Protein AF-A0A485L589-F1 (afdb_monomer_lite)

Organism: NCBI:txid120398

Structure (mmCIF, N/CA/C/O backbone):
data_AF-A0A485L589-F1
#
_entry.id   AF-A0A485L589-F1
#
loop_
_atom_site.group_PDB
_atom_site.id
_atom_site.type_symbol
_atom_site.label_atom_id
_atom_site.label_alt_id
_atom_site.label_comp_id
_atom_site.label_asym_id
_atom_site.label_entity_id
_atom_site.label_seq_id
_atom_site.pdbx_PDB_ins_code
_atom_site.Cartn_x
_atom_site.Cartn_y
_atom_site.Cartn_z
_atom_site.occupancy
_atom_site.B_iso_or_equiv
_atom_site.auth_seq_id
_atom_site.auth_comp_id
_atom_site.auth_asym_id
_atom_site.auth_atom_id
_atom_site.pdbx_PDB_model_num
ATOM 1 N N . MET A 1 1 ? -20.131 -9.977 9.032 1.00 67.94 1 MET A N 1
ATOM 2 C CA . MET A 1 1 ? -19.452 -8.888 8.297 1.00 67.94 1 MET A CA 1
ATOM 3 C C . MET A 1 1 ? -19.279 -9.358 6.870 1.00 67.94 1 MET A C 1
ATOM 5 O O . MET A 1 1 ? -18.922 -10.514 6.692 1.00 67.94 1 MET A O 1
ATOM 9 N N . ALA A 1 2 ? -19.604 -8.526 5.885 1.00 71.38 2 ALA A N 1
ATOM 10 C CA . ALA A 1 2 ? -19.391 -8.869 4.482 1.00 71.38 2 ALA A CA 1
ATOM 11 C C . ALA A 1 2 ? -18.083 -8.229 4.009 1.00 71.38 2 ALA A C 1
ATOM 13 O O . ALA A 1 2 ? -17.845 -7.054 4.302 1.00 71.38 2 ALA A O 1
ATOM 14 N N . LEU A 1 3 ? -17.253 -9.000 3.306 1.00 81.88 3 LEU A N 1
ATOM 15 C CA . LEU A 1 3 ? -16.064 -8.489 2.635 1.00 81.88 3 LEU A CA 1
ATOM 16 C C . LEU A 1 3 ? -16.384 -8.149 1.186 1.00 81.88 3 LEU A C 1
ATOM 18 O O . LEU A 1 3 ? -17.033 -8.922 0.479 1.00 81.88 3 LEU A O 1
ATOM 22 N N . ARG A 1 4 ? -15.926 -6.976 0.761 1.00 82.19 4 ARG A N 1
ATOM 23 C CA . ARG A 1 4 ? -16.187 -6.426 -0.567 1.00 82.19 4 ARG A CA 1
ATOM 24 C C . ARG A 1 4 ? -14.903 -5.935 -1.210 1.00 82.19 4 ARG A C 1
ATOM 26 O O . ARG A 1 4 ? -13.981 -5.492 -0.522 1.00 82.19 4 ARG A O 1
ATOM 33 N N . ARG A 1 5 ? -14.857 -5.984 -2.539 1.00 84.12 5 ARG A N 1
ATOM 34 C CA . ARG A 1 5 ? -13.718 -5.478 -3.314 1.00 84.12 5 ARG A CA 1
ATOM 35 C C . ARG A 1 5 ? -13.689 -3.942 -3.349 1.00 84.12 5 ARG A C 1
ATOM 37 O O . ARG A 1 5 ? -12.617 -3.340 -3.445 1.00 84.12 5 ARG A O 1
ATOM 44 N N . PHE A 1 6 ? -14.850 -3.312 -3.189 1.00 86.75 6 PHE A N 1
ATOM 45 C CA . PHE A 1 6 ? -15.030 -1.862 -3.174 1.00 86.75 6 PHE A CA 1
ATOM 46 C C . PHE A 1 6 ? -16.030 -1.439 -2.083 1.00 86.75 6 PHE A C 1
ATOM 48 O O . PHE A 1 6 ? -16.826 -2.263 -1.622 1.00 86.75 6 PHE A O 1
ATOM 55 N N . PRO A 1 7 ? -15.989 -0.173 -1.628 1.00 87.56 7 PRO A N 1
ATOM 56 C CA . PRO A 1 7 ? -16.923 0.353 -0.641 1.00 87.56 7 PRO A CA 1
ATOM 57 C C . PRO A 1 7 ? -18.246 0.773 -1.304 1.00 87.56 7 PRO A C 1
ATOM 59 O O . PRO A 1 7 ? -18.633 1.940 -1.262 1.00 87.56 7 PRO A O 1
ATOM 62 N N . ASP A 1 8 ? -18.914 -0.174 -1.957 1.00 85.69 8 ASP A N 1
ATOM 63 C CA . ASP A 1 8 ? -20.176 0.042 -2.660 1.00 85.69 8 ASP A CA 1
ATOM 64 C C . ASP A 1 8 ? -21.265 -0.952 -2.230 1.00 85.69 8 ASP A C 1
ATOM 66 O O . ASP A 1 8 ? -21.046 -1.885 -1.446 1.00 85.69 8 ASP A O 1
ATOM 70 N N . TYR A 1 9 ? -22.459 -0.735 -2.779 1.00 82.81 9 TYR A N 1
ATOM 71 C CA . TYR A 1 9 ? -23.644 -1.543 -2.525 1.00 82.81 9 TYR A CA 1
ATOM 72 C C . TYR A 1 9 ? -23.881 -2.624 -3.593 1.00 82.81 9 TYR A C 1
ATOM 74 O O . TYR A 1 9 ? -24.912 -3.293 -3.542 1.00 82.81 9 TYR A O 1
ATOM 82 N N . ASN A 1 10 ? -22.948 -2.849 -4.529 1.00 80.75 10 ASN A N 1
ATOM 83 C CA . ASN A 1 10 ? -23.137 -3.819 -5.605 1.00 80.75 10 ASN A CA 1
ATOM 84 C C . ASN A 1 10 ? -23.164 -5.249 -5.037 1.00 80.75 10 ASN A C 1
ATOM 86 O O . ASN A 1 10 ? -22.215 -5.703 -4.393 1.00 80.75 10 ASN A O 1
ATOM 90 N N . SER A 1 11 ? -24.273 -5.968 -5.201 1.00 73.38 11 SER A N 1
ATOM 91 C CA . SER A 1 11 ? -24.436 -7.313 -4.638 1.00 73.38 11 SER A CA 1
ATOM 92 C C . SER A 1 11 ? -23.581 -8.365 -5.349 1.00 73.38 11 SER A C 1
ATOM 94 O O . SER A 1 11 ? -23.224 -9.356 -4.710 1.00 73.38 11 SER A O 1
ATOM 96 N N . SER A 1 12 ? -23.191 -8.130 -6.608 1.00 74.81 12 SER A N 1
ATOM 97 C CA . SER A 1 12 ? -22.373 -9.054 -7.404 1.00 74.81 12 SER A CA 1
ATOM 98 C C . SER A 1 12 ? -20.882 -9.036 -7.047 1.00 74.81 12 SER A C 1
ATOM 100 O O . SER A 1 12 ? -20.149 -9.921 -7.469 1.00 74.81 12 SER A O 1
ATOM 102 N N . GLU A 1 13 ? -20.417 -8.056 -6.264 1.00 71.94 13 GLU A N 1
ATOM 103 C CA . GLU A 1 13 ? -18.991 -7.855 -5.943 1.00 71.94 13 GLU A CA 1
ATOM 104 C C . GLU A 1 13 ? -18.588 -8.318 -4.534 1.00 71.94 13 GLU A C 1
ATOM 106 O O . GLU A 1 13 ? -17.623 -7.837 -3.922 1.00 71.94 13 GLU A O 1
ATOM 111 N N . ARG A 1 14 ? -19.335 -9.283 -3.992 1.00 70.19 14 ARG A N 1
ATOM 112 C CA . ARG A 1 14 ? -18.930 -9.987 -2.774 1.00 70.19 14 ARG A CA 1
ATOM 113 C C . ARG A 1 14 ? -17.662 -10.790 -3.049 1.00 70.19 14 ARG A C 1
ATOM 115 O O . ARG A 1 14 ? -17.578 -11.515 -4.034 1.00 70.19 14 ARG A O 1
ATOM 122 N N . VAL A 1 15 ? -16.681 -10.667 -2.158 1.00 66.69 15 VAL A N 1
ATOM 123 C CA . VAL A 1 15 ? -15.456 -11.467 -2.247 1.00 66.69 15 VAL A CA 1
ATOM 124 C C . VAL A 1 15 ? -15.748 -12.838 -1.644 1.00 66.69 15 VAL A C 1
ATOM 126 O O . VAL A 1 15 ? -15.866 -12.963 -0.425 1.00 66.69 15 VAL A O 1
ATOM 129 N N . GLU A 1 16 ? -15.879 -13.856 -2.491 1.00 52.28 16 GLU A N 1
ATOM 130 C CA . GLU A 1 16 ? -15.778 -15.262 -2.086 1.00 52.28 16 GLU A CA 1
ATOM 131 C C . GLU A 1 16 ? -14.322 -15.740 -2.265 1.00 52.28 16 GLU A C 1
ATOM 133 O O . GLU A 1 16 ? -13.696 -15.375 -3.263 1.00 52.28 16 GLU A O 1
ATOM 138 N N . PRO A 1 17 ? -13.744 -16.527 -1.330 1.00 55.34 17 PRO A N 1
ATOM 139 C CA . PRO A 1 17 ? -14.395 -17.234 -0.228 1.00 55.34 17 PRO A CA 1
ATOM 140 C C . PRO A 1 17 ? -14.316 -16.524 1.140 1.00 55.34 17 PRO A C 1
ATOM 142 O O . PRO A 1 17 ? -13.463 -15.679 1.408 1.00 55.34 17 PRO A O 1
ATOM 145 N N . ASN A 1 18 ? -15.236 -16.938 2.019 1.00 60.22 18 ASN A N 1
ATOM 146 C CA . ASN A 1 18 ? -15.460 -16.501 3.400 1.00 60.22 18 ASN A CA 1
ATOM 147 C C . ASN A 1 18 ? -14.178 -16.377 4.243 1.00 60.22 18 ASN A C 1
ATOM 149 O O . ASN A 1 18 ? -13.761 -17.331 4.903 1.00 60.22 18 ASN A O 1
ATOM 153 N N . VAL A 1 19 ? -13.601 -15.178 4.329 1.00 68.62 19 VAL A N 1
ATOM 154 C CA . VAL A 1 19 ? -12.668 -14.873 5.421 1.00 68.62 19 VAL A CA 1
ATOM 155 C C . VAL A 1 19 ? -13.486 -14.811 6.711 1.00 68.62 19 VAL A C 1
ATOM 157 O O . VAL A 1 19 ? -14.172 -13.829 7.004 1.00 68.62 19 VAL A O 1
ATOM 160 N N . ALA A 1 20 ? -13.456 -15.904 7.466 1.00 68.31 20 ALA A N 1
ATOM 161 C CA . ALA A 1 20 ? -14.061 -15.978 8.782 1.00 68.31 20 ALA A CA 1
ATOM 162 C C . ALA A 1 20 ? -13.098 -15.373 9.809 1.00 68.31 20 ALA A C 1
ATOM 164 O O . ALA A 1 20 ? -12.049 -15.941 10.114 1.00 68.31 20 ALA A O 1
ATOM 165 N N . PHE A 1 21 ? -13.460 -14.221 10.365 1.00 76.31 21 PHE A N 1
ATOM 166 C CA . PHE A 1 21 ? -12.770 -13.683 11.533 1.00 76.31 21 PHE A CA 1
ATOM 167 C C . PHE A 1 21 ? -13.251 -14.441 12.773 1.00 76.31 21 PHE A C 1
ATOM 169 O O . PHE A 1 21 ? -14.459 -14.586 12.979 1.00 76.31 21 PHE A O 1
ATOM 176 N N . LYS A 1 22 ? -12.323 -14.932 13.602 1.00 77.88 22 LYS A N 1
ATOM 177 C CA . LYS A 1 22 ? -12.683 -15.510 14.904 1.00 77.88 22 LYS A CA 1
ATOM 178 C C . LYS A 1 22 ? -13.330 -14.421 15.765 1.00 77.88 22 LYS A C 1
ATOM 180 O O . LYS A 1 22 ? -12.948 -13.252 15.654 1.00 77.88 22 LYS A O 1
ATOM 185 N N . SER A 1 23 ? -14.276 -14.790 16.628 1.00 73.75 23 SER A N 1
ATOM 186 C CA . SER A 1 23 ? -14.774 -13.874 17.662 1.00 73.75 23 SER A CA 1
ATOM 187 C C . SER A 1 23 ? -13.594 -13.246 18.412 1.00 73.75 23 SER A C 1
ATOM 189 O O . SER A 1 23 ? -12.574 -13.905 18.607 1.00 73.75 23 SER A O 1
ATOM 191 N N . ASP A 1 24 ? -13.720 -11.964 18.753 1.00 71.94 24 ASP A N 1
ATOM 192 C CA . ASP A 1 24 ? -12.702 -11.168 19.460 1.00 71.94 24 ASP A CA 1
ATOM 193 C C . ASP A 1 24 ? -11.415 -10.866 18.667 1.00 71.94 24 ASP A C 1
ATOM 195 O O . ASP A 1 24 ? -10.450 -10.324 19.207 1.00 71.94 24 ASP A O 1
ATOM 199 N N . THR A 1 25 ? -11.399 -11.135 17.355 1.00 77.25 25 THR A N 1
ATOM 200 C CA . THR A 1 25 ? -10.299 -10.693 16.485 1.00 77.25 25 THR A CA 1
ATOM 201 C C . THR A 1 25 ? -10.329 -9.174 16.328 1.00 77.25 25 THR A C 1
ATOM 203 O O . THR A 1 25 ? -11.271 -8.614 15.764 1.00 77.25 25 THR A O 1
ATOM 206 N N . VAL A 1 26 ? -9.264 -8.502 16.768 1.00 79.00 26 VAL A N 1
ATOM 207 C CA . VAL A 1 26 ? -9.052 -7.077 16.493 1.00 79.00 26 VAL A CA 1
ATOM 208 C C . VAL A 1 26 ? -8.583 -6.922 15.050 1.00 79.00 26 VAL A C 1
ATOM 210 O O . VAL A 1 26 ? -7.484 -7.342 14.692 1.00 79.00 26 VAL A O 1
ATOM 213 N N . ILE A 1 27 ? -9.421 -6.316 14.212 1.00 79.06 27 ILE A N 1
ATOM 214 C CA . ILE A 1 27 ? -9.077 -6.011 12.823 1.00 79.06 27 ILE A CA 1
ATOM 215 C C . ILE A 1 27 ? -8.507 -4.595 12.776 1.00 79.06 27 ILE A C 1
ATOM 217 O O . ILE A 1 27 ? -9.203 -3.622 13.063 1.00 79.06 27 ILE A O 1
ATOM 221 N N . MET A 1 28 ? -7.239 -4.478 12.387 1.00 80.69 28 MET A N 1
ATOM 222 C CA . MET A 1 28 ? -6.614 -3.183 12.125 1.00 80.69 28 MET A CA 1
ATOM 223 C C . MET A 1 28 ? -7.151 -2.604 10.814 1.00 80.69 28 MET A C 1
ATOM 225 O O . MET A 1 28 ? -7.377 -3.336 9.849 1.00 80.69 28 MET A O 1
ATOM 229 N N . ALA A 1 29 ? -7.341 -1.287 10.761 1.00 86.81 29 ALA A N 1
ATOM 230 C CA . ALA A 1 29 ? -7.909 -0.602 9.608 1.00 86.81 29 ALA A CA 1
ATOM 231 C C . ALA A 1 29 ? -7.068 0.599 9.185 1.00 86.81 29 ALA A C 1
ATOM 233 O O . ALA A 1 29 ? -6.469 1.274 10.017 1.00 86.81 29 ALA A O 1
ATOM 234 N N . THR A 1 30 ? -7.044 0.873 7.882 1.00 88.00 30 THR A N 1
ATOM 235 C CA . THR A 1 30 ? -6.317 2.024 7.318 1.00 88.00 30 THR A CA 1
ATOM 236 C C . THR A 1 30 ? -7.239 3.185 6.968 1.00 88.00 30 THR A C 1
ATOM 238 O O . THR A 1 30 ? -6.839 4.338 7.080 1.00 88.00 30 THR A O 1
ATOM 241 N N . HIS A 1 31 ? -8.462 2.890 6.523 1.00 89.00 31 HIS A N 1
ATOM 242 C CA . HIS A 1 31 ? -9.393 3.884 5.999 1.00 89.00 31 HIS A CA 1
ATOM 243 C C . HIS A 1 31 ? -10.813 3.588 6.460 1.00 89.00 31 HIS A C 1
ATOM 245 O O . HIS A 1 31 ? -11.187 2.429 6.659 1.00 89.00 31 HIS A O 1
ATOM 251 N N . ARG A 1 32 ? -11.605 4.652 6.565 1.00 89.62 32 ARG A N 1
ATOM 252 C CA . ARG A 1 32 ? -13.030 4.611 6.874 1.00 89.62 32 ARG A CA 1
ATOM 253 C C . ARG A 1 32 ? -13.770 5.479 5.865 1.00 89.62 32 ARG A C 1
ATOM 255 O O . ARG A 1 32 ? -13.416 6.642 5.696 1.00 89.62 32 ARG A O 1
ATOM 262 N N . VAL A 1 33 ? -14.778 4.918 5.210 1.00 88.06 33 VAL A N 1
ATOM 263 C CA . VAL A 1 33 ? -15.618 5.616 4.228 1.00 88.06 33 VAL A CA 1
ATOM 264 C C . VAL A 1 33 ? -17.075 5.444 4.632 1.00 88.06 33 VAL A C 1
ATOM 266 O O . VAL A 1 33 ? -17.471 4.363 5.057 1.00 88.06 33 VAL A O 1
ATOM 269 N N . VAL A 1 34 ? -17.868 6.507 4.527 1.00 86.69 34 VAL A N 1
ATOM 270 C CA . VAL A 1 34 ? -19.314 6.458 4.769 1.00 86.69 34 VAL A CA 1
ATOM 271 C C . VAL A 1 34 ? -20.012 6.353 3.418 1.00 86.69 34 VAL A C 1
ATOM 273 O O . VAL A 1 34 ? -19.778 7.180 2.539 1.00 86.69 34 VAL A O 1
ATOM 276 N N . GLY A 1 35 ? -20.823 5.314 3.236 1.00 82.62 35 GLY A N 1
ATOM 277 C CA . GLY A 1 35 ? -21.596 5.096 2.020 1.00 82.62 35 GLY A CA 1
ATOM 278 C C . GLY A 1 35 ? -22.773 6.054 1.882 1.00 82.62 35 GLY A C 1
ATOM 279 O O . GLY A 1 35 ? -23.161 6.741 2.826 1.00 82.62 35 GLY A O 1
ATOM 280 N N . ALA A 1 36 ? -23.395 6.041 0.703 1.00 80.69 36 ALA A N 1
ATOM 281 C CA . ALA A 1 36 ? -24.559 6.869 0.384 1.00 80.69 36 ALA A CA 1
ATOM 282 C C . ALA A 1 36 ? -25.758 6.673 1.338 1.00 80.69 36 ALA A C 1
ATOM 284 O O . ALA A 1 36 ? -26.587 7.571 1.453 1.00 80.69 36 ALA A O 1
ATOM 285 N N . HIS A 1 37 ? -25.836 5.538 2.043 1.00 79.75 37 HIS A N 1
ATOM 286 C CA . HIS A 1 37 ? -26.898 5.235 3.011 1.00 79.75 37 HIS A CA 1
ATOM 287 C C . HIS A 1 37 ? -26.446 5.346 4.478 1.00 79.75 37 HIS A C 1
ATOM 289 O O . HIS A 1 37 ? -27.151 4.899 5.376 1.00 79.75 37 HIS A O 1
ATOM 295 N N . GLY A 1 38 ? -25.278 5.944 4.743 1.00 80.44 38 GLY A N 1
ATOM 296 C CA . GLY A 1 38 ? -24.762 6.154 6.101 1.00 80.44 38 GLY A CA 1
ATOM 297 C C . GLY A 1 38 ? -24.023 4.956 6.708 1.00 80.44 38 GLY A C 1
ATOM 298 O O . GLY A 1 38 ? -23.460 5.083 7.795 1.00 80.44 38 GLY A O 1
ATOM 299 N N . ASP A 1 39 ? -23.975 3.816 6.013 1.00 83.69 39 ASP A N 1
ATOM 300 C CA . ASP A 1 39 ? -23.172 2.666 6.430 1.00 83.69 39 ASP A CA 1
ATOM 301 C C . ASP A 1 39 ? -21.673 2.965 6.352 1.00 83.69 39 ASP A C 1
ATOM 303 O O . ASP A 1 39 ? -21.216 3.780 5.549 1.00 83.69 39 ASP A O 1
ATOM 307 N N . VAL A 1 40 ? -20.890 2.265 7.168 1.00 83.81 40 VAL A N 1
ATOM 308 C CA . VAL A 1 40 ? -19.449 2.475 7.259 1.00 83.81 40 VAL A CA 1
ATOM 309 C C . VAL A 1 40 ? -18.716 1.322 6.582 1.00 83.81 40 VAL A C 1
ATOM 311 O O . VAL A 1 40 ? -18.909 0.151 6.901 1.00 83.81 40 VAL A O 1
ATOM 314 N N . TYR A 1 41 ? -17.814 1.665 5.671 1.00 88.19 41 TYR A N 1
ATOM 315 C CA . TYR A 1 41 ? -16.867 0.747 5.058 1.00 88.19 41 TYR A CA 1
ATOM 316 C C . TYR A 1 41 ? -15.493 0.968 5.678 1.00 88.19 41 TYR A C 1
ATOM 318 O O . TYR A 1 41 ? -14.961 2.081 5.672 1.00 88.19 41 TYR A O 1
ATOM 326 N N . ILE A 1 42 ? -14.902 -0.101 6.200 1.00 90.81 42 ILE A N 1
ATOM 327 C CA . ILE A 1 42 ? -13.587 -0.073 6.834 1.00 90.81 42 ILE A CA 1
ATOM 328 C C . ILE A 1 42 ? -12.606 -0.857 5.967 1.00 90.81 42 ILE A C 1
ATOM 330 O O . ILE A 1 42 ? -12.820 -2.034 5.690 1.00 90.81 42 ILE A O 1
ATOM 334 N N . ARG A 1 43 ? -11.502 -0.235 5.550 1.00 91.25 43 ARG A N 1
ATOM 335 C CA . ARG A 1 43 ? -10.451 -0.937 4.801 1.00 91.25 43 ARG A CA 1
ATOM 336 C C . ARG A 1 43 ? -9.545 -1.688 5.767 1.00 91.25 43 ARG A C 1
ATOM 338 O O . ARG A 1 43 ? -8.777 -1.056 6.499 1.00 91.25 43 ARG A O 1
ATOM 345 N N . SER A 1 44 ? -9.629 -3.015 5.753 1.00 87.31 44 SER A N 1
ATOM 346 C CA . SER A 1 44 ? -8.805 -3.878 6.601 1.00 87.31 44 SER A CA 1
ATOM 347 C C . SER A 1 44 ? -7.319 -3.745 6.239 1.00 87.31 44 SER A C 1
ATOM 349 O O . SER A 1 44 ? -6.953 -3.606 5.074 1.00 87.31 44 SER A O 1
ATOM 351 N N . MET A 1 45 ? -6.449 -3.738 7.244 1.00 82.19 45 MET A N 1
ATOM 352 C CA . MET A 1 45 ? -4.998 -3.740 7.080 1.00 82.19 45 MET A CA 1
ATOM 353 C C . MET A 1 45 ? -4.528 -5.199 6.999 1.00 82.19 45 MET A C 1
ATOM 355 O O . MET A 1 45 ? -4.750 -5.965 7.929 1.00 82.19 45 MET A O 1
ATOM 359 N N . GLY A 1 46 ? -3.919 -5.590 5.875 1.00 82.12 46 GLY A N 1
ATOM 360 C CA . GLY A 1 46 ? -3.500 -6.977 5.605 1.00 82.12 46 GLY A CA 1
ATOM 361 C C . GLY A 1 46 ? -4.430 -7.755 4.666 1.00 82.12 46 GLY A C 1
ATOM 362 O O . GLY A 1 46 ? -4.024 -8.773 4.116 1.00 82.12 46 GLY A O 1
ATOM 363 N N . HIS A 1 47 ? -5.631 -7.237 4.396 1.00 77.62 47 HIS A N 1
ATOM 364 C CA . HIS A 1 47 ? -6.532 -7.765 3.373 1.00 77.62 47 HIS A CA 1
ATOM 365 C C . HIS A 1 47 ? -6.927 -6.635 2.411 1.00 77.62 47 HIS A C 1
ATOM 367 O O . HIS A 1 47 ? -7.315 -5.555 2.849 1.00 77.62 47 HIS A O 1
ATOM 373 N N . VAL A 1 48 ? -6.850 -6.854 1.093 1.00 82.19 48 VAL A N 1
ATOM 374 C CA . VAL A 1 48 ? -7.190 -5.838 0.068 1.00 82.19 48 VAL A CA 1
ATOM 375 C C . VAL A 1 48 ? -8.714 -5.745 -0.125 1.00 82.19 48 VAL A C 1
ATOM 377 O O . VAL A 1 48 ? -9.233 -5.814 -1.233 1.00 82.19 48 VAL A O 1
ATOM 380 N N . VAL A 1 49 ? -9.451 -5.640 0.980 1.00 88.25 49 VAL A N 1
ATOM 381 C CA . VAL A 1 49 ? -10.916 -5.715 1.026 1.00 88.25 49 VAL A CA 1
ATOM 382 C C . VAL A 1 49 ? -11.493 -4.667 1.971 1.00 88.25 49 VAL A C 1
ATOM 384 O O . VAL A 1 49 ? -10.850 -4.202 2.919 1.00 88.25 49 VAL A O 1
ATOM 387 N N . TRP A 1 50 ? -12.746 -4.321 1.708 1.00 89.56 50 TRP A N 1
ATOM 388 C CA . TRP A 1 50 ? -13.566 -3.458 2.536 1.00 89.56 50 TRP A CA 1
ATOM 389 C C . TRP A 1 50 ? -14.486 -4.305 3.404 1.00 89.56 50 TRP A C 1
ATOM 391 O O . TRP A 1 50 ? -15.241 -5.146 2.917 1.00 89.56 50 TRP A O 1
ATOM 401 N N . LEU A 1 51 ? -14.407 -4.072 4.706 1.00 86.69 51 LEU A N 1
ATOM 402 C CA . LEU A 1 51 ? -15.296 -4.619 5.708 1.00 86.69 51 LEU A CA 1
ATOM 403 C C . LEU A 1 51 ? -16.523 -3.715 5.787 1.00 86.69 51 LEU A C 1
ATOM 405 O O . LEU A 1 51 ? -16.416 -2.537 6.131 1.00 86.69 51 LEU A O 1
ATOM 409 N N . PHE A 1 52 ? -17.685 -4.265 5.454 1.00 81.75 52 PHE A N 1
ATOM 410 C CA . PHE A 1 52 ? -18.945 -3.553 5.601 1.00 81.75 52 PHE A CA 1
ATOM 411 C C . PHE A 1 52 ? -19.408 -3.643 7.060 1.00 81.75 52 PHE A C 1
ATOM 413 O O . PHE A 1 52 ? -19.890 -4.689 7.514 1.00 81.75 52 PHE A O 1
ATOM 420 N N . GLU A 1 53 ? -19.182 -2.565 7.808 1.00 70.19 53 GLU A N 1
ATOM 421 C CA . GLU A 1 53 ? -19.579 -2.424 9.202 1.00 70.19 53 GLU A CA 1
ATOM 422 C C . GLU A 1 53 ? -21.006 -1.888 9.245 1.00 70.19 53 GLU A C 1
ATOM 424 O O . GLU A 1 53 ? -21.253 -0.713 8.976 1.00 70.19 53 GLU A O 1
ATOM 429 N N . SER A 1 54 ? -21.964 -2.740 9.608 1.00 56.16 54 SER A N 1
ATOM 430 C CA . SER A 1 54 ? -23.290 -2.233 9.927 1.00 56.16 54 SER A CA 1
ATOM 431 C C . SER A 1 54 ? -24.093 -3.205 10.788 1.00 56.16 54 SER A C 1
ATOM 433 O O . SER A 1 54 ? -24.181 -4.400 10.499 1.00 56.16 54 SER A O 1
ATOM 435 N N . ARG A 1 55 ? -24.701 -2.666 11.853 1.00 54.47 55 ARG A N 1
ATOM 436 C CA . ARG A 1 55 ? -25.730 -3.343 12.659 1.00 54.47 55 ARG A CA 1
ATOM 437 C C . ARG A 1 55 ? -27.074 -3.447 11.914 1.00 54.47 55 ARG A C 1
ATOM 439 O O . ARG A 1 55 ? -27.918 -4.220 12.350 1.00 54.47 55 ARG A O 1
ATOM 446 N N . GLU A 1 56 ? -27.243 -2.735 10.793 1.00 56.12 56 GLU A N 1
ATOM 447 C CA . GLU A 1 56 ? -28.466 -2.716 9.968 1.00 56.12 56 GLU A CA 1
ATOM 448 C C . GLU A 1 56 ? -28.214 -2.947 8.463 1.00 56.12 56 GLU A C 1
ATOM 450 O O . GLU A 1 56 ? -29.151 -3.126 7.696 1.00 56.12 56 GLU A O 1
ATOM 455 N N . GLY A 1 57 ? -26.962 -3.005 8.013 1.00 59.31 57 GLY A N 1
ATOM 456 C CA . GLY A 1 57 ? -26.607 -2.910 6.592 1.00 59.31 57 GLY A CA 1
ATOM 457 C C . GLY A 1 57 ? -26.964 -4.143 5.775 1.00 59.31 57 GLY A C 1
ATOM 458 O O . GLY A 1 57 ? -27.084 -4.057 4.559 1.00 59.31 57 GLY A O 1
ATOM 459 N N . PHE A 1 58 ? -27.197 -5.284 6.428 1.00 60.78 58 PHE A N 1
ATOM 460 C CA . PHE A 1 58 ? -27.852 -6.412 5.768 1.00 60.78 58 PHE A CA 1
ATOM 461 C C . PHE A 1 58 ? -29.274 -6.034 5.317 1.00 60.78 58 PHE A C 1
ATOM 463 O O . PHE A 1 58 ? -29.622 -6.289 4.171 1.00 60.78 58 PHE A O 1
ATOM 470 N N . MET A 1 59 ? -30.039 -5.324 6.158 1.00 61.84 59 MET A N 1
ATOM 471 C CA . MET A 1 59 ? -31.358 -4.808 5.779 1.00 61.84 59 MET A CA 1
ATOM 472 C C . MET A 1 59 ? -31.269 -3.681 4.745 1.00 61.84 59 MET A C 1
ATOM 474 O O . MET A 1 59 ? -32.145 -3.579 3.896 1.00 61.84 59 MET A O 1
ATOM 478 N N . THR A 1 60 ? -30.225 -2.843 4.773 1.00 63.69 60 THR A N 1
ATOM 479 C CA . THR A 1 60 ? -29.990 -1.847 3.709 1.00 63.69 60 THR A CA 1
ATOM 480 C C . THR A 1 60 ? -29.774 -2.525 2.356 1.00 63.69 60 THR A C 1
ATOM 482 O O . THR A 1 60 ? -30.330 -2.086 1.356 1.00 63.69 60 THR A O 1
ATOM 485 N N . LEU A 1 61 ? -29.009 -3.619 2.320 1.00 62.91 61 LEU A N 1
ATOM 486 C CA . LEU A 1 61 ? -28.762 -4.376 1.094 1.00 62.91 61 LEU A CA 1
ATOM 487 C C . LEU A 1 61 ? -30.009 -5.123 0.600 1.00 62.91 61 LEU A C 1
ATOM 489 O O . LEU A 1 61 ? -30.252 -5.096 -0.600 1.00 62.91 61 LEU A O 1
ATOM 493 N N . GLU A 1 62 ? -30.807 -5.720 1.494 1.00 67.31 62 GLU A N 1
ATOM 494 C CA . GLU A 1 62 ? -32.106 -6.318 1.130 1.00 67.31 62 GLU A CA 1
ATOM 495 C C . GLU A 1 62 ? -33.074 -5.270 0.563 1.00 67.31 62 GLU A C 1
ATOM 497 O O . GLU A 1 62 ? -33.688 -5.482 -0.478 1.00 67.31 62 GLU A O 1
ATOM 502 N N . ARG A 1 63 ? -33.149 -4.083 1.178 1.00 68.38 63 ARG A N 1
ATOM 503 C CA . ARG A 1 63 ? -33.989 -2.986 0.669 1.00 68.38 63 ARG A CA 1
ATOM 504 C C . ARG A 1 63 ? -33.546 -2.491 -0.707 1.00 68.38 63 ARG A C 1
ATOM 506 O O . ARG A 1 63 ? -34.390 -2.064 -1.482 1.00 68.38 63 ARG A O 1
ATOM 513 N N . LEU A 1 64 ? -32.247 -2.515 -1.009 1.00 59.84 64 LEU A N 1
ATOM 514 C CA . LEU A 1 64 ? -31.720 -2.088 -2.308 1.00 59.84 64 LEU A CA 1
ATOM 515 C C . LEU A 1 64 ? -31.935 -3.128 -3.410 1.00 59.84 64 LEU A C 1
ATOM 517 O O . LEU A 1 64 ? -32.109 -2.734 -4.560 1.00 59.84 64 LEU A O 1
ATOM 521 N N . SER A 1 65 ? -31.961 -4.425 -3.085 1.00 64.44 65 SER A N 1
ATOM 522 C CA . SER A 1 65 ? -32.323 -5.461 -4.062 1.00 64.44 65 SER A CA 1
ATOM 523 C C . SER A 1 65 ? -33.786 -5.391 -4.509 1.00 64.44 65 SER A C 1
ATOM 525 O O . SER A 1 65 ? -34.102 -5.892 -5.585 1.00 64.44 65 SER A O 1
ATOM 527 N N . ASP A 1 66 ? -34.646 -4.723 -3.734 1.00 54.97 66 ASP A N 1
ATOM 528 C CA . ASP A 1 66 ? -36.086 -4.617 -3.995 1.00 54.97 66 ASP A CA 1
ATOM 529 C C . ASP A 1 66 ? -36.499 -3.328 -4.745 1.00 54.97 66 ASP A C 1
ATOM 531 O O . ASP A 1 66 ? -37.678 -3.149 -5.058 1.00 54.97 66 ASP A O 1
ATOM 535 N N . ILE A 1 67 ? -35.568 -2.412 -5.055 1.00 51.12 67 ILE A N 1
ATOM 536 C CA . ILE A 1 67 ? -35.880 -1.121 -5.701 1.00 51.12 67 ILE A CA 1
ATOM 537 C C . ILE A 1 67 ? -35.580 -1.174 -7.214 1.00 51.12 67 ILE A C 1
ATOM 539 O O . ILE A 1 67 ? -34.424 -1.352 -7.602 1.00 51.12 67 ILE A O 1
ATOM 543 N N . PRO A 1 68 ? -36.570 -0.935 -8.102 1.00 44.06 68 PRO A N 1
ATOM 544 C CA . PRO A 1 68 ? -36.326 -0.734 -9.531 1.00 44.06 68 PRO A CA 1
ATOM 545 C C . PRO A 1 68 ? -35.429 0.491 -9.772 1.00 44.06 68 PRO A C 1
ATOM 547 O O . PRO A 1 68 ? -35.693 1.569 -9.243 1.00 44.06 68 PRO A O 1
ATOM 550 N N . HIS A 1 69 ? -34.401 0.332 -10.613 1.00 41.34 69 HIS A N 1
ATOM 551 C CA . HIS A 1 69 ? -33.243 1.223 -10.836 1.00 41.34 69 HIS A CA 1
ATOM 552 C C . HIS A 1 69 ? -33.487 2.726 -11.146 1.00 41.34 69 HIS A C 1
ATOM 554 O O . HIS A 1 69 ? -32.525 3.455 -11.382 1.00 41.34 69 HIS A O 1
ATOM 560 N N . ALA A 1 70 ? -34.721 3.232 -11.163 1.00 32.47 70 ALA A N 1
ATOM 561 C CA . ALA A 1 70 ? -35.059 4.524 -11.766 1.00 32.47 70 ALA A CA 1
ATOM 562 C C . ALA A 1 70 ? -35.176 5.727 -10.810 1.00 32.47 70 ALA A C 1
ATOM 564 O O . ALA A 1 70 ? -35.389 6.842 -11.281 1.00 32.47 70 ALA A O 1
ATOM 565 N N . ALA A 1 71 ? -35.036 5.574 -9.494 1.00 38.28 71 ALA A N 1
ATOM 566 C CA . ALA A 1 71 ? -35.245 6.700 -8.584 1.00 38.28 71 ALA A CA 1
ATOM 567 C C . ALA A 1 71 ? -34.241 6.681 -7.441 1.00 38.28 71 ALA A C 1
ATOM 569 O O . ALA A 1 71 ? -34.349 5.819 -6.584 1.00 38.28 71 ALA A O 1
ATOM 570 N N . LEU A 1 72 ? -33.294 7.630 -7.428 1.00 32.59 72 LEU A N 1
ATOM 571 C CA . LEU A 1 72 ? -32.701 8.219 -6.215 1.00 32.59 72 LEU A CA 1
ATOM 572 C C . LEU A 1 72 ? -31.672 9.303 -6.596 1.00 32.59 72 LEU A C 1
ATOM 574 O O . LEU A 1 72 ? -30.512 9.024 -6.897 1.00 32.59 72 LEU A O 1
ATOM 578 N N . ARG A 1 73 ? -32.093 10.574 -6.544 1.00 28.75 73 ARG A N 1
ATOM 579 C CA . ARG A 1 73 ? -31.204 11.731 -6.359 1.00 28.75 73 ARG A CA 1
ATOM 580 C C . ARG A 1 73 ? -31.822 12.701 -5.346 1.00 28.75 73 ARG A C 1
ATOM 582 O O . ARG A 1 73 ? -32.981 13.068 -5.479 1.00 28.75 73 ARG A O 1
ATOM 589 N N . SER A 1 74 ? -30.966 13.155 -4.425 1.00 30.59 74 SER A N 1
ATOM 590 C CA . SER A 1 74 ? -31.121 14.234 -3.431 1.00 30.59 74 SER A CA 1
ATOM 591 C C . SER A 1 74 ? -31.977 13.946 -2.187 1.00 30.59 74 SER A C 1
ATOM 593 O O . SER A 1 74 ? -33.176 13.715 -2.291 1.00 30.59 74 SER A O 1
ATOM 595 N N . THR A 1 75 ? -31.409 14.097 -0.978 1.00 27.78 75 THR A N 1
ATOM 596 C CA . THR A 1 75 ? -31.492 15.320 -0.130 1.00 27.78 75 THR A CA 1
ATOM 597 C C . THR A 1 75 ? -30.816 15.074 1.241 1.00 27.78 75 THR A C 1
ATOM 599 O O . THR A 1 75 ? -30.739 13.949 1.723 1.00 27.78 75 THR A O 1
ATOM 602 N N . THR A 1 76 ? -30.266 16.140 1.822 1.00 28.88 76 THR A N 1
ATOM 603 C CA . THR A 1 76 ? -29.437 16.272 3.040 1.00 28.88 76 THR A CA 1
ATOM 604 C C . THR A 1 76 ? -30.200 16.361 4.379 1.00 28.88 76 THR A C 1
ATOM 606 O O . THR A 1 76 ? -31.377 16.708 4.371 1.00 28.88 76 THR A O 1
ATOM 609 N N . ALA A 1 77 ? -29.435 16.243 5.491 1.00 30.17 77 ALA A N 1
ATOM 610 C CA . ALA A 1 77 ? -29.708 16.573 6.920 1.00 30.17 77 ALA A CA 1
ATOM 611 C C . ALA A 1 77 ? -30.277 15.415 7.787 1.00 30.17 77 ALA A C 1
ATOM 613 O O . ALA A 1 77 ? -31.066 14.631 7.291 1.00 30.17 77 ALA A O 1
ATOM 614 N N . SER A 1 78 ? -30.000 15.220 9.090 1.00 28.27 78 SER A N 1
ATOM 615 C CA . SER A 1 78 ? -29.120 15.830 10.109 1.00 28.27 78 SER A CA 1
ATOM 616 C C . SER A 1 78 ? -29.229 15.012 11.430 1.00 28.27 78 SER A C 1
ATOM 618 O O . SER A 1 78 ? -30.311 14.545 11.757 1.00 28.27 78 SER A O 1
ATOM 620 N N . THR A 1 79 ? -28.118 14.911 12.182 1.00 28.48 79 THR A N 1
ATOM 621 C CA . THR A 1 79 ? -27.957 14.783 13.663 1.00 28.48 79 THR A CA 1
ATOM 622 C C . THR A 1 79 ? -28.576 13.616 14.466 1.00 28.48 79 THR A C 1
ATOM 624 O O . THR A 1 79 ? -29.787 13.517 14.599 1.00 28.48 79 THR A O 1
ATOM 627 N N . ALA A 1 80 ? -27.729 12.842 15.175 1.00 27.33 80 ALA A N 1
ATOM 628 C CA . ALA A 1 80 ? -27.624 12.846 16.655 1.00 27.33 80 ALA A CA 1
ATOM 629 C C . ALA A 1 80 ? -26.713 11.714 17.185 1.00 27.33 80 ALA A C 1
ATOM 631 O O . ALA A 1 80 ? -26.982 10.526 17.022 1.00 27.33 80 ALA A O 1
ATOM 632 N N . THR A 1 81 ? -25.643 12.102 17.877 1.00 30.00 81 THR A N 1
ATOM 633 C CA . THR A 1 81 ? -24.687 11.218 18.558 1.00 30.00 81 THR A CA 1
ATOM 634 C C . THR A 1 81 ? -25.170 10.931 19.983 1.00 30.00 81 THR A C 1
ATOM 636 O O . THR A 1 81 ? -25.310 11.864 20.770 1.00 30.00 81 THR A O 1
ATOM 639 N N . LEU A 1 82 ? -25.371 9.657 20.351 1.00 31.62 82 LEU A N 1
ATOM 640 C CA . LEU A 1 82 ? -25.608 9.240 21.741 1.00 31.62 82 LEU A CA 1
ATOM 641 C C . LEU A 1 82 ? -24.497 8.285 22.204 1.00 31.62 82 LEU A C 1
ATOM 643 O O . LEU A 1 82 ? -24.367 7.162 21.716 1.00 31.62 82 LEU A O 1
ATOM 647 N N . VAL A 1 83 ? -23.700 8.746 23.167 1.00 32.78 83 VAL A N 1
ATOM 648 C CA . VAL A 1 83 ? -22.676 7.966 23.873 1.00 32.78 83 VAL A CA 1
ATOM 649 C C . VAL A 1 83 ? -23.368 6.874 24.688 1.00 32.78 83 VAL A C 1
ATOM 651 O O . VAL A 1 83 ? -24.118 7.173 25.616 1.00 32.78 83 VAL A O 1
ATOM 654 N N . ARG A 1 84 ? -23.126 5.598 24.369 1.00 37.50 84 ARG A N 1
ATOM 655 C CA . ARG A 1 84 ? -23.664 4.469 25.139 1.00 37.50 84 ARG A CA 1
ATOM 656 C C . ARG A 1 84 ? -22.524 3.747 25.854 1.00 37.50 84 ARG A C 1
ATOM 658 O O . ARG A 1 84 ? -21.687 3.122 25.210 1.00 37.50 84 ARG A O 1
ATOM 665 N N . ARG A 1 85 ? -22.507 3.851 27.189 1.00 40.50 85 ARG A N 1
ATOM 666 C CA . ARG A 1 85 ? -21.673 3.024 28.076 1.00 40.50 85 ARG A CA 1
ATOM 667 C C . ARG A 1 85 ? -21.945 1.547 27.773 1.00 40.50 85 ARG A C 1
ATOM 669 O O . ARG A 1 85 ? -23.108 1.145 27.691 1.00 40.50 85 ARG A O 1
ATOM 676 N N . SER A 1 86 ? -20.884 0.767 27.590 1.00 39.28 86 SER A N 1
ATOM 677 C CA . SER A 1 86 ? -20.940 -0.685 27.431 1.00 39.28 86 SER A CA 1
ATOM 678 C C . SER A 1 86 ? -21.531 -1.298 28.698 1.00 39.28 86 SER A C 1
ATOM 680 O O . SER A 1 86 ? -20.865 -1.407 29.721 1.00 39.28 86 SER A O 1
ATOM 682 N N . THR A 1 87 ? -22.811 -1.649 28.646 1.00 55.19 87 THR A N 1
ATOM 683 C CA . THR A 1 87 ? -23.382 -2.600 29.597 1.00 55.19 87 THR A CA 1
ATOM 684 C C . THR A 1 87 ? -22.893 -3.960 29.133 1.00 55.19 87 THR A C 1
ATOM 686 O O . THR A 1 87 ? -23.223 -4.383 28.024 1.00 55.19 87 THR A O 1
ATOM 689 N N . GLU A 1 88 ? -22.022 -4.588 29.920 1.00 69.81 88 GLU A N 1
ATOM 690 C CA . GLU A 1 88 ? -21.654 -5.985 29.706 1.00 69.81 88 GLU A CA 1
ATOM 691 C C . GLU A 1 88 ? -22.949 -6.796 29.628 1.00 69.81 88 GLU A C 1
ATOM 693 O O . GLU A 1 88 ? -23.836 -6.669 30.476 1.00 69.81 88 GLU A O 1
ATOM 698 N N . ALA A 1 89 ? -23.119 -7.540 28.537 1.00 80.94 89 ALA A N 1
ATOM 699 C CA . ALA A 1 89 ? -24.308 -8.354 28.354 1.00 80.94 89 ALA A CA 1
ATOM 700 C C . ALA A 1 89 ? -24.374 -9.388 29.486 1.00 80.94 89 ALA A C 1
ATOM 702 O O . ALA A 1 89 ? -23.375 -10.034 29.794 1.00 80.94 89 ALA A O 1
ATOM 703 N N . LEU A 1 90 ? -25.548 -9.550 30.097 1.00 89.94 90 LEU A N 1
ATOM 704 C CA . LEU A 1 90 ? -25.743 -10.529 31.162 1.00 89.94 90 LEU A CA 1
ATOM 705 C C . LEU A 1 90 ? -25.612 -11.934 30.558 1.00 89.94 90 LEU A C 1
ATOM 707 O O . LEU A 1 90 ? -26.378 -12.289 29.657 1.00 89.94 90 LEU A O 1
ATOM 711 N N . ASP A 1 91 ? -24.664 -12.737 31.041 1.00 93.12 91 ASP A N 1
ATOM 712 C CA . ASP A 1 91 ? -24.546 -14.129 30.607 1.00 93.12 91 ASP A CA 1
ATOM 713 C C . ASP A 1 91 ? -25.773 -14.921 31.074 1.00 93.12 91 ASP A C 1
ATOM 715 O O . ASP A 1 91 ? -26.033 -15.088 32.265 1.00 93.12 91 ASP A O 1
ATOM 719 N N . PHE A 1 92 ? -26.541 -15.432 30.116 1.00 91.25 92 PHE A N 1
ATOM 720 C CA . PHE A 1 92 ? -27.786 -16.137 30.378 1.00 91.25 92 PHE A CA 1
ATOM 721 C C . PHE A 1 92 ? -27.586 -17.433 31.186 1.00 91.25 92 PHE A C 1
ATOM 723 O O . PHE A 1 92 ? -28.530 -17.869 31.846 1.00 91.25 92 PHE A O 1
ATOM 730 N N . ARG A 1 93 ? -26.393 -18.057 31.149 1.00 94.75 93 ARG A N 1
ATOM 731 C CA . ARG A 1 93 ? -26.072 -19.210 32.015 1.00 94.75 93 ARG A CA 1
ATOM 732 C C . ARG A 1 93 ? -26.058 -18.786 33.480 1.00 94.75 93 ARG A C 1
ATOM 734 O O . ARG A 1 93 ? -26.794 -19.352 34.281 1.00 94.75 93 ARG A O 1
ATOM 741 N N . HIS A 1 94 ? -25.339 -17.708 33.773 1.00 95.38 94 HIS A N 1
ATOM 742 C CA . HIS A 1 94 ? -25.267 -17.113 35.103 1.00 95.38 94 HIS A CA 1
ATOM 743 C C . HIS A 1 94 ? -26.651 -16.657 35.599 1.00 95.38 94 HIS A C 1
ATOM 745 O O . HIS A 1 94 ? -27.024 -16.897 36.744 1.00 95.38 94 HIS A O 1
ATOM 751 N N . VAL A 1 95 ? -27.473 -16.063 34.720 1.00 97.19 95 VAL A N 1
ATOM 752 C CA . VAL A 1 95 ? -28.857 -15.675 35.059 1.00 97.19 95 VAL A CA 1
ATOM 753 C C . VAL A 1 95 ? -29.700 -16.882 35.491 1.00 97.19 95 VAL A C 1
ATOM 755 O O . VAL A 1 95 ? -30.488 -16.771 36.429 1.00 97.19 95 VAL A O 1
ATOM 758 N N . ARG A 1 96 ? -29.544 -18.037 34.833 1.00 98.12 96 ARG A N 1
ATOM 759 C CA . ARG A 1 96 ? -30.261 -19.271 35.195 1.00 98.12 96 ARG A CA 1
ATOM 760 C C . ARG A 1 96 ? -29.802 -19.845 36.524 1.00 98.12 96 ARG A C 1
ATOM 762 O O . ARG A 1 96 ? -30.644 -20.279 37.302 1.00 98.12 96 ARG A O 1
ATOM 769 N N . GLU A 1 97 ? -28.499 -19.834 36.776 1.00 97.56 97 GLU A N 1
ATOM 770 C CA . GLU A 1 97 ? -27.923 -20.286 38.044 1.00 97.56 97 GLU A CA 1
ATOM 771 C C . GLU A 1 97 ? -28.432 -19.423 39.204 1.00 97.56 97 GLU A C 1
ATOM 773 O O . GLU A 1 97 ? -28.973 -19.964 40.16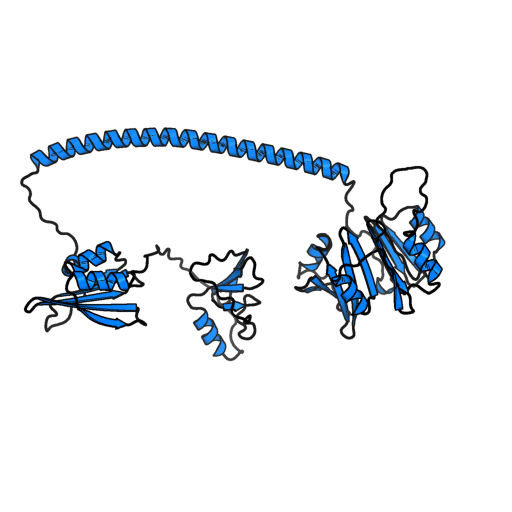7 1.00 97.56 97 GLU A O 1
ATOM 778 N N . MET A 1 98 ? -28.393 -18.091 39.071 1.00 97.31 98 MET A N 1
ATOM 779 C CA . MET A 1 98 ? -28.951 -17.166 40.071 1.00 97.31 98 MET A CA 1
ATOM 780 C C . MET A 1 98 ? -30.444 -17.394 40.316 1.00 97.31 98 MET A C 1
ATOM 782 O O . MET A 1 98 ? -30.887 -17.416 41.467 1.00 97.31 98 MET A O 1
ATOM 786 N N . ALA A 1 99 ? -31.221 -17.590 39.247 1.00 97.94 99 ALA A N 1
ATOM 787 C CA . ALA A 1 99 ? -32.643 -17.886 39.357 1.00 97.94 99 ALA A CA 1
ATOM 788 C C . ALA A 1 99 ? -32.882 -19.196 40.127 1.00 97.94 99 ALA A C 1
ATOM 790 O O . ALA A 1 99 ? -33.679 -19.221 41.068 1.00 97.94 99 ALA A O 1
ATOM 791 N N . ALA A 1 100 ? -32.161 -20.263 39.771 1.00 97.75 100 ALA A N 1
ATOM 792 C CA . ALA A 1 100 ? -32.280 -21.570 40.408 1.00 97.75 100 ALA A CA 1
ATOM 793 C C . ALA A 1 100 ? -31.886 -21.525 41.894 1.00 97.75 100 ALA A C 1
ATOM 795 O O . ALA A 1 100 ? -32.632 -22.035 42.730 1.00 97.75 100 ALA A O 1
ATOM 796 N N . MET A 1 101 ? -30.782 -20.849 42.235 1.00 97.56 101 MET A N 1
ATOM 797 C CA . MET A 1 101 ? -30.337 -20.663 43.625 1.00 97.56 101 MET A CA 1
ATOM 798 C C . MET A 1 101 ? -31.377 -19.928 44.483 1.00 97.56 101 MET A C 1
ATOM 800 O O . MET A 1 101 ? -31.515 -20.214 45.668 1.00 97.56 101 MET A O 1
ATOM 804 N N . ASN A 1 102 ? -32.164 -19.033 43.880 1.00 97.69 102 ASN A N 1
ATOM 805 C CA . ASN A 1 102 ? -33.219 -18.277 44.559 1.00 97.69 102 ASN A CA 1
ATOM 806 C C . ASN A 1 102 ? -34.611 -18.937 44.489 1.00 97.69 102 ASN A C 1
ATOM 808 O O . ASN A 1 102 ? -35.616 -18.314 44.856 1.00 97.69 102 ASN A O 1
ATOM 812 N N . GLY A 1 103 ? -34.693 -20.188 44.022 1.00 97.56 103 GLY A N 1
ATOM 813 C CA . GLY A 1 103 ? -35.934 -20.964 43.959 1.00 97.56 103 GLY A CA 1
ATOM 814 C C . GLY A 1 103 ? -36.889 -20.556 42.832 1.00 97.56 103 GLY A C 1
ATOM 815 O O . GLY A 1 103 ? -38.087 -20.826 42.917 1.00 97.56 103 GLY A O 1
ATOM 816 N N . PHE A 1 104 ? -36.395 -19.889 41.788 1.00 98.06 104 PHE A N 1
ATOM 817 C CA . PHE A 1 104 ? -37.176 -19.592 40.590 1.00 98.06 104 PHE A CA 1
ATOM 818 C C . PHE A 1 104 ? -37.080 -20.722 39.559 1.00 98.06 104 PHE A C 1
ATOM 820 O O . PHE A 1 104 ? -36.003 -21.232 39.259 1.00 98.06 104 PHE A O 1
ATOM 827 N N . ARG A 1 105 ? -38.213 -21.052 38.932 1.00 97.94 105 ARG A N 1
ATOM 828 C CA . ARG A 1 105 ? -38.301 -21.967 37.788 1.00 97.94 105 ARG A CA 1
ATOM 829 C C . ARG A 1 105 ? -38.406 -21.179 36.483 1.00 97.94 105 ARG A C 1
ATOM 831 O O . ARG A 1 105 ? -39.242 -20.281 36.366 1.00 97.94 105 ARG A O 1
ATOM 838 N N . GLU A 1 106 ? -37.598 -21.530 35.484 1.00 98.31 106 GLU A N 1
ATOM 839 C CA . GLU A 1 106 ? -37.702 -20.964 34.130 1.00 98.31 106 GLU A CA 1
ATOM 840 C C . GLU A 1 106 ? -39.041 -21.368 33.489 1.00 98.31 106 GLU A C 1
ATOM 842 O O . GLU A 1 106 ? -39.405 -22.541 33.463 1.00 98.31 106 GLU A O 1
ATOM 847 N N . ILE A 1 107 ? -39.788 -20.383 32.989 1.00 97.75 107 ILE A N 1
ATOM 848 C CA . ILE A 1 107 ? -41.078 -20.567 32.300 1.00 97.75 107 ILE A CA 1
ATOM 849 C C . ILE A 1 107 ? -41.051 -20.082 30.851 1.00 97.75 107 ILE A C 1
ATOM 851 O O . ILE A 1 107 ? -41.989 -20.335 30.099 1.00 97.75 107 ILE A O 1
ATOM 855 N N . GLN A 1 108 ? -40.019 -19.334 30.460 1.00 97.19 108 GLN A N 1
ATOM 856 C CA . GLN A 1 108 ? -39.927 -18.744 29.132 1.00 97.19 108 GLN A CA 1
ATOM 857 C C . GLN A 1 108 ? -38.468 -18.528 28.737 1.00 97.19 108 GLN A C 1
ATOM 859 O O . GLN A 1 108 ? -37.702 -17.923 29.481 1.00 97.19 108 GLN A O 1
ATOM 864 N N . CYS A 1 109 ? -38.124 -18.925 27.515 1.00 97.31 109 CYS A N 1
ATOM 865 C CA . CYS A 1 109 ? -36.879 -18.553 26.858 1.00 97.31 109 CYS A CA 1
ATOM 866 C C . CYS A 1 109 ? -37.194 -18.147 25.420 1.00 97.31 109 CYS A C 1
ATOM 868 O O . CYS A 1 109 ? -37.531 -18.986 24.587 1.00 97.31 109 CYS A O 1
ATOM 870 N N . ASN A 1 110 ? -37.124 -16.848 25.134 1.00 96.62 110 ASN A N 1
ATOM 871 C CA . ASN A 1 110 ? -37.302 -16.319 23.788 1.00 96.62 110 ASN A CA 1
ATOM 872 C C . ASN A 1 110 ? -35.962 -15.775 23.289 1.00 96.62 110 ASN A C 1
ATOM 874 O O . ASN A 1 110 ? -35.534 -14.693 23.692 1.00 96.62 110 ASN A O 1
ATOM 878 N N . ARG A 1 111 ? -35.310 -16.527 22.397 1.00 94.75 111 ARG A N 1
ATOM 879 C CA . ARG A 1 111 ? -34.009 -16.154 21.818 1.00 94.75 111 ARG A CA 1
ATOM 880 C C . ARG A 1 111 ? -34.100 -14.959 20.869 1.00 94.75 111 ARG A C 1
ATOM 882 O O . ARG A 1 111 ? -33.150 -14.187 20.792 1.00 94.75 111 ARG A O 1
ATOM 889 N N . THR A 1 112 ? -35.235 -14.786 20.192 1.00 92.56 112 THR A N 1
ATOM 890 C CA . THR A 1 112 ? -35.471 -13.685 19.248 1.00 92.56 112 THR A CA 1
ATOM 891 C C . THR A 1 112 ? -35.581 -12.356 19.986 1.00 92.56 112 THR A C 1
ATOM 893 O O . THR A 1 112 ? -34.850 -11.416 19.691 1.00 92.56 112 THR A O 1
ATOM 896 N N . SER A 1 113 ? -36.438 -12.294 21.007 1.00 92.12 113 SER A N 1
ATOM 897 C CA . SER A 1 113 ? -36.605 -11.100 21.851 1.00 92.12 113 SER A CA 1
ATOM 898 C C . SER A 1 113 ? -35.529 -10.970 22.931 1.00 92.12 113 SER A C 1
ATOM 900 O O . SER A 1 113 ? -35.465 -9.944 23.603 1.00 92.12 113 SER A O 1
ATOM 902 N N . ARG A 1 114 ? -34.687 -11.999 23.095 1.00 96.12 114 ARG A N 1
ATOM 903 C CA . ARG A 1 114 ? -33.600 -12.078 24.078 1.00 96.12 114 ARG A CA 1
ATOM 904 C C . ARG A 1 114 ? -34.093 -11.910 25.516 1.00 96.12 114 ARG A C 1
ATOM 906 O O . ARG A 1 114 ? -33.548 -11.124 26.290 1.00 96.12 114 ARG A O 1
ATOM 913 N N . VAL A 1 115 ? -35.144 -12.661 25.850 1.00 97.19 115 VAL A N 1
ATOM 914 C CA . VAL A 1 115 ? -35.817 -12.624 27.155 1.00 97.19 115 VAL A CA 1
ATOM 915 C C . VAL A 1 115 ? -35.822 -14.000 27.802 1.00 97.19 115 VAL A C 1
ATOM 917 O O . VAL A 1 115 ? -36.242 -14.981 27.182 1.00 97.19 115 VAL A O 1
ATOM 920 N N . LEU A 1 116 ? -35.427 -14.045 29.072 1.00 98.12 116 LEU A N 1
ATOM 921 C CA . LEU A 1 116 ? -35.683 -15.163 29.977 1.00 98.12 116 LEU A CA 1
ATOM 922 C C . LEU A 1 116 ? -36.792 -14.787 30.958 1.00 98.12 116 LEU A C 1
ATOM 924 O O . LEU A 1 116 ? -36.802 -13.676 31.483 1.00 98.12 116 LEU A O 1
ATOM 928 N N . GLY A 1 117 ? -37.734 -15.694 31.192 1.00 97.69 117 GLY A N 1
ATOM 929 C CA . GLY A 1 117 ? -38.825 -15.516 32.141 1.00 97.69 117 GLY A CA 1
ATOM 930 C C . GLY A 1 117 ? -38.786 -16.583 33.222 1.00 97.69 117 GLY A C 1
ATOM 931 O O . GLY A 1 117 ? -38.708 -17.773 32.922 1.00 97.69 117 GLY A O 1
ATOM 932 N N . PHE A 1 118 ? -38.907 -16.148 34.467 1.00 98.06 118 PHE A N 1
ATOM 933 C CA . PHE A 1 118 ? -38.800 -16.973 35.661 1.00 98.06 118 PHE A CA 1
ATOM 934 C C . PHE A 1 118 ? -40.011 -16.765 36.567 1.00 98.06 118 PHE A C 1
ATOM 936 O O . PHE A 1 118 ? -40.551 -15.658 36.623 1.00 98.06 118 PHE A O 1
ATOM 943 N N . VAL A 1 119 ? -40.428 -17.813 37.280 1.00 97.31 119 VAL A N 1
ATOM 944 C CA . VAL A 1 119 ? -41.514 -17.756 38.268 1.00 97.31 119 VAL A CA 1
ATOM 945 C C . VAL A 1 119 ? -41.102 -18.413 39.583 1.00 97.31 119 VAL A C 1
ATOM 947 O O . VAL A 1 119 ? -40.445 -19.453 39.571 1.00 97.31 119 VAL A O 1
ATOM 950 N N . ARG A 1 120 ? -41.517 -17.831 40.707 1.00 97.19 120 ARG A N 1
ATOM 951 C CA . ARG A 1 120 ? -41.399 -18.403 42.052 1.00 97.19 120 ARG A CA 1
ATOM 952 C C . ARG A 1 120 ? -42.755 -18.312 42.739 1.00 97.19 120 ARG A C 1
ATOM 954 O O . ARG A 1 120 ? -43.397 -17.267 42.696 1.00 97.19 120 ARG A O 1
ATOM 961 N N . THR A 1 121 ? -43.195 -19.406 43.352 1.00 95.25 121 THR A N 1
ATOM 962 C CA . THR A 1 121 ? -44.461 -19.464 44.095 1.00 95.25 121 THR A CA 1
ATOM 963 C C . THR A 1 121 ? -44.152 -19.711 45.566 1.00 95.25 121 THR A C 1
ATOM 965 O O . THR A 1 121 ? -43.416 -20.644 45.888 1.00 95.25 121 THR A O 1
ATOM 968 N N . ARG A 1 122 ? -44.686 -18.866 46.453 1.00 91.88 122 ARG A N 1
ATOM 969 C CA . ARG A 1 122 ? -44.530 -18.956 47.913 1.00 91.88 122 ARG A CA 1
ATOM 970 C C . ARG A 1 122 ? -45.911 -18.843 48.563 1.00 91.88 122 ARG A C 1
ATOM 972 O O . ARG A 1 122 ? -46.436 -17.746 48.723 1.00 91.88 122 ARG A O 1
ATOM 979 N N . GLY A 1 123 ? -46.515 -19.979 48.909 1.00 91.44 123 GLY A N 1
ATOM 980 C CA . GLY A 1 123 ? -47.910 -20.015 49.362 1.00 91.44 123 GLY A CA 1
ATOM 981 C C . GLY A 1 123 ? -48.860 -19.561 48.249 1.00 91.44 123 GLY A C 1
ATOM 982 O O . GLY A 1 123 ? -48.795 -20.083 47.139 1.00 91.44 123 GLY A O 1
ATOM 983 N N . GLU A 1 124 ? -49.707 -18.571 48.532 1.00 88.94 124 GLU A N 1
ATOM 984 C CA . GLU A 1 124 ? -50.613 -17.956 47.544 1.00 88.94 124 GLU A CA 1
ATOM 985 C C . GLU A 1 124 ? -49.924 -16.893 46.666 1.00 88.94 124 GLU A C 1
ATOM 987 O O . GLU A 1 124 ? -50.474 -16.469 45.648 1.00 88.94 124 GLU A O 1
ATOM 992 N N . SER A 1 125 ? -48.704 -16.482 47.031 1.00 89.19 125 SER A N 1
ATOM 993 C CA . SER A 1 125 ? -47.950 -15.453 46.320 1.00 89.19 125 SER A CA 1
ATOM 994 C C . SER A 1 125 ? -47.227 -16.017 45.100 1.00 89.19 125 SER A C 1
ATOM 996 O O . SER A 1 125 ? -46.591 -17.075 45.163 1.00 89.19 125 SER A O 1
ATOM 998 N N . THR A 1 126 ? -47.301 -15.301 43.974 1.00 93.31 126 THR A N 1
ATOM 999 C CA . THR A 1 126 ? -46.553 -15.635 42.752 1.00 93.31 126 THR A CA 1
ATOM 1000 C C . THR A 1 126 ? -45.729 -14.445 42.291 1.00 93.31 126 THR A C 1
ATOM 1002 O O . THR A 1 126 ? -46.259 -13.381 41.975 1.00 93.31 126 THR A O 1
ATOM 1005 N N . GLU A 1 127 ? -44.425 -14.658 42.180 1.00 95.00 127 GLU A N 1
ATOM 1006 C CA . GLU A 1 127 ? -43.451 -13.679 41.716 1.00 95.00 127 GLU A CA 1
ATOM 1007 C C . GLU A 1 127 ? -42.959 -14.072 40.323 1.00 95.00 127 GLU A C 1
ATOM 1009 O O . GLU A 1 127 ? -42.623 -15.231 40.068 1.00 95.00 127 GLU A O 1
ATOM 1014 N N . ARG A 1 128 ? -42.890 -13.107 39.405 1.00 95.94 128 ARG A N 1
ATOM 1015 C CA . ARG A 1 128 ? -42.375 -13.289 38.046 1.00 95.94 128 ARG A CA 1
ATOM 1016 C C . ARG A 1 128 ? -41.271 -12.282 37.756 1.00 95.94 128 ARG A C 1
ATOM 1018 O O . ARG A 1 128 ? -41.448 -11.086 37.975 1.00 95.94 128 ARG A O 1
ATOM 1025 N N . ILE A 1 129 ? -40.177 -12.763 37.174 1.00 97.31 129 ILE A N 1
ATOM 1026 C CA . ILE A 1 129 ? -39.060 -11.936 36.705 1.00 97.31 129 ILE A CA 1
ATOM 1027 C C . ILE A 1 129 ? -38.844 -12.191 35.211 1.00 97.31 129 ILE A C 1
ATOM 1029 O O . ILE A 1 129 ? -38.830 -13.337 34.765 1.00 97.31 129 ILE A O 1
ATOM 1033 N N . GLN A 1 130 ? -38.691 -11.127 34.427 1.00 97.69 130 GLN A N 1
ATOM 1034 C CA . GLN A 1 130 ? -38.301 -11.161 33.017 1.00 97.69 130 GLN A CA 1
ATOM 1035 C C . GLN A 1 130 ? -36.965 -10.442 32.836 1.00 97.69 130 GLN A C 1
ATOM 1037 O O . GLN A 1 130 ? -36.867 -9.256 33.140 1.00 97.69 130 GLN A O 1
ATOM 1042 N N . VAL A 1 131 ? -35.955 -11.131 32.310 1.00 97.44 131 VAL A N 1
ATOM 1043 C CA . VAL A 1 131 ? -34.599 -10.602 32.112 1.00 97.44 131 VAL A CA 1
ATOM 1044 C C . VAL A 1 131 ? -34.312 -10.464 30.619 1.00 97.44 131 VAL A C 1
ATOM 1046 O O . VAL A 1 131 ? -34.235 -11.460 29.899 1.00 97.44 131 VAL A O 1
ATOM 1049 N N . TYR A 1 132 ? -34.127 -9.226 30.161 1.00 97.06 132 TYR A N 1
ATOM 1050 C CA . TYR A 1 132 ? -33.701 -8.875 28.807 1.00 97.06 132 TYR A CA 1
ATOM 1051 C C . TYR A 1 132 ? -32.169 -8.818 28.778 1.00 97.06 132 TYR A C 1
ATOM 1053 O O . TYR A 1 132 ? -31.557 -7.759 28.953 1.00 97.06 132 TYR A O 1
ATOM 1061 N N . TYR A 1 133 ? -31.539 -9.979 28.602 1.00 94.44 133 TYR A N 1
ATOM 1062 C CA . TYR A 1 133 ? -30.121 -10.183 28.919 1.00 94.44 133 TYR A CA 1
ATOM 1063 C C . TYR A 1 133 ? -29.146 -9.373 28.046 1.00 94.44 133 TYR A C 1
ATOM 1065 O O . TYR A 1 133 ? -28.023 -9.111 28.463 1.00 94.44 133 TYR A O 1
ATOM 1073 N N . THR A 1 134 ? -29.570 -8.882 26.876 1.00 92.50 134 THR A N 1
ATOM 1074 C CA . THR A 1 134 ? -28.720 -8.008 26.043 1.00 92.50 134 THR A CA 1
ATOM 1075 C C . THR A 1 134 ? -28.856 -6.518 26.320 1.00 92.50 134 THR A C 1
ATOM 1077 O O . THR A 1 134 ? -28.032 -5.747 25.843 1.00 92.50 134 THR A O 1
ATOM 1080 N N . THR A 1 135 ? -29.907 -6.082 27.016 1.00 93.62 135 THR A N 1
ATOM 1081 C CA . THR A 1 135 ? -30.112 -4.659 27.346 1.00 93.62 135 THR A CA 1
ATOM 1082 C C . THR A 1 135 ? -29.956 -4.372 28.836 1.00 93.62 135 THR A C 1
ATOM 1084 O O . THR A 1 135 ? -30.078 -3.214 29.238 1.00 93.62 135 THR A O 1
ATOM 1087 N N . GLY A 1 136 ? -29.752 -5.409 29.658 1.00 94.50 136 GLY A N 1
ATOM 1088 C CA . GLY A 1 136 ? -29.764 -5.292 31.115 1.00 94.50 136 GLY A CA 1
ATOM 1089 C C . GLY A 1 136 ? -31.102 -4.763 31.637 1.00 94.50 136 GLY A C 1
ATOM 1090 O O . GLY A 1 136 ? -31.132 -4.040 32.627 1.00 94.50 136 GLY A O 1
ATOM 1091 N N . THR A 1 137 ? -32.212 -5.009 30.931 1.00 95.81 137 THR A N 1
ATOM 1092 C CA . THR A 1 137 ? -33.542 -4.595 31.403 1.00 95.81 137 THR A CA 1
ATOM 1093 C C . THR A 1 137 ? -34.187 -5.742 32.167 1.00 95.81 137 THR A C 1
ATOM 1095 O O . THR A 1 137 ? -34.181 -6.874 31.690 1.00 95.81 137 THR A O 1
ATOM 1098 N N . VAL A 1 138 ? -34.752 -5.463 33.338 1.00 96.56 138 VAL A N 1
ATOM 1099 C CA . VAL A 1 138 ? -35.425 -6.459 34.177 1.00 96.56 138 VAL A CA 1
ATOM 1100 C C . VAL A 1 138 ? -36.826 -5.978 34.519 1.00 96.56 138 VAL A C 1
ATOM 1102 O O . VAL A 1 138 ? -37.007 -4.869 35.025 1.00 96.56 138 VAL A O 1
ATOM 1105 N N . GLY A 1 139 ? -37.815 -6.812 34.211 1.00 96.12 139 GLY A N 1
ATOM 1106 C CA . GLY A 1 139 ? -39.208 -6.618 34.586 1.00 96.12 139 GLY A CA 1
ATOM 1107 C C . GLY A 1 139 ? -39.579 -7.518 35.762 1.00 96.12 139 GLY A C 1
ATOM 1108 O O . GLY A 1 139 ? -39.423 -8.730 35.636 1.00 96.12 139 GLY A O 1
ATOM 1109 N N . THR A 1 140 ? -40.097 -6.977 36.863 1.00 95.12 140 THR A N 1
ATOM 1110 C CA . THR A 1 140 ? -40.607 -7.767 37.998 1.00 95.12 140 THR A CA 1
ATOM 1111 C C . THR A 1 140 ? -42.116 -7.584 38.159 1.00 95.12 140 THR A C 1
ATOM 1113 O O . THR A 1 140 ? -42.669 -6.529 37.848 1.00 95.12 140 THR A O 1
ATOM 1116 N N . ALA A 1 141 ? -42.801 -8.635 38.601 1.00 92.56 141 ALA A N 1
ATOM 1117 C CA . ALA A 1 141 ? -44.212 -8.610 38.971 1.00 92.56 141 ALA A CA 1
ATOM 1118 C C . ALA A 1 141 ? -44.420 -9.517 40.190 1.00 92.56 141 ALA A C 1
ATOM 1120 O O . ALA A 1 141 ? -43.999 -10.673 40.166 1.00 92.56 141 ALA A O 1
ATOM 1121 N N . VAL A 1 142 ? -45.060 -9.006 41.238 1.00 90.69 142 VAL A N 1
ATOM 1122 C CA . VAL A 1 142 ? -45.352 -9.733 42.484 1.00 90.69 142 VAL A CA 1
ATOM 1123 C C . VAL A 1 142 ? -46.862 -9.735 42.685 1.00 90.69 142 VAL A C 1
ATOM 1125 O O . VAL A 1 142 ? -47.481 -8.688 42.517 1.00 90.69 142 VAL A O 1
ATOM 1128 N N . ASP A 1 143 ? -47.438 -10.895 43.005 1.00 79.94 143 ASP A N 1
ATOM 1129 C CA . ASP A 1 143 ? -48.858 -11.077 43.342 1.00 79.94 143 ASP A CA 1
ATOM 1130 C C . ASP A 1 143 ? -49.810 -10.479 42.307 1.00 79.94 143 ASP A C 1
ATOM 1132 O O . ASP A 1 143 ? -50.480 -9.494 42.604 1.00 79.94 143 ASP A O 1
ATOM 1136 N N . PRO A 1 144 ? -49.880 -11.028 41.077 1.00 57.31 144 PRO A N 1
ATOM 1137 C CA . PRO A 1 144 ? -50.709 -10.452 40.026 1.00 57.31 144 PRO A CA 1
ATOM 1138 C C . PRO A 1 144 ? -52.172 -10.377 40.501 1.00 57.31 144 PRO A C 1
ATOM 1140 O O . PRO A 1 144 ? -52.823 -11.423 40.596 1.00 57.31 144 PRO A O 1
ATOM 1143 N N . PRO A 1 145 ? -52.724 -9.181 40.789 1.00 51.19 145 PRO A N 1
ATOM 1144 C CA . PRO A 1 145 ? -54.109 -9.091 41.202 1.00 51.19 145 PRO A CA 1
ATOM 1145 C C . PRO A 1 145 ? -54.990 -9.434 39.999 1.00 51.19 145 PRO A C 1
ATOM 1147 O O . PRO A 1 145 ? -54.629 -9.207 38.839 1.00 51.19 145 PRO A O 1
ATOM 1150 N N . ARG A 1 146 ? -56.201 -9.935 40.265 1.00 57.56 146 ARG A N 1
ATOM 1151 C CA . ARG A 1 146 ? -57.228 -10.160 39.229 1.00 57.56 146 ARG A CA 1
ATOM 1152 C C . ARG A 1 146 ? -57.572 -8.878 38.437 1.00 57.56 146 ARG A C 1
ATOM 1154 O O . ARG A 1 146 ? -58.203 -8.978 37.393 1.00 57.56 146 ARG A O 1
ATOM 1161 N N . GLN A 1 147 ? -57.130 -7.700 38.896 1.00 47.22 147 GLN A N 1
ATOM 1162 C CA . GLN A 1 147 ? -57.388 -6.373 38.321 1.00 47.22 147 GLN A CA 1
ATOM 1163 C C . GLN A 1 147 ? -56.129 -5.669 37.765 1.00 47.22 147 GLN A C 1
ATOM 1165 O O . GLN A 1 147 ? -55.921 -4.481 37.982 1.00 47.22 147 GLN A O 1
ATOM 1170 N N . GLY A 1 148 ? -55.310 -6.390 36.993 1.00 57.19 148 GLY A N 1
ATOM 1171 C CA . GLY A 1 148 ? -54.263 -5.795 36.148 1.00 57.19 148 GLY A CA 1
ATOM 1172 C C . GLY A 1 148 ? -52.854 -5.874 36.742 1.00 57.19 148 GLY A C 1
ATOM 1173 O O . GLY A 1 148 ? -52.628 -5.648 37.924 1.00 57.19 148 GLY A O 1
ATOM 1174 N N . LYS A 1 149 ? -51.879 -6.253 35.910 1.00 57.91 149 LYS A N 1
ATOM 1175 C CA . LYS A 1 149 ? -50.498 -6.522 36.333 1.00 57.91 149 LYS A CA 1
ATOM 1176 C C . LYS A 1 149 ? -49.690 -5.224 36.382 1.00 57.91 149 LYS A C 1
ATOM 1178 O O . LYS A 1 149 ? -49.342 -4.700 35.326 1.00 57.91 149 LYS A O 1
ATOM 1183 N N . THR A 1 150 ? -49.306 -4.760 37.570 1.00 69.25 150 THR A N 1
ATOM 1184 C CA . THR A 1 150 ? -48.256 -3.737 37.697 1.00 69.25 150 THR A CA 1
ATOM 1185 C C . THR A 1 150 ? -46.899 -4.416 37.521 1.00 69.25 150 THR A C 1
ATOM 1187 O O . THR A 1 150 ? -46.366 -5.020 38.447 1.00 69.25 150 THR A O 1
ATOM 1190 N N . GLN A 1 151 ? -46.370 -4.386 36.297 1.00 83.44 151 GLN A N 1
ATOM 1191 C CA . GLN A 1 151 ? -45.010 -4.834 36.004 1.00 83.44 151 GLN A CA 1
ATOM 1192 C C . GLN A 1 151 ? -44.056 -3.644 36.137 1.00 83.44 151 GLN A C 1
ATOM 1194 O O . GLN A 1 151 ? -44.214 -2.645 35.434 1.00 83.44 151 GLN A O 1
ATOM 1199 N N . LEU A 1 152 ? -43.061 -3.749 37.016 1.00 91.81 152 LEU A N 1
ATOM 1200 C CA . LEU A 1 152 ? -42.040 -2.718 37.198 1.00 91.81 152 LEU A CA 1
ATOM 1201 C C . LEU A 1 152 ? -40.826 -3.029 36.318 1.00 91.81 152 LEU A C 1
ATOM 1203 O O . LEU A 1 152 ? -40.352 -4.163 36.300 1.00 91.81 152 LEU A O 1
ATOM 1207 N N . PHE A 1 153 ? -40.299 -2.037 35.592 1.00 94.25 153 PHE A N 1
ATOM 1208 C CA . PHE A 1 153 ? -39.153 -2.197 34.683 1.00 94.25 153 PHE A CA 1
ATOM 1209 C C . PHE A 1 153 ? -37.940 -1.387 35.145 1.00 94.25 153 PHE A C 1
ATOM 1211 O O . PHE A 1 153 ? -38.044 -0.182 35.353 1.00 94.25 153 PHE A O 1
ATOM 1218 N N . ARG A 1 154 ? -36.772 -2.030 35.254 1.00 93.69 154 ARG A N 1
ATOM 1219 C CA . ARG A 1 154 ? -35.486 -1.385 35.570 1.00 93.69 154 ARG A CA 1
ATOM 1220 C C . ARG A 1 154 ? -34.518 -1.602 34.417 1.00 93.69 154 ARG A C 1
ATOM 1222 O O . ARG A 1 154 ? -34.423 -2.713 33.908 1.00 93.69 154 ARG A O 1
ATOM 1229 N N . ARG A 1 155 ? -33.824 -0.550 33.980 1.00 94.56 155 ARG A N 1
ATOM 1230 C CA . ARG A 1 155 ? -32.841 -0.590 32.880 1.00 94.56 155 ARG A CA 1
ATOM 1231 C C . ARG A 1 155 ? -31.418 -0.538 33.437 1.00 94.56 155 ARG A C 1
ATOM 1233 O O . ARG A 1 155 ? -31.215 0.028 34.505 1.00 94.56 155 ARG A O 1
ATOM 1240 N N . GLY A 1 156 ? -30.448 -1.066 32.687 1.00 92.38 156 GLY A N 1
ATOM 1241 C CA . GLY A 1 156 ? -29.026 -1.006 33.056 1.00 92.38 156 GLY A CA 1
ATOM 1242 C C . GLY A 1 156 ? -28.682 -1.809 34.312 1.00 92.38 156 GLY A C 1
ATOM 1243 O O . GLY A 1 156 ? -27.805 -1.411 35.067 1.00 92.38 156 GLY A O 1
ATOM 1244 N N . VAL A 1 157 ? -29.410 -2.896 34.555 1.00 93.88 157 VAL A N 1
ATOM 1245 C CA . VAL A 1 157 ? -29.192 -3.808 35.676 1.00 93.88 157 VAL A CA 1
ATOM 1246 C C . VAL A 1 157 ? -27.914 -4.610 35.422 1.00 93.88 157 VAL A C 1
ATOM 1248 O O . VAL A 1 157 ? -27.820 -5.312 34.415 1.00 93.88 157 VAL A O 1
ATOM 1251 N N . ASP A 1 158 ? -26.947 -4.489 36.330 1.00 94.19 158 ASP A N 1
ATOM 1252 C CA . ASP A 1 158 ? -25.747 -5.328 36.381 1.00 94.19 158 ASP A CA 1
ATOM 1253 C C . ASP A 1 158 ? -26.021 -6.656 37.113 1.00 94.19 158 ASP A C 1
ATOM 1255 O O . ASP A 1 158 ? -27.099 -6.863 37.678 1.00 94.19 158 ASP A O 1
ATOM 1259 N N . LEU A 1 159 ? -25.052 -7.579 37.102 1.00 94.25 159 LEU A N 1
ATOM 1260 C CA . LEU A 1 159 ? -25.203 -8.894 37.742 1.00 94.25 159 LEU A CA 1
ATOM 1261 C C . LEU A 1 159 ? -25.533 -8.783 39.239 1.00 94.25 159 LEU A C 1
ATOM 1263 O O . LEU A 1 159 ? -26.435 -9.467 39.713 1.00 94.25 159 LEU A O 1
ATOM 1267 N N . ARG A 1 160 ? -24.879 -7.867 39.964 1.00 93.69 160 ARG A N 1
ATOM 1268 C CA . ARG A 1 160 ? -25.091 -7.666 41.407 1.00 93.69 160 ARG A CA 1
ATOM 1269 C C . ARG A 1 160 ? -26.499 -7.159 41.724 1.00 93.69 160 ARG A C 1
ATOM 1271 O O . ARG A 1 160 ? -27.123 -7.571 42.698 1.00 93.69 160 ARG A O 1
ATOM 1278 N N . THR A 1 161 ? -27.021 -6.248 40.910 1.00 93.75 161 THR A N 1
ATOM 1279 C CA . THR A 1 161 ? -28.391 -5.748 41.057 1.00 93.75 161 THR A CA 1
ATOM 1280 C C . THR A 1 161 ? -29.405 -6.824 40.676 1.00 93.75 161 THR A C 1
ATOM 1282 O O . THR A 1 161 ? -30.460 -6.916 41.302 1.00 93.75 161 THR A O 1
ATOM 1285 N N . LEU A 1 162 ? -29.100 -7.647 39.668 1.00 96.12 162 LEU A N 1
ATOM 1286 C CA . LEU A 1 162 ? -29.948 -8.768 39.272 1.00 96.12 162 LEU A CA 1
ATOM 1287 C C . LEU A 1 162 ? -30.047 -9.830 40.376 1.00 96.12 162 LEU A C 1
ATOM 1289 O O . LEU A 1 162 ? -31.143 -10.320 40.631 1.00 96.12 162 LEU A O 1
ATOM 1293 N N . GLU A 1 163 ? -28.943 -10.134 41.058 1.00 96.00 163 GLU A N 1
ATOM 1294 C CA . GLU A 1 163 ? -28.911 -11.035 42.217 1.00 96.00 163 GLU A CA 1
ATOM 1295 C C . GLU A 1 163 ? -29.872 -10.562 43.320 1.00 96.00 163 GLU A C 1
ATOM 1297 O O . GLU A 1 163 ? -30.781 -11.297 43.706 1.00 96.00 163 GLU A O 1
ATOM 1302 N N . ARG A 1 164 ? -29.794 -9.281 43.710 1.00 95.69 164 ARG A N 1
ATOM 1303 C CA . ARG A 1 164 ? -30.723 -8.672 44.686 1.00 95.69 164 ARG A CA 1
ATOM 1304 C C . ARG A 1 164 ? -32.191 -8.734 44.250 1.00 95.69 164 ARG A C 1
ATOM 1306 O O . ARG A 1 164 ? -33.082 -8.905 45.081 1.00 95.69 164 ARG A O 1
ATOM 1313 N N . LEU A 1 165 ? -32.461 -8.598 42.948 1.00 95.88 165 LEU A N 1
ATOM 1314 C CA . LEU A 1 165 ? -33.818 -8.718 42.402 1.00 95.88 165 LEU A CA 1
ATOM 1315 C C . LEU A 1 165 ? -34.343 -10.161 42.459 1.00 95.88 165 LEU A C 1
ATOM 1317 O O . LEU A 1 165 ? -35.549 -10.349 42.619 1.00 95.88 165 LEU A O 1
ATOM 1321 N N . PHE A 1 166 ? -33.474 -11.170 42.340 1.00 96.94 166 PHE A N 1
ATOM 1322 C CA . PHE A 1 166 ? -33.846 -12.573 42.550 1.00 96.94 166 PHE A CA 1
ATOM 1323 C C . PHE A 1 166 ? -34.063 -12.900 44.035 1.00 96.94 166 PHE A C 1
ATOM 1325 O O . PHE A 1 166 ? -34.964 -13.674 44.366 1.00 96.94 166 PHE A O 1
ATOM 1332 N N . GLU A 1 167 ? -33.309 -12.289 44.945 1.00 96.31 167 GLU A N 1
ATOM 1333 C CA . GLU A 1 167 ? -33.540 -12.444 46.386 1.00 96.31 167 GLU A CA 1
ATOM 1334 C C . GLU A 1 167 ? -34.911 -11.868 46.775 1.00 96.31 167 GLU A C 1
ATOM 1336 O O . GLU A 1 167 ? -35.780 -12.582 47.296 1.00 96.31 167 GLU A O 1
ATOM 1341 N N . ASN A 1 168 ? -35.145 -10.597 46.430 1.00 94.56 168 ASN A N 1
ATOM 1342 C CA . ASN A 1 168 ? -36.365 -9.868 46.752 1.00 94.56 168 ASN A CA 1
ATOM 1343 C C . ASN A 1 168 ? -36.845 -9.009 45.560 1.00 94.56 168 ASN A C 1
ATOM 1345 O O . ASN A 1 168 ? -36.393 -7.870 45.393 1.00 94.56 168 ASN A O 1
ATOM 1349 N N . PRO A 1 169 ? -37.828 -9.487 44.769 1.00 93.12 169 PRO A N 1
ATOM 1350 C CA . PRO A 1 169 ? -38.342 -8.765 43.600 1.00 93.12 169 PRO A CA 1
ATOM 1351 C C . PRO A 1 169 ? -39.002 -7.412 43.917 1.00 93.12 169 PRO A C 1
ATOM 1353 O O . PRO A 1 169 ? -39.200 -6.607 43.001 1.00 93.12 169 PRO A O 1
ATOM 1356 N N . ARG A 1 170 ? -39.348 -7.154 45.192 1.00 88.69 170 ARG A N 1
ATOM 1357 C CA . ARG A 1 170 ? -39.939 -5.888 45.664 1.00 88.69 170 ARG A CA 1
ATOM 1358 C C . ARG A 1 170 ? -38.909 -4.771 45.847 1.00 88.69 170 ARG A C 1
ATOM 1360 O O . ARG A 1 170 ? -39.298 -3.612 45.868 1.00 88.69 170 ARG A O 1
ATOM 1367 N N . THR A 1 171 ? -37.610 -5.082 45.863 1.00 87.69 171 THR A N 1
ATOM 1368 C CA . THR A 1 171 ? -36.514 -4.081 45.928 1.00 87.69 171 THR A CA 1
ATOM 1369 C C . THR A 1 171 ? -36.463 -3.135 44.721 1.00 87.69 171 THR A C 1
ATOM 1371 O O . THR A 1 171 ? -35.659 -2.205 44.669 1.00 87.69 171 THR A O 1
ATOM 1374 N N . HIS A 1 172 ? -37.338 -3.348 43.739 1.00 73.50 172 HIS A N 1
ATOM 1375 C CA . HIS A 1 172 ? -37.515 -2.496 42.572 1.00 73.50 172 HIS A CA 1
ATOM 1376 C C . HIS A 1 172 ? -37.974 -1.065 42.918 1.00 73.50 172 HIS A C 1
ATOM 1378 O O . HIS A 1 172 ? -37.667 -0.145 42.166 1.00 73.50 172 HIS A O 1
ATOM 1384 N N . THR A 1 173 ? -38.641 -0.841 44.059 1.00 70.38 173 THR A N 1
ATOM 1385 C CA . THR A 1 173 ? -39.225 0.471 44.408 1.00 70.38 173 THR A CA 1
ATOM 1386 C C . THR A 1 173 ? -38.266 1.489 45.028 1.00 70.38 173 THR A C 1
ATOM 1388 O O . THR A 1 173 ? -38.618 2.659 45.046 1.00 70.38 173 THR A O 1
ATOM 1391 N N . GLY A 1 174 ? -37.056 1.091 45.432 1.00 55.38 174 GLY A N 1
ATOM 1392 C CA . GLY A 1 174 ? -35.983 2.004 45.841 1.00 55.38 174 GLY A CA 1
ATOM 1393 C C . GLY A 1 174 ? -36.199 2.761 47.164 1.00 55.38 174 GLY A C 1
ATOM 1394 O O . GLY A 1 174 ? -37.196 3.441 47.356 1.00 55.38 174 GLY A O 1
ATOM 1395 N N . VAL A 1 175 ? -35.149 2.722 47.989 1.00 45.38 175 VAL A N 1
ATOM 1396 C CA . VAL A 1 175 ? -34.925 3.439 49.259 1.00 45.38 175 VAL A CA 1
ATOM 1397 C C . VAL A 1 175 ? -35.610 2.811 50.478 1.00 45.38 175 VAL A C 1
ATOM 1399 O O . VAL A 1 175 ? -36.727 3.151 50.850 1.00 45.38 175 VAL A O 1
ATOM 1402 N N . ASP A 1 176 ? -34.871 1.911 51.131 1.00 41.41 176 ASP A N 1
ATOM 1403 C CA . ASP A 1 176 ? -35.087 1.532 52.527 1.00 41.41 176 ASP A CA 1
ATOM 1404 C C . ASP A 1 176 ? -34.637 2.703 53.426 1.00 41.41 176 ASP A C 1
ATOM 1406 O O . ASP A 1 176 ? -33.538 2.707 53.974 1.00 41.41 176 ASP A O 1
ATOM 1410 N N . ASP A 1 177 ? -35.464 3.743 53.517 1.00 43.97 177 ASP A N 1
ATOM 1411 C CA . ASP A 1 177 ? -35.344 4.807 54.515 1.00 43.97 177 ASP A CA 1
ATOM 1412 C C . ASP A 1 177 ? -36.091 4.310 55.751 1.00 43.97 177 ASP A C 1
ATOM 1414 O O . ASP A 1 177 ? -37.293 4.493 55.794 1.00 43.97 177 ASP A O 1
ATOM 1418 N N . HIS A 1 178 ? -35.451 3.597 56.687 1.00 43.72 178 HIS A N 1
ATOM 1419 C CA . HIS A 1 178 ? -35.889 3.462 58.092 1.00 43.72 178 HIS A CA 1
ATOM 1420 C C . HIS A 1 178 ? -34.882 2.622 58.899 1.00 43.72 178 HIS A C 1
ATOM 1422 O O . HIS A 1 178 ? -35.005 1.401 58.990 1.00 43.72 178 HIS A O 1
ATOM 1428 N N . SER A 1 179 ? -33.959 3.282 59.598 1.00 42.84 179 SER A N 1
ATOM 1429 C CA . SER A 1 179 ? -33.481 2.775 60.890 1.00 42.84 179 SER A CA 1
ATOM 1430 C C . SER A 1 179 ? -33.052 3.923 61.807 1.00 42.84 179 SER A C 1
ATOM 1432 O O . SER A 1 179 ? -31.952 4.447 61.702 1.00 42.84 179 SER A O 1
ATOM 1434 N N . THR A 1 180 ? -33.989 4.263 62.696 1.00 41.88 180 THR A N 1
ATOM 1435 C CA . THR A 1 180 ? -33.820 4.515 64.141 1.00 41.88 180 THR A CA 1
ATOM 1436 C C . THR A 1 180 ? -32.826 5.576 64.627 1.00 41.88 180 THR A C 1
ATOM 1438 O O . THR A 1 180 ? -31.616 5.405 64.620 1.00 41.88 180 THR A O 1
ATOM 1441 N N . ASN A 1 181 ? -33.431 6.619 65.195 1.00 41.19 181 ASN A N 1
ATOM 1442 C CA . ASN A 1 181 ? -32.905 7.901 65.652 1.00 41.19 181 ASN A CA 1
ATOM 1443 C C . ASN A 1 181 ? -32.283 7.891 67.071 1.00 41.19 181 ASN A C 1
ATOM 1445 O O . ASN A 1 181 ? -32.248 8.937 67.708 1.00 41.19 181 ASN A O 1
ATOM 1449 N N . ASP A 1 182 ? -31.837 6.739 67.587 1.00 48.00 182 ASP A N 1
ATOM 1450 C CA . ASP A 1 182 ? -31.451 6.577 69.010 1.00 48.00 182 ASP A CA 1
ATOM 1451 C C . ASP A 1 182 ? -29.940 6.363 69.251 1.00 48.00 182 ASP A C 1
ATOM 1453 O O . ASP A 1 182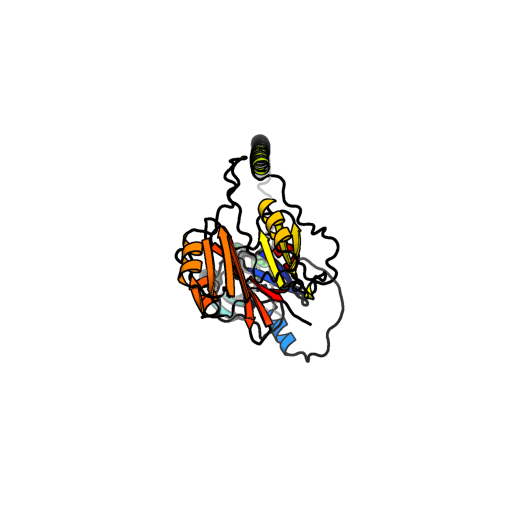 ? -29.522 6.126 70.380 1.00 48.00 182 ASP A O 1
ATOM 1457 N N . HIS A 1 183 ? -29.097 6.489 68.216 1.00 51.62 183 HIS A N 1
ATOM 1458 C CA . HIS A 1 183 ? -27.627 6.397 68.333 1.00 51.62 183 HIS A CA 1
ATOM 1459 C C . HIS A 1 183 ? -26.873 7.705 68.030 1.00 51.62 183 HIS A C 1
ATOM 1461 O O . HIS A 1 183 ? -25.642 7.718 68.004 1.00 51.62 183 HIS A O 1
ATOM 1467 N N . LEU A 1 184 ? -27.595 8.814 67.842 1.00 55.16 184 LEU A N 1
ATOM 1468 C CA . LEU A 1 184 ? -27.068 10.032 67.222 1.00 55.16 184 LEU A CA 1
ATOM 1469 C C . LEU A 1 184 ? -25.897 10.696 67.963 1.00 55.16 184 LEU A C 1
ATOM 1471 O O . LEU A 1 184 ? -25.042 11.265 67.300 1.00 55.16 184 LEU A O 1
ATOM 1475 N N . GLU A 1 185 ? -25.791 10.605 69.290 1.00 57.78 185 GLU A N 1
ATOM 1476 C CA . GLU A 1 185 ? -24.719 11.305 70.028 1.00 57.78 185 GLU A CA 1
ATOM 1477 C C . GLU A 1 185 ? -23.366 10.559 69.986 1.00 57.78 185 GLU A C 1
ATOM 1479 O O . GLU A 1 185 ? -22.300 11.170 69.822 1.00 57.78 185 GLU A O 1
ATOM 1484 N N . ASP A 1 186 ? -23.390 9.223 70.038 1.00 62.22 186 ASP A N 1
ATOM 1485 C CA . ASP A 1 186 ? -22.188 8.397 69.848 1.00 62.22 186 ASP A CA 1
ATOM 1486 C C . ASP A 1 186 ? -21.763 8.371 68.374 1.00 62.22 186 ASP A C 1
ATOM 1488 O O . ASP A 1 186 ? -20.569 8.373 68.050 1.00 62.22 186 ASP A O 1
ATOM 1492 N N . GLU A 1 187 ? -22.744 8.402 67.471 1.00 66.00 187 GLU A N 1
ATOM 1493 C CA . GLU A 1 187 ? -22.531 8.404 66.031 1.00 66.00 187 GLU A CA 1
ATOM 1494 C C . GLU A 1 187 ? -22.022 9.764 65.535 1.00 66.00 187 GLU A C 1
ATOM 1496 O O . GLU A 1 187 ? -21.085 9.794 64.745 1.00 66.00 187 GLU A O 1
ATOM 1501 N N . GLU A 1 188 ? -22.501 10.892 66.065 1.00 79.19 188 GLU A N 1
ATOM 1502 C CA . GLU A 1 188 ? -21.971 12.231 65.759 1.00 79.19 188 GLU A CA 1
ATOM 1503 C C . GLU A 1 188 ? -20.504 12.371 66.194 1.00 79.19 188 GLU A C 1
ATOM 1505 O O . GLU A 1 188 ? -19.655 12.883 65.452 1.00 79.19 188 GLU A O 1
ATOM 1510 N N . THR A 1 189 ? -20.154 11.821 67.359 1.00 80.00 189 THR A N 1
ATOM 1511 C CA . THR A 1 189 ? -18.767 11.810 67.844 1.00 80.00 189 THR A CA 1
ATOM 1512 C C . THR A 1 189 ? -17.877 10.886 67.000 1.00 80.00 189 THR A C 1
ATOM 1514 O O . THR A 1 189 ? -16.709 11.203 66.733 1.00 80.00 189 THR A O 1
ATOM 1517 N N . ALA A 1 190 ? -18.406 9.742 66.555 1.00 80.38 190 ALA A N 1
ATOM 1518 C CA . ALA A 1 190 ? -17.713 8.829 65.650 1.00 80.38 190 ALA A CA 1
ATOM 1519 C C . ALA A 1 190 ? -17.541 9.431 64.245 1.00 80.38 190 ALA A C 1
ATOM 1521 O O . ALA A 1 190 ? -16.457 9.328 63.668 1.00 80.38 190 ALA A O 1
ATOM 1522 N N . LEU A 1 191 ? -18.559 10.125 63.731 1.00 85.12 191 LEU A N 1
ATOM 1523 C CA . LEU A 1 191 ? -18.552 10.828 62.449 1.00 85.12 191 LEU A CA 1
ATOM 1524 C C . LEU A 1 191 ? -17.566 11.993 62.460 1.00 85.12 191 LEU A C 1
ATOM 1526 O O . LEU A 1 191 ? -16.817 12.155 61.503 1.00 85.12 191 LEU A O 1
ATOM 1530 N N . THR A 1 192 ? -17.480 12.745 63.558 1.00 85.44 192 THR A N 1
ATOM 1531 C CA . THR A 1 192 ? -16.506 13.839 63.700 1.00 85.44 192 THR A CA 1
ATOM 1532 C C . THR A 1 192 ? -15.067 13.310 63.694 1.00 85.44 192 THR A C 1
ATOM 1534 O O . THR A 1 192 ? -14.195 13.861 63.020 1.00 85.44 192 THR A O 1
ATOM 1537 N N . ARG A 1 193 ? -14.806 12.182 64.374 1.00 87.12 193 ARG A N 1
ATOM 1538 C CA . ARG A 1 193 ? -13.499 11.501 64.319 1.00 87.12 193 ARG A CA 1
ATOM 1539 C C . ARG A 1 193 ? -13.198 10.920 62.936 1.00 87.12 193 ARG A C 1
ATOM 1541 O O . ARG A 1 193 ? -12.059 11.011 62.476 1.00 87.12 193 ARG A O 1
ATOM 1548 N N . ALA A 1 194 ? -14.197 10.350 62.266 1.00 86.56 194 ALA A N 1
ATOM 1549 C CA . ALA A 1 194 ? -14.054 9.835 60.910 1.00 86.56 194 ALA A CA 1
ATOM 1550 C C . ALA A 1 194 ? -13.772 10.963 59.905 1.00 86.56 194 ALA A C 1
ATOM 1552 O O . ALA A 1 194 ? -12.872 10.823 59.083 1.00 86.56 194 ALA A O 1
ATOM 1553 N N . LEU A 1 195 ? -14.459 12.103 60.017 1.00 91.38 195 LEU A N 1
ATOM 1554 C CA . LEU A 1 195 ? -14.231 13.294 59.196 1.00 91.38 195 LEU A CA 1
ATOM 1555 C C . LEU A 1 195 ? -12.812 13.839 59.372 1.00 91.38 195 LEU A C 1
ATOM 1557 O O . LEU A 1 195 ? -12.111 14.008 58.378 1.00 91.38 195 LEU A O 1
ATOM 1561 N N . ALA A 1 196 ? -12.337 14.002 60.610 1.00 90.69 196 ALA A N 1
ATOM 1562 C CA . ALA A 1 196 ? -10.962 14.436 60.872 1.00 90.69 196 ALA A CA 1
ATOM 1563 C C . ALA A 1 196 ? -9.915 13.449 60.310 1.00 90.69 196 ALA A C 1
ATOM 1565 O O . ALA A 1 196 ? -8.867 13.847 59.788 1.00 90.69 196 ALA A O 1
ATOM 1566 N N . SER A 1 197 ? -10.201 12.143 60.370 1.00 92.06 197 SER A N 1
ATOM 1567 C CA . SER A 1 197 ? -9.348 11.112 59.768 1.00 92.06 197 SER A CA 1
ATOM 1568 C C . SER A 1 197 ? -9.328 11.205 58.238 1.00 92.06 197 SER A C 1
ATOM 1570 O O . SER A 1 197 ? -8.255 11.148 57.635 1.00 92.06 197 SER A O 1
ATOM 1572 N N . ILE A 1 198 ? -10.490 11.414 57.614 1.00 91.69 198 ILE A N 1
ATOM 1573 C CA . ILE A 1 198 ? -10.635 11.579 56.164 1.00 91.69 198 ILE A CA 1
ATOM 1574 C C . ILE A 1 198 ? -9.922 12.845 55.684 1.00 91.69 198 ILE A C 1
ATOM 1576 O O . ILE A 1 198 ? -9.207 12.784 54.688 1.00 91.69 198 ILE A O 1
ATOM 1580 N N . GLU A 1 199 ? -10.045 13.969 56.392 1.00 93.56 199 GLU A N 1
ATOM 1581 C CA . GLU A 1 199 ? -9.325 15.208 56.063 1.00 93.56 199 GLU A CA 1
ATOM 1582 C C . GLU A 1 199 ? -7.807 15.008 56.115 1.00 93.56 199 GLU A C 1
ATOM 1584 O O . GLU A 1 199 ? -7.082 15.419 55.206 1.00 93.56 199 GLU A O 1
ATOM 1589 N N . THR A 1 200 ? -7.324 14.291 57.131 1.00 92.38 200 THR A N 1
ATOM 1590 C CA . THR A 1 200 ? -5.899 13.966 57.258 1.00 92.38 200 THR A CA 1
ATOM 1591 C C . THR A 1 200 ? -5.427 13.070 56.107 1.00 92.38 200 THR A C 1
ATOM 1593 O O . THR A 1 200 ? -4.382 13.322 55.506 1.00 92.38 200 THR A O 1
ATOM 1596 N N . GLN A 1 201 ? -6.207 12.048 55.739 1.00 91.56 201 GLN A N 1
ATOM 1597 C CA . GLN A 1 201 ? -5.901 11.190 54.589 1.00 91.56 201 GLN A CA 1
ATOM 1598 C C . GLN A 1 201 ? -5.956 11.959 53.263 1.00 91.56 201 GLN A C 1
ATOM 1600 O O . GLN A 1 201 ? -5.101 11.752 52.401 1.00 91.56 201 GLN A O 1
ATOM 1605 N N . ALA A 1 202 ? -6.906 12.883 53.105 1.00 91.38 202 ALA A N 1
ATOM 1606 C CA . ALA A 1 202 ? -7.027 13.722 51.919 1.00 91.38 202 ALA A CA 1
ATOM 1607 C C . ALA A 1 202 ? -5.793 14.616 51.734 1.00 91.38 202 ALA A C 1
ATOM 1609 O O . ALA A 1 202 ? -5.291 14.729 50.615 1.00 91.38 202 ALA A O 1
ATOM 1610 N N . LEU A 1 203 ? -5.247 15.182 52.816 1.00 93.00 203 LEU A N 1
ATOM 1611 C CA . LEU A 1 203 ? -4.001 15.955 52.773 1.00 93.00 203 LEU A CA 1
ATOM 1612 C C . LEU A 1 203 ? -2.796 15.096 52.363 1.00 93.00 203 LEU A C 1
ATOM 1614 O O . LEU A 1 203 ? -1.992 15.523 51.531 1.00 93.00 203 LEU A O 1
ATOM 1618 N N . VAL A 1 204 ? -2.690 13.864 52.874 1.00 92.62 204 VAL A N 1
ATOM 1619 C CA . VAL A 1 204 ? -1.622 12.923 52.480 1.00 92.62 204 VAL A CA 1
ATOM 1620 C C . VAL A 1 204 ? -1.730 12.554 50.996 1.00 92.62 204 VAL A C 1
ATOM 1622 O O . VAL A 1 204 ? -0.731 12.588 50.276 1.00 92.62 204 VAL A O 1
ATOM 1625 N N . ILE A 1 205 ? -2.940 12.264 50.513 1.00 88.50 205 ILE A N 1
ATOM 1626 C CA . ILE A 1 205 ? -3.201 11.944 49.103 1.00 88.50 205 ILE A CA 1
ATOM 1627 C C . ILE A 1 205 ? -2.877 13.146 48.203 1.00 88.50 205 ILE A C 1
ATOM 1629 O O . ILE A 1 205 ? -2.238 12.990 47.161 1.00 88.50 205 ILE A O 1
ATOM 1633 N N . GLN A 1 206 ? -3.246 14.365 48.610 1.00 87.06 206 GLN A N 1
ATOM 1634 C CA . GLN A 1 206 ? -2.906 15.584 47.870 1.00 87.06 206 GLN A CA 1
ATOM 1635 C C . GLN A 1 206 ? -1.389 15.803 47.780 1.00 87.06 206 GLN A C 1
ATOM 1637 O O . GLN A 1 206 ? -0.890 16.122 46.697 1.00 87.06 206 GLN A O 1
ATOM 1642 N N . ALA A 1 207 ? -0.645 15.567 48.865 1.00 85.94 207 ALA A N 1
ATOM 1643 C CA . ALA A 1 207 ? 0.814 15.661 48.865 1.00 85.94 207 ALA A CA 1
ATOM 1644 C C . ALA A 1 207 ? 1.467 14.617 47.933 1.00 85.94 207 ALA A C 1
ATOM 1646 O O . ALA A 1 207 ? 2.357 14.953 47.149 1.00 85.94 207 ALA A O 1
ATOM 1647 N N . GLN A 1 208 ? 0.977 13.372 47.936 1.00 86.19 208 GLN A N 1
ATOM 1648 C CA . GLN A 1 208 ? 1.450 12.311 47.033 1.00 86.19 208 GLN A CA 1
ATOM 1649 C C . GLN A 1 208 ? 1.156 12.620 45.555 1.00 86.19 208 GLN A C 1
ATOM 1651 O O . GLN A 1 208 ? 1.991 12.369 44.677 1.00 86.19 208 GLN A O 1
ATOM 1656 N N . HIS A 1 209 ? -0.007 13.209 45.259 1.00 81.50 209 HIS A N 1
ATOM 1657 C CA . HIS A 1 209 ? -0.335 13.655 43.906 1.00 81.50 209 HIS A CA 1
ATOM 1658 C C . HIS A 1 209 ? 0.529 14.835 43.449 1.00 81.50 209 HIS A C 1
ATOM 1660 O O . HIS A 1 209 ? 0.878 14.890 42.268 1.00 81.50 209 HIS A O 1
ATOM 1666 N N . ALA A 1 210 ? 0.901 15.754 44.344 1.00 81.88 210 ALA A N 1
ATOM 1667 C CA . ALA A 1 210 ? 1.803 16.857 44.018 1.00 81.88 210 ALA A CA 1
ATOM 1668 C C . ALA A 1 210 ? 3.209 16.352 43.635 1.00 81.88 210 ALA A C 1
ATOM 1670 O O . ALA A 1 210 ? 3.731 16.755 42.594 1.00 81.88 210 ALA A O 1
ATOM 1671 N N . ASP A 1 211 ? 3.770 15.402 44.393 1.00 85.50 211 ASP A N 1
ATOM 1672 C CA . ASP A 1 211 ? 5.069 14.774 44.084 1.00 85.50 211 ASP A CA 1
ATOM 1673 C C . ASP A 1 211 ? 5.033 13.996 42.752 1.00 85.50 211 ASP A C 1
ATOM 1675 O O . ASP A 1 211 ? 5.921 14.115 41.901 1.00 85.50 211 ASP A O 1
ATOM 1679 N N . SER A 1 212 ? 3.940 13.269 42.501 1.00 81.75 212 SER A N 1
ATOM 1680 C CA . SER A 1 212 ? 3.746 12.522 41.249 1.00 81.75 212 SER A CA 1
ATOM 1681 C C . SER A 1 212 ? 3.640 13.438 40.022 1.00 81.75 212 SER A C 1
ATOM 1683 O O . SER A 1 212 ? 4.143 13.106 38.942 1.00 81.75 212 SER A O 1
ATOM 1685 N N . ARG A 1 213 ? 3.017 14.616 40.169 1.00 79.75 213 ARG A N 1
ATOM 1686 C CA . ARG A 1 213 ? 2.938 15.626 39.100 1.00 79.75 213 ARG A CA 1
ATOM 1687 C C . ARG A 1 213 ? 4.312 16.210 38.769 1.00 79.75 213 ARG A C 1
ATOM 1689 O O . ARG A 1 213 ? 4.603 16.375 37.586 1.00 79.75 213 ARG A O 1
ATOM 1696 N N . GLY A 1 214 ? 5.158 16.453 39.774 1.00 84.62 214 GLY A N 1
ATOM 1697 C CA . GLY A 1 214 ? 6.540 16.907 39.574 1.00 84.62 214 GLY A CA 1
ATOM 1698 C C . GLY A 1 214 ? 7.359 15.916 38.743 1.00 84.62 214 GLY A C 1
ATOM 1699 O O . GLY A 1 214 ? 7.872 16.267 37.682 1.00 84.62 214 GLY A O 1
ATOM 1700 N N . LYS A 1 215 ? 7.360 14.639 39.146 1.00 87.00 215 LYS A N 1
ATOM 1701 C CA . LYS A 1 215 ? 8.061 13.559 38.423 1.00 87.00 215 LYS A CA 1
ATOM 1702 C C . LYS A 1 215 ? 7.570 13.383 36.983 1.00 87.00 215 LYS A C 1
ATOM 1704 O O . LYS A 1 215 ? 8.366 13.139 36.077 1.00 87.00 215 LYS A O 1
ATOM 1709 N N . THR A 1 216 ? 6.264 13.536 36.755 1.00 84.12 216 THR A N 1
ATOM 1710 C CA . THR A 1 216 ? 5.675 13.431 35.409 1.00 84.12 216 THR A CA 1
ATOM 1711 C C . THR A 1 216 ? 6.125 14.583 34.506 1.00 84.12 216 THR A C 1
ATOM 1713 O O . THR A 1 216 ? 6.444 14.357 33.339 1.00 84.12 216 THR A O 1
ATOM 1716 N N . ALA A 1 217 ? 6.192 15.809 35.036 1.00 87.25 217 ALA A N 1
ATOM 1717 C CA . ALA A 1 217 ? 6.655 16.973 34.284 1.00 87.25 217 ALA A CA 1
ATOM 1718 C C . ALA A 1 217 ? 8.135 16.852 33.883 1.00 87.25 217 ALA A C 1
ATOM 1720 O O . ALA A 1 217 ? 8.490 17.170 32.746 1.00 87.25 217 ALA A O 1
ATOM 1721 N N . ASP A 1 218 ? 8.987 16.339 34.772 1.00 90.06 218 ASP A N 1
ATOM 1722 C CA . ASP A 1 218 ? 10.405 16.127 34.466 1.00 90.06 218 ASP A CA 1
ATOM 1723 C C . ASP A 1 218 ? 10.611 15.027 33.415 1.00 90.06 218 ASP A C 1
ATOM 1725 O O . ASP A 1 218 ? 11.380 15.216 32.469 1.00 90.06 218 ASP A O 1
ATOM 1729 N N . TRP A 1 219 ? 9.851 13.928 33.493 1.00 88.56 219 TRP A N 1
ATOM 1730 C CA . TRP A 1 219 ? 9.877 12.880 32.466 1.00 88.56 219 TRP A CA 1
ATOM 1731 C C . TRP A 1 219 ? 9.428 13.400 31.090 1.00 88.56 219 TRP A C 1
ATOM 1733 O O . TRP A 1 219 ? 10.036 13.077 30.068 1.00 88.56 219 TRP A O 1
ATOM 1743 N N . GLN A 1 220 ? 8.406 14.263 31.043 1.00 89.25 220 GLN A N 1
ATOM 1744 C CA . GLN A 1 220 ? 7.951 14.890 29.797 1.00 89.25 220 GLN A CA 1
ATOM 1745 C C . GLN A 1 220 ? 9.007 15.823 29.190 1.00 89.25 220 GLN A C 1
ATOM 1747 O O . GLN A 1 220 ? 9.204 15.807 27.973 1.00 89.25 220 GLN A O 1
ATOM 1752 N N . ARG A 1 221 ? 9.713 16.608 30.015 1.00 92.75 221 ARG A N 1
ATOM 1753 C CA . ARG A 1 221 ? 10.802 17.487 29.552 1.00 92.75 221 ARG A CA 1
ATOM 1754 C C . ARG A 1 221 ? 11.965 16.687 28.965 1.00 92.75 221 ARG A C 1
ATOM 1756 O O . ARG A 1 221 ? 12.468 17.048 27.902 1.00 92.75 221 ARG A O 1
ATOM 1763 N N . GLU A 1 222 ? 12.352 15.587 29.607 1.00 93.69 222 GLU A N 1
ATOM 1764 C CA . GLU A 1 222 ? 13.405 14.701 29.099 1.00 93.69 222 GLU A CA 1
ATOM 1765 C C . GLU A 1 222 ? 12.995 14.023 27.781 1.00 93.69 222 GLU A C 1
ATOM 1767 O O . GLU A 1 222 ? 13.767 13.993 26.823 1.00 93.69 222 GLU A O 1
ATOM 1772 N N . ALA A 1 223 ? 11.745 13.564 27.671 1.00 92.56 223 ALA A N 1
ATOM 1773 C CA . ALA A 1 223 ? 11.234 12.960 26.442 1.00 92.56 223 ALA A CA 1
ATOM 1774 C C . ALA A 1 223 ? 11.224 13.937 25.248 1.00 92.56 223 ALA A C 1
ATOM 1776 O O . ALA A 1 223 ? 11.515 13.537 24.116 1.00 92.56 223 ALA A O 1
ATOM 1777 N N . VAL A 1 224 ? 10.907 15.218 25.476 1.00 93.19 224 VAL A N 1
ATOM 1778 C CA . VAL A 1 224 ? 10.994 16.263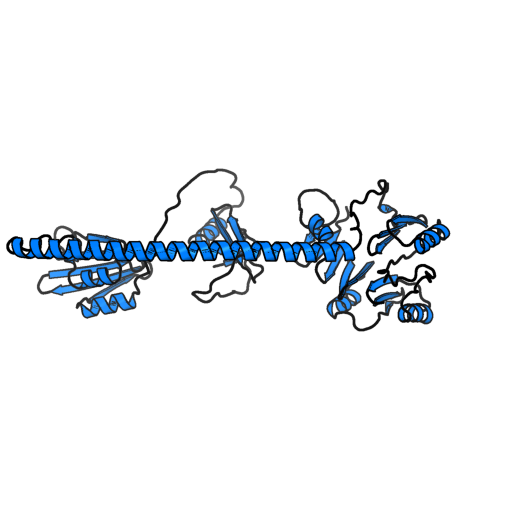 24.437 1.00 93.19 224 VAL A CA 1
ATOM 1779 C C . VAL A 1 224 ? 12.448 16.482 24.017 1.00 93.19 224 VAL A C 1
ATOM 1781 O O . VAL A 1 224 ? 12.737 16.441 22.820 1.00 93.19 224 VAL A O 1
ATOM 1784 N N . ARG A 1 225 ? 13.370 16.598 24.982 1.00 95.75 225 ARG A N 1
ATOM 1785 C CA . ARG A 1 225 ? 14.810 16.759 24.724 1.00 95.75 225 ARG A CA 1
ATOM 1786 C C . ARG A 1 225 ? 15.375 15.615 23.874 1.00 95.75 225 ARG A C 1
ATOM 1788 O O . ARG A 1 225 ? 16.081 15.865 22.900 1.00 95.75 225 ARG A O 1
ATOM 1795 N N . GLN A 1 226 ? 15.010 14.367 24.174 1.00 94.12 226 GLN A N 1
ATOM 1796 C CA . GLN A 1 226 ? 15.447 13.208 23.384 1.00 94.12 226 GLN A CA 1
ATOM 1797 C C . GLN A 1 226 ? 14.875 13.199 21.960 1.00 94.12 226 GLN A C 1
ATOM 1799 O O . GLN A 1 226 ? 15.569 12.821 21.013 1.00 94.12 226 GLN A O 1
ATOM 1804 N N . ARG A 1 227 ? 13.622 13.636 21.769 1.00 90.44 227 ARG A N 1
ATOM 1805 C CA . ARG A 1 227 ? 13.017 13.744 20.429 1.00 90.44 227 ARG A CA 1
ATOM 1806 C C . ARG A 1 227 ? 13.693 14.812 19.578 1.00 90.44 227 ARG A C 1
ATOM 1808 O O . ARG A 1 227 ? 13.902 14.580 18.389 1.00 90.44 227 ARG A O 1
ATOM 1815 N N . GLU A 1 228 ? 14.032 15.954 20.165 1.00 92.94 228 GLU A N 1
ATOM 1816 C CA . GLU A 1 228 ? 14.753 17.024 19.470 1.00 92.94 228 GLU A CA 1
ATOM 1817 C C . GLU A 1 228 ? 16.175 16.598 19.103 1.00 92.94 228 GLU A C 1
ATOM 1819 O O . GLU A 1 228 ? 16.563 16.753 17.946 1.00 92.94 228 GLU A O 1
ATOM 1824 N N . ALA A 1 229 ? 16.901 15.957 20.024 1.00 94.50 229 ALA A N 1
ATOM 1825 C CA . ALA A 1 229 ? 18.227 15.405 19.746 1.00 94.50 229 ALA A CA 1
ATOM 1826 C C . ALA A 1 229 ? 18.192 14.387 18.590 1.00 94.50 229 ALA A C 1
ATOM 1828 O O . ALA A 1 229 ? 18.998 14.460 17.662 1.00 94.50 229 ALA A O 1
ATOM 1829 N N . LYS A 1 230 ? 17.198 13.488 18.577 1.00 93.62 230 LYS A N 1
ATOM 1830 C CA . LYS A 1 230 ? 17.014 12.527 17.480 1.00 93.62 230 LYS A CA 1
ATOM 1831 C C . LYS A 1 230 ? 16.681 13.212 16.151 1.00 93.62 230 LYS A C 1
ATOM 1833 O O . LYS A 1 230 ? 17.199 12.802 15.117 1.00 93.62 230 LYS A O 1
ATOM 1838 N N . ARG A 1 231 ? 15.841 14.254 16.156 1.00 87.56 231 ARG A N 1
ATOM 1839 C CA . ARG A 1 231 ? 15.535 15.047 14.949 1.00 87.56 231 ARG A CA 1
ATOM 1840 C C . ARG A 1 231 ? 16.775 15.742 14.397 1.00 87.56 231 ARG A C 1
ATOM 1842 O O . ARG A 1 231 ? 16.974 15.722 13.189 1.00 87.56 231 ARG A O 1
ATOM 1849 N N . GLN A 1 232 ? 17.607 16.314 15.265 1.00 94.12 232 GLN A N 1
ATOM 1850 C CA . GLN A 1 232 ? 18.870 16.928 14.857 1.00 94.12 232 GLN A CA 1
ATOM 1851 C C . GLN A 1 232 ? 19.822 15.893 14.252 1.00 94.12 232 GLN A C 1
ATOM 1853 O O . GLN A 1 232 ? 20.414 16.154 13.210 1.00 94.12 232 GLN A O 1
ATOM 1858 N N . GLN A 1 233 ? 19.917 14.702 14.847 1.00 92.44 233 GLN A N 1
ATOM 1859 C CA . GLN A 1 233 ? 20.749 13.627 14.310 1.00 92.44 233 GLN A CA 1
ATOM 1860 C C . GLN A 1 233 ? 20.272 13.169 12.924 1.00 92.44 233 GLN A C 1
ATOM 1862 O O . GLN A 1 233 ? 21.090 13.066 12.015 1.00 92.44 233 GLN A O 1
ATOM 1867 N N . ILE A 1 234 ? 18.959 12.981 12.737 1.00 84.31 234 ILE A N 1
ATOM 1868 C CA . ILE A 1 234 ? 18.366 12.650 11.429 1.00 84.31 234 ILE A CA 1
ATOM 1869 C C . ILE A 1 234 ? 18.672 13.746 10.404 1.00 84.31 234 ILE A C 1
ATOM 1871 O O . ILE A 1 234 ? 19.160 13.435 9.326 1.00 84.31 234 ILE A O 1
ATOM 1875 N N . ALA A 1 235 ? 18.464 15.018 10.751 1.00 87.94 235 ALA A N 1
ATOM 1876 C CA . ALA A 1 235 ? 18.720 16.132 9.840 1.00 87.94 235 ALA A CA 1
ATOM 1877 C C . ALA A 1 235 ? 20.199 16.224 9.418 1.00 87.94 235 ALA A C 1
ATOM 1879 O O . ALA A 1 235 ? 20.496 16.540 8.268 1.00 87.94 235 ALA A O 1
ATOM 1880 N N . VAL A 1 236 ? 21.138 15.926 10.325 1.00 93.50 236 VAL A N 1
ATOM 1881 C CA . VAL A 1 236 ? 22.572 15.865 9.999 1.00 93.50 236 VAL A CA 1
ATOM 1882 C C . VAL A 1 236 ? 22.868 14.707 9.047 1.00 93.50 236 VAL A C 1
ATOM 1884 O O . VAL A 1 236 ? 23.592 14.908 8.072 1.00 93.50 236 VAL A O 1
ATOM 1887 N N . THR A 1 237 ? 22.304 13.521 9.291 1.00 88.75 237 THR A N 1
ATOM 1888 C CA . THR A 1 237 ? 22.468 12.360 8.404 1.00 88.75 237 THR A CA 1
ATOM 1889 C C . THR A 1 237 ? 21.877 12.629 7.020 1.00 88.75 237 THR A C 1
ATOM 1891 O O . THR A 1 237 ? 22.578 12.454 6.028 1.00 88.75 237 THR A O 1
ATOM 1894 N N . GLU A 1 238 ? 20.653 13.155 6.940 1.00 78.06 238 GLU A N 1
ATOM 1895 C CA . GLU A 1 238 ? 20.004 13.526 5.675 1.00 78.06 238 GLU A CA 1
ATOM 1896 C C . GLU A 1 238 ? 20.809 14.590 4.915 1.00 78.06 238 GLU A C 1
ATOM 1898 O O . GLU A 1 238 ? 20.988 14.488 3.704 1.00 78.06 238 GLU A O 1
ATOM 1903 N N . ALA A 1 239 ? 21.364 15.590 5.608 1.00 77.88 239 ALA A N 1
ATOM 1904 C CA . ALA A 1 239 ? 22.214 16.600 4.981 1.00 77.88 239 ALA A CA 1
ATOM 1905 C C . ALA A 1 239 ? 23.541 16.018 4.459 1.00 77.88 239 ALA A C 1
ATOM 1907 O O . ALA A 1 239 ? 24.041 16.453 3.419 1.00 77.88 239 ALA A O 1
ATOM 1908 N N . GLN A 1 240 ? 24.128 15.042 5.158 1.00 82.88 240 GLN A N 1
ATOM 1909 C CA . GLN A 1 240 ? 25.327 14.335 4.697 1.00 82.88 240 GLN A CA 1
ATOM 1910 C C . GLN A 1 240 ? 25.029 13.443 3.486 1.00 82.88 240 GLN A C 1
ATOM 1912 O O . GLN A 1 240 ? 25.808 13.442 2.533 1.00 82.88 240 GLN A O 1
ATOM 1917 N N . GLU A 1 241 ? 23.901 12.733 3.490 1.00 70.44 241 GLU A N 1
ATOM 1918 C CA . GLU A 1 241 ? 23.437 11.931 2.354 1.00 70.44 241 GLU A CA 1
ATOM 1919 C C . GLU A 1 241 ? 23.109 12.808 1.143 1.00 70.44 241 GLU A C 1
ATOM 1921 O O . GLU A 1 241 ? 23.560 12.510 0.041 1.00 70.44 241 GLU A O 1
ATOM 1926 N N . ALA A 1 242 ? 22.439 13.947 1.337 1.00 62.78 242 ALA A N 1
ATOM 1927 C CA . ALA A 1 242 ? 22.156 14.908 0.271 1.00 62.78 242 ALA A CA 1
ATOM 1928 C C . ALA A 1 242 ? 23.435 15.496 -0.349 1.00 62.78 242 ALA A C 1
ATOM 1930 O O . ALA A 1 242 ? 23.505 15.684 -1.560 1.00 62.78 242 ALA A O 1
ATOM 1931 N N . ARG A 1 243 ? 24.481 15.740 0.456 1.00 71.88 243 ARG A N 1
ATOM 1932 C CA . ARG A 1 243 ? 25.802 16.152 -0.057 1.00 71.88 243 ARG A CA 1
ATOM 1933 C C . ARG A 1 243 ? 26.499 15.044 -0.847 1.00 71.88 243 ARG A C 1
ATOM 1935 O O . ARG A 1 243 ? 27.224 15.355 -1.785 1.00 71.88 243 ARG A O 1
ATOM 1942 N N . ARG A 1 244 ? 26.286 13.774 -0.484 1.00 65.38 244 ARG A N 1
ATOM 1943 C CA . ARG A 1 244 ? 26.805 12.612 -1.228 1.00 65.38 244 ARG A CA 1
ATOM 1944 C C . ARG A 1 244 ? 26.022 12.334 -2.513 1.00 65.38 244 ARG A C 1
ATOM 1946 O O . ARG A 1 244 ? 26.615 11.868 -3.475 1.00 65.38 244 ARG A O 1
ATOM 1953 N N . ALA A 1 245 ? 24.724 12.634 -2.542 1.00 50.12 245 ALA A N 1
ATOM 1954 C CA . ALA A 1 245 ? 23.834 12.323 -3.661 1.00 50.12 245 ALA A CA 1
ATOM 1955 C C . ALA A 1 245 ? 24.011 13.230 -4.899 1.00 50.12 245 ALA A C 1
ATOM 1957 O O . ALA A 1 245 ? 23.453 12.930 -5.951 1.00 50.12 245 ALA A O 1
ATOM 1958 N N . GLY A 1 246 ? 24.798 14.309 -4.815 1.00 47.78 246 GLY A N 1
ATOM 1959 C CA . GLY A 1 246 ? 24.929 15.278 -5.906 1.00 47.78 246 GLY A CA 1
ATOM 1960 C C . GLY A 1 246 ? 23.638 16.082 -6.155 1.00 47.78 246 GLY A C 1
ATOM 1961 O O . GLY A 1 246 ? 22.600 15.814 -5.546 1.00 47.78 246 GLY A O 1
ATOM 1962 N N . PRO A 1 247 ? 23.686 17.129 -6.999 1.00 44.12 247 PRO A N 1
ATOM 1963 C CA . PRO A 1 247 ? 22.518 17.958 -7.278 1.00 44.12 247 PRO A CA 1
ATOM 1964 C C . PRO A 1 247 ? 21.418 17.116 -7.941 1.00 44.12 247 PRO A C 1
ATOM 1966 O O . PRO A 1 247 ? 21.627 16.505 -8.987 1.00 44.12 247 PRO A O 1
ATOM 1969 N N . TYR A 1 248 ? 20.253 17.083 -7.294 1.00 39.91 248 TYR A N 1
ATOM 1970 C CA . TYR A 1 248 ? 19.025 16.452 -7.773 1.00 39.91 248 TYR A CA 1
ATOM 1971 C C . TYR A 1 248 ? 18.727 16.847 -9.227 1.00 39.91 248 TYR A C 1
ATOM 1973 O O . TYR A 1 248 ? 18.721 18.033 -9.556 1.00 39.91 248 TYR A O 1
ATOM 1981 N N . CYS A 1 249 ? 18.418 15.861 -10.073 1.00 37.91 249 CYS A N 1
ATOM 1982 C CA . CYS A 1 249 ? 17.809 16.114 -11.375 1.00 37.91 249 CYS A CA 1
ATOM 1983 C C . CYS A 1 249 ? 16.417 16.715 -11.167 1.00 37.91 249 CYS A C 1
ATOM 1985 O O . CYS A 1 249 ? 15.532 16.086 -10.580 1.00 37.91 249 CYS A O 1
ATOM 1987 N N . ASP A 1 250 ? 16.253 17.952 -11.621 1.00 34.09 250 ASP A N 1
ATOM 1988 C CA . ASP A 1 250 ? 14.965 18.613 -11.762 1.00 34.09 250 ASP A CA 1
ATOM 1989 C C . ASP A 1 250 ? 14.204 17.932 -12.911 1.00 34.09 250 ASP A C 1
ATOM 1991 O O . ASP A 1 250 ? 14.615 17.994 -14.066 1.00 34.09 250 ASP A O 1
ATOM 1995 N N . TRP A 1 251 ? 13.117 17.225 -12.591 1.00 37.62 251 TRP A N 1
ATOM 1996 C CA . TRP A 1 251 ? 12.272 16.522 -13.568 1.00 37.62 251 TRP A CA 1
ATOM 1997 C C . TRP A 1 251 ? 11.298 17.461 -14.293 1.00 37.62 251 TRP A C 1
ATOM 1999 O O . TRP A 1 251 ? 10.383 16.994 -14.974 1.00 37.62 251 TRP A O 1
ATOM 2009 N N . GLN A 1 252 ? 11.453 18.782 -14.166 1.00 32.62 252 GLN A N 1
ATOM 2010 C CA . GLN A 1 252 ? 10.793 19.697 -15.085 1.00 32.62 252 GLN A CA 1
ATOM 2011 C C . GLN A 1 252 ? 11.419 19.527 -16.471 1.00 32.62 252 GLN A C 1
ATOM 2013 O O . GLN A 1 252 ? 12.433 20.144 -16.787 1.00 32.62 252 GLN A O 1
ATOM 2018 N N . LEU A 1 253 ? 10.786 18.693 -17.302 1.00 35.28 253 LEU A N 1
ATOM 2019 C CA . LEU A 1 253 ? 10.932 18.686 -18.755 1.00 35.28 253 LEU A CA 1
ATOM 2020 C C . LEU A 1 253 ? 10.656 20.110 -19.278 1.00 35.28 253 LEU A C 1
ATOM 2022 O O . LEU A 1 253 ? 9.552 20.452 -19.686 1.00 35.28 253 LEU A O 1
ATOM 2026 N N . ARG A 1 254 ? 11.666 20.978 -19.223 1.00 29.47 254 ARG A N 1
ATOM 2027 C CA . ARG A 1 254 ? 11.761 22.198 -20.020 1.00 29.47 254 ARG A CA 1
ATOM 2028 C C . ARG A 1 254 ? 12.593 21.866 -21.245 1.00 29.47 254 ARG A C 1
ATOM 2030 O O . ARG A 1 254 ? 13.685 22.392 -21.427 1.00 29.47 254 ARG A O 1
ATOM 2037 N N . CYS A 1 255 ? 12.088 20.963 -22.068 1.00 37.88 255 CYS A N 1
ATOM 2038 C CA . CYS A 1 255 ? 12.458 21.025 -23.467 1.00 37.88 255 CYS A CA 1
ATOM 2039 C C . CYS A 1 255 ? 11.442 21.912 -24.155 1.00 37.88 255 CYS A C 1
ATOM 2041 O O . CYS A 1 255 ? 10.259 21.871 -23.820 1.00 37.88 255 CYS A O 1
ATOM 2043 N N . ALA A 1 256 ? 11.946 22.764 -25.050 1.00 39.38 256 ALA A N 1
ATOM 2044 C CA . ALA A 1 256 ? 11.132 23.382 -26.079 1.00 39.38 256 ALA A CA 1
ATOM 2045 C C . ALA A 1 256 ? 10.155 22.317 -26.582 1.00 39.38 256 ALA A C 1
ATOM 2047 O O . ALA A 1 256 ? 10.594 21.203 -26.870 1.00 39.38 256 ALA A O 1
ATOM 2048 N N . GLU A 1 257 ? 8.865 22.632 -26.516 1.00 38.44 257 GLU A N 1
ATOM 2049 C CA . GLU A 1 257 ? 7.755 21.748 -26.860 1.00 38.44 257 GLU A CA 1
ATOM 2050 C C . GLU A 1 257 ? 8.140 20.922 -28.099 1.00 38.44 257 GLU A C 1
ATOM 2052 O O . GLU A 1 257 ? 8.339 21.512 -29.159 1.00 38.44 257 GLU A O 1
ATOM 2057 N N . PRO A 1 258 ? 8.376 19.598 -27.990 1.00 49.41 258 PRO A N 1
ATOM 2058 C CA . PRO A 1 258 ? 8.567 18.798 -29.186 1.00 49.41 258 PRO A CA 1
ATOM 2059 C C . PRO A 1 258 ? 7.245 18.864 -29.948 1.00 49.41 258 PRO A C 1
ATOM 2061 O O . PRO A 1 258 ? 6.221 18.408 -29.437 1.00 49.41 258 PRO A O 1
ATOM 2064 N N . ASP A 1 259 ? 7.273 19.488 -31.128 1.00 48.84 259 ASP A N 1
ATOM 2065 C CA . ASP A 1 259 ? 6.082 19.805 -31.924 1.00 48.84 259 ASP A CA 1
ATOM 2066 C C . ASP A 1 259 ? 5.245 18.559 -32.276 1.00 48.84 259 ASP A C 1
ATOM 2068 O O . ASP A 1 259 ? 4.056 18.688 -32.557 1.00 48.84 259 ASP A O 1
ATOM 2072 N N . ASP A 1 260 ? 5.815 17.349 -32.206 1.00 63.12 260 ASP A N 1
ATOM 2073 C CA . ASP A 1 260 ? 5.057 16.101 -32.262 1.00 63.12 260 ASP A CA 1
ATOM 2074 C C . ASP A 1 260 ? 5.878 14.904 -31.734 1.00 63.12 260 ASP A C 1
ATOM 2076 O O . ASP A 1 260 ? 6.995 14.647 -32.184 1.00 63.12 260 ASP A O 1
ATOM 2080 N N . MET A 1 261 ? 5.325 14.130 -30.795 1.00 69.12 261 MET A N 1
ATOM 2081 C CA . MET A 1 261 ? 5.924 12.861 -30.342 1.00 69.12 261 MET A CA 1
ATOM 2082 C C . MET A 1 261 ? 5.659 11.707 -31.327 1.00 69.12 261 MET A C 1
ATOM 2084 O O . MET A 1 261 ? 6.238 10.632 -31.173 1.00 69.12 261 MET A O 1
ATOM 2088 N N . SER A 1 262 ? 4.808 11.902 -32.342 1.00 75.38 262 SER A N 1
ATOM 2089 C CA . SER A 1 262 ? 4.468 10.880 -33.345 1.00 75.38 262 SER A CA 1
ATOM 2090 C C . SER A 1 262 ? 5.658 10.460 -34.225 1.00 75.38 262 SER A C 1
ATOM 2092 O O . SER A 1 262 ? 5.688 9.336 -34.753 1.00 75.38 262 SER A O 1
ATOM 2094 N N . ASP A 1 263 ? 6.663 11.335 -34.351 1.00 83.81 263 ASP A N 1
ATOM 2095 C CA . ASP A 1 263 ? 7.885 11.075 -35.115 1.00 83.81 263 ASP A CA 1
ATOM 2096 C C . ASP A 1 263 ? 9.002 10.443 -34.273 1.00 83.81 263 ASP A C 1
ATOM 2098 O O . ASP A 1 263 ? 10.068 10.134 -34.797 1.00 83.81 263 ASP A O 1
ATOM 2102 N N . VAL A 1 264 ? 8.796 10.212 -32.974 1.00 82.56 264 VAL A N 1
ATOM 2103 C CA . VAL A 1 264 ? 9.813 9.569 -32.134 1.00 82.56 264 VAL A CA 1
ATOM 2104 C C . VAL A 1 264 ? 9.909 8.084 -32.498 1.00 82.56 264 VAL A C 1
ATOM 2106 O O . VAL A 1 264 ? 8.926 7.348 -32.433 1.00 82.56 264 VAL A O 1
ATOM 2109 N N . GLY A 1 265 ? 11.099 7.651 -32.917 1.00 82.50 265 GLY A N 1
ATOM 2110 C CA . GLY A 1 265 ? 11.414 6.264 -33.254 1.00 82.50 265 GLY A CA 1
ATOM 2111 C C . GLY A 1 265 ? 11.804 5.447 -32.023 1.00 82.50 265 GLY A C 1
ATOM 2112 O O . GLY A 1 265 ? 11.252 4.375 -31.800 1.00 82.50 265 GLY A O 1
ATOM 2113 N N . CYS A 1 266 ? 12.710 5.965 -31.191 1.00 82.44 266 CYS A N 1
ATOM 2114 C CA . CYS A 1 266 ? 13.078 5.324 -29.929 1.00 82.44 266 CYS A CA 1
ATOM 2115 C C . CYS A 1 266 ? 13.492 6.342 -28.855 1.00 82.44 266 CYS A C 1
ATOM 2117 O O . CYS A 1 266 ? 13.940 7.451 -29.152 1.00 82.44 266 CYS A O 1
ATOM 2119 N N . VAL A 1 267 ? 13.315 5.968 -27.584 1.00 84.00 267 VAL A N 1
ATOM 2120 C CA . VAL A 1 267 ? 13.685 6.785 -26.418 1.00 84.00 267 VAL A CA 1
ATOM 2121 C C . VAL A 1 267 ? 14.483 5.932 -25.443 1.00 84.00 267 VAL A C 1
ATOM 2123 O O . VAL A 1 267 ? 14.058 4.836 -25.086 1.00 84.00 267 VAL A O 1
ATOM 2126 N N . ALA A 1 268 ? 15.599 6.465 -24.955 1.00 84.38 268 ALA A N 1
ATOM 2127 C CA . ALA A 1 268 ? 16.343 5.907 -23.836 1.00 84.38 268 ALA A CA 1
ATOM 2128 C C . ALA A 1 268 ? 16.402 6.904 -22.682 1.00 84.38 268 ALA A C 1
ATOM 2130 O O . ALA A 1 268 ? 16.661 8.091 -22.876 1.00 84.38 268 ALA A O 1
ATOM 2131 N N . VAL A 1 269 ? 16.198 6.409 -21.464 1.00 79.50 269 VAL A N 1
ATOM 2132 C CA . VAL A 1 269 ? 16.261 7.209 -20.237 1.00 79.50 269 VAL A CA 1
ATOM 2133 C C . VAL A 1 269 ? 17.344 6.629 -19.338 1.00 79.50 269 VAL A C 1
ATOM 2135 O O . VAL A 1 269 ? 17.299 5.451 -18.985 1.00 79.50 269 VAL A O 1
ATOM 2138 N N . GLY A 1 270 ? 18.319 7.465 -18.988 1.00 76.88 270 GLY A N 1
ATOM 2139 C CA . GLY A 1 270 ? 19.434 7.125 -18.110 1.00 76.88 270 GLY A CA 1
ATOM 2140 C C . GLY A 1 270 ? 19.334 7.819 -16.753 1.00 76.88 270 GLY A C 1
ATOM 2141 O O . GLY A 1 270 ? 18.408 8.587 -16.480 1.00 76.88 270 GLY A O 1
ATOM 2142 N N . ASN A 1 271 ? 20.318 7.572 -15.886 1.00 71.50 271 ASN A N 1
ATOM 2143 C CA . ASN A 1 271 ? 20.371 8.185 -14.561 1.00 71.50 271 ASN A CA 1
ATOM 2144 C C . ASN A 1 271 ? 20.723 9.682 -14.671 1.00 71.50 271 ASN A C 1
ATOM 2146 O O . ASN A 1 271 ? 21.892 10.063 -14.672 1.00 71.50 271 ASN A O 1
ATOM 2150 N N . GLY A 1 272 ? 19.691 10.517 -14.810 1.00 72.19 272 GLY A N 1
ATOM 2151 C CA . GLY A 1 272 ? 19.797 11.975 -14.886 1.00 72.19 272 GLY A CA 1
ATOM 2152 C C . GLY A 1 272 ? 19.719 12.578 -16.287 1.00 72.19 272 GLY A C 1
ATOM 2153 O O . GLY A 1 272 ? 20.010 13.760 -16.455 1.00 72.19 272 GLY A O 1
ATOM 2154 N N . GLY A 1 273 ? 19.298 11.796 -17.281 1.00 82.44 273 GLY A N 1
ATOM 2155 C CA . GLY A 1 273 ? 19.177 12.271 -18.650 1.00 82.44 273 GLY A CA 1
ATOM 2156 C C . GLY A 1 273 ? 18.310 11.387 -19.534 1.00 82.44 273 GLY A C 1
ATOM 2157 O O . GLY A 1 273 ? 17.849 10.322 -19.123 1.00 82.44 273 GLY A O 1
ATOM 2158 N N . TYR A 1 274 ? 18.097 11.828 -20.766 1.00 85.00 274 TYR A N 1
ATOM 2159 C CA . TYR A 1 274 ? 17.375 11.073 -21.779 1.00 85.00 274 TYR A CA 1
ATOM 2160 C C . TYR A 1 274 ? 17.938 11.342 -23.177 1.00 85.00 274 TYR A C 1
ATOM 2162 O O . TYR A 1 274 ? 18.585 12.365 -23.412 1.00 85.00 274 TYR A O 1
ATOM 2170 N N . VAL A 1 275 ? 17.649 10.423 -24.095 1.00 86.62 275 VAL A N 1
ATOM 2171 C CA . VAL A 1 275 ? 17.841 10.547 -25.542 1.00 86.62 275 VAL A CA 1
ATOM 2172 C C . VAL A 1 275 ? 16.537 10.150 -26.217 1.00 86.62 275 VAL A C 1
ATOM 2174 O O . VAL A 1 275 ? 15.994 9.092 -25.919 1.00 86.62 275 VAL A O 1
ATOM 2177 N N . ALA A 1 276 ? 16.043 10.981 -27.121 1.00 86.94 276 ALA A N 1
ATOM 2178 C CA . ALA A 1 276 ? 14.964 10.674 -28.043 1.00 86.94 276 ALA A CA 1
ATOM 2179 C C . ALA A 1 276 ? 15.522 10.738 -29.467 1.00 86.94 276 ALA A C 1
ATOM 2181 O O . ALA A 1 276 ? 16.138 11.732 -29.852 1.00 86.94 276 ALA A O 1
ATOM 2182 N N . VAL A 1 277 ? 15.322 9.675 -30.232 1.00 88.19 277 VAL A N 1
ATOM 2183 C CA . VAL A 1 277 ? 15.696 9.572 -31.643 1.00 88.19 277 VAL A CA 1
ATOM 2184 C C . VAL A 1 277 ? 14.412 9.601 -32.455 1.00 88.19 277 VAL A C 1
ATOM 2186 O O . VAL A 1 277 ? 13.491 8.829 -32.189 1.00 88.19 277 VAL A O 1
ATOM 2189 N N . TYR A 1 278 ? 14.346 10.477 -33.447 1.00 89.00 278 TYR A N 1
ATOM 2190 C CA . TYR A 1 278 ? 13.203 10.609 -34.344 1.00 89.00 278 TYR A CA 1
ATOM 2191 C C . TYR A 1 278 ? 13.384 9.737 -35.594 1.00 89.00 278 TYR A C 1
ATOM 2193 O O . TYR A 1 278 ? 14.512 9.433 -35.988 1.00 89.00 278 TYR A O 1
ATOM 2201 N N . LYS A 1 279 ? 12.291 9.362 -36.267 1.00 87.19 279 LYS A N 1
ATOM 2202 C CA . LYS A 1 279 ? 12.317 8.553 -37.504 1.00 87.19 279 LYS A CA 1
ATOM 2203 C C . LYS A 1 279 ? 13.059 9.262 -38.640 1.00 87.19 279 LYS A C 1
ATOM 2205 O O . LYS A 1 279 ? 13.601 8.604 -39.522 1.00 87.19 279 LYS A O 1
ATOM 2210 N N . SER A 1 280 ? 13.139 10.592 -38.587 1.00 89.06 280 SER A N 1
ATOM 2211 C CA . SER A 1 280 ? 13.986 11.416 -39.459 1.00 89.06 280 SER A CA 1
ATOM 2212 C C . SER A 1 280 ? 15.500 11.198 -39.278 1.00 89.06 280 SER A C 1
ATOM 2214 O O . SER A 1 280 ? 16.285 11.691 -40.085 1.00 89.06 280 SER A O 1
ATOM 2216 N N . GLY A 1 281 ? 15.935 10.494 -38.227 1.00 88.00 281 GLY A N 1
ATOM 2217 C CA . GLY A 1 281 ? 17.346 10.378 -37.839 1.00 88.00 281 GLY A CA 1
ATOM 2218 C C . GLY A 1 281 ? 17.872 11.598 -37.072 1.00 88.00 281 GLY A C 1
ATOM 2219 O O . GLY A 1 281 ? 19.067 11.688 -36.780 1.00 88.00 281 GLY A O 1
ATOM 2220 N N . SER A 1 282 ? 17.002 12.558 -36.743 1.00 91.06 282 SER A N 1
ATOM 2221 C CA . SER A 1 282 ? 17.325 13.621 -35.791 1.00 91.06 282 SER A CA 1
ATOM 2222 C C . SER A 1 282 ? 17.261 13.087 -34.355 1.00 91.06 282 SER A C 1
ATOM 2224 O O . SER A 1 282 ? 16.649 12.054 -34.087 1.00 91.06 282 SER A O 1
ATOM 2226 N N . CYS A 1 283 ? 17.936 13.757 -33.422 1.00 90.75 283 CYS A N 1
ATOM 2227 C CA . CYS A 1 283 ? 18.019 13.332 -32.025 1.00 90.75 283 CYS A CA 1
ATOM 2228 C C . CYS A 1 283 ? 17.841 14.541 -31.099 1.00 90.75 283 CYS A C 1
ATOM 2230 O O . CYS A 1 283 ? 18.328 15.629 -31.402 1.00 90.75 283 CYS A O 1
ATOM 2232 N N . ALA A 1 284 ? 17.189 14.338 -29.958 1.00 90.19 284 ALA A N 1
ATOM 2233 C CA . ALA A 1 284 ? 17.112 15.285 -28.851 1.00 90.19 284 ALA A CA 1
ATOM 2234 C C . ALA A 1 284 ? 17.590 14.599 -27.570 1.00 90.19 284 ALA A C 1
ATOM 2236 O O . ALA A 1 284 ? 17.272 13.438 -27.329 1.00 90.19 284 ALA A O 1
ATOM 2237 N N . TRP A 1 285 ? 18.358 15.292 -26.736 1.00 91.31 285 TRP A N 1
ATOM 2238 C CA . TRP A 1 285 ? 18.863 14.711 -25.496 1.00 91.31 285 TRP A CA 1
ATOM 2239 C C . TRP A 1 285 ? 19.053 15.755 -24.403 1.00 91.31 285 TRP A C 1
ATOM 2241 O O . TRP A 1 285 ? 19.226 16.946 -24.662 1.00 91.31 285 TRP A O 1
ATOM 2251 N N . HIS A 1 286 ? 19.062 15.289 -23.160 1.00 89.44 286 HIS A N 1
ATOM 2252 C CA . HIS A 1 286 ? 19.367 16.098 -21.986 1.00 89.44 286 HIS A CA 1
ATOM 2253 C C . HIS A 1 286 ? 20.119 15.257 -20.959 1.00 89.44 286 HIS A C 1
ATOM 2255 O O . HIS A 1 286 ? 19.814 14.081 -20.806 1.00 89.44 286 HIS A O 1
ATOM 2261 N N . GLY A 1 287 ? 21.084 15.845 -20.247 1.00 82.56 287 GLY A N 1
ATOM 2262 C CA . GLY A 1 287 ? 21.744 15.189 -19.110 1.00 82.56 287 GLY A CA 1
ATOM 2263 C C . GLY A 1 287 ? 22.567 13.934 -19.439 1.00 82.56 287 GLY A C 1
ATOM 2264 O O . GLY A 1 287 ? 22.889 13.168 -18.535 1.00 82.56 287 GLY A O 1
ATOM 2265 N N . ILE A 1 288 ? 22.910 13.704 -20.711 1.00 83.69 288 ILE A N 1
ATOM 2266 C CA . ILE A 1 288 ? 23.758 12.578 -21.132 1.00 83.69 288 ILE A CA 1
ATOM 2267 C C . ILE A 1 288 ? 25.253 12.949 -21.156 1.00 83.69 288 ILE A C 1
ATOM 2269 O O . ILE A 1 288 ? 25.585 14.131 -21.291 1.00 83.69 288 ILE A O 1
ATOM 2273 N N . PRO A 1 289 ? 26.175 11.967 -21.071 1.00 82.94 289 PRO A N 1
ATOM 2274 C CA . PRO A 1 289 ? 27.610 12.218 -21.203 1.00 82.94 289 PRO A CA 1
ATOM 2275 C C . PRO A 1 289 ? 27.973 12.911 -22.526 1.00 82.94 289 PRO A C 1
ATOM 2277 O O . PRO A 1 289 ? 27.449 12.567 -23.586 1.00 82.94 289 PRO A O 1
ATOM 2280 N N . SER A 1 290 ? 28.929 13.846 -22.486 1.00 82.56 290 SER A N 1
ATOM 2281 C CA . SER A 1 290 ? 29.355 14.626 -23.662 1.00 82.56 290 SER A CA 1
ATOM 2282 C C . SER A 1 290 ? 29.918 13.761 -24.796 1.00 82.56 290 SER A C 1
ATOM 2284 O O . SER A 1 290 ? 29.772 14.112 -25.964 1.00 82.56 290 SER A O 1
ATOM 2286 N N . ALA A 1 291 ? 30.524 12.615 -24.469 1.00 81.81 291 ALA A N 1
ATOM 2287 C CA . ALA A 1 291 ? 30.987 11.638 -25.452 1.00 81.81 291 ALA A CA 1
ATOM 2288 C C . ALA A 1 291 ? 29.823 11.033 -26.256 1.00 81.81 291 ALA A C 1
ATOM 2290 O O . ALA A 1 291 ? 29.902 10.970 -27.481 1.00 81.81 291 ALA A O 1
ATOM 2291 N N . LEU A 1 292 ? 28.724 10.662 -25.584 1.00 82.81 292 LEU A N 1
ATOM 2292 C CA . LEU A 1 292 ? 27.521 10.146 -26.241 1.00 82.81 292 LEU A CA 1
ATOM 2293 C C . LEU A 1 292 ? 26.841 11.234 -27.077 1.00 82.81 292 LEU A C 1
ATOM 2295 O O . LEU A 1 292 ? 26.461 10.969 -28.211 1.00 82.81 292 LEU A O 1
ATOM 2299 N N . ALA A 1 293 ? 26.751 12.463 -26.560 1.00 88.25 293 ALA A N 1
ATOM 2300 C CA . ALA A 1 293 ? 26.212 13.597 -27.313 1.00 88.25 293 ALA A CA 1
ATOM 2301 C C . ALA A 1 293 ? 26.983 13.830 -28.625 1.00 88.25 293 ALA A C 1
ATOM 2303 O O . ALA A 1 293 ? 26.378 13.898 -29.690 1.00 88.25 293 ALA A O 1
ATOM 2304 N N . LYS A 1 294 ? 28.323 13.851 -28.569 1.00 87.94 294 LYS A N 1
ATOM 2305 C CA . LYS A 1 294 ? 29.174 13.972 -29.765 1.00 87.94 294 LYS A CA 1
ATOM 2306 C C . LYS A 1 294 ? 28.971 12.824 -30.747 1.00 87.94 294 LYS A C 1
ATOM 2308 O O . LYS A 1 294 ? 29.075 13.034 -31.950 1.00 87.94 294 LYS A O 1
ATOM 2313 N N . GLU A 1 295 ? 28.738 11.608 -30.262 1.00 88.25 295 GLU A N 1
ATOM 2314 C CA . GLU A 1 295 ? 28.490 10.471 -31.146 1.00 88.25 295 GLU A CA 1
ATOM 2315 C C . GLU A 1 295 ? 27.113 10.572 -31.811 1.00 88.25 295 GLU A C 1
ATOM 2317 O O . GLU A 1 295 ? 27.028 10.430 -33.026 1.00 88.25 295 GLU A O 1
ATOM 2322 N N . LEU A 1 296 ? 26.063 10.937 -31.069 1.00 88.06 296 LEU A N 1
ATOM 2323 C CA . LEU A 1 296 ? 24.732 11.206 -31.628 1.00 88.06 296 LEU A CA 1
ATOM 2324 C C . LEU A 1 296 ? 24.769 12.316 -32.690 1.00 88.06 296 LEU A C 1
ATOM 2326 O O . LEU A 1 296 ? 24.157 12.175 -33.746 1.00 88.06 296 LEU A O 1
ATOM 2330 N N . GLU A 1 297 ? 25.548 13.378 -32.465 1.00 91.38 297 GLU A N 1
ATOM 2331 C CA . GLU A 1 297 ? 25.767 14.444 -33.452 1.00 91.38 297 GLU A CA 1
ATOM 2332 C C . GLU A 1 297 ? 26.422 13.925 -34.745 1.00 91.38 297 GLU A C 1
ATOM 2334 O O . GLU A 1 297 ? 26.024 14.325 -35.839 1.00 91.38 297 GLU A O 1
ATOM 2339 N N . LYS A 1 298 ? 27.384 12.995 -34.660 1.00 90.88 298 LYS A N 1
ATOM 2340 C CA . LYS A 1 298 ? 27.993 12.367 -35.853 1.00 90.88 298 LYS A CA 1
ATOM 2341 C C . LYS A 1 298 ? 27.028 11.457 -36.609 1.00 90.88 298 LYS A C 1
ATOM 2343 O O . LYS A 1 298 ? 27.213 11.234 -37.808 1.00 90.88 298 LYS A O 1
ATOM 2348 N N . GLN A 1 299 ? 26.046 10.891 -35.913 1.00 88.75 299 GLN A N 1
ATOM 2349 C CA . GLN A 1 299 ? 25.026 10.030 -36.506 1.00 88.75 299 GLN A CA 1
ATOM 2350 C C . GLN A 1 299 ? 23.786 10.814 -36.973 1.00 88.75 299 GLN A C 1
ATOM 2352 O O . GLN A 1 299 ? 22.809 10.201 -37.395 1.00 88.75 299 GLN A O 1
ATOM 2357 N N . HIS A 1 300 ? 23.820 12.151 -36.955 1.00 86.50 300 HIS A N 1
ATOM 2358 C CA . HIS A 1 300 ? 22.714 12.982 -37.425 1.00 86.50 300 HIS A CA 1
ATOM 2359 C C . HIS A 1 300 ? 22.313 12.626 -38.870 1.00 86.50 300 HIS A C 1
ATOM 2361 O O . HIS A 1 300 ? 23.168 12.525 -39.753 1.00 86.50 300 HIS A O 1
ATOM 2367 N N . ASN A 1 301 ? 21.008 12.446 -39.107 1.00 84.62 301 ASN A N 1
ATOM 2368 C CA . ASN A 1 301 ? 20.404 12.002 -40.377 1.00 84.62 301 ASN A CA 1
ATOM 2369 C C . ASN A 1 301 ? 20.715 10.556 -40.792 1.00 84.62 301 ASN A C 1
ATOM 2371 O O . ASN A 1 301 ? 20.479 10.182 -41.943 1.00 84.62 301 ASN A O 1
ATOM 2375 N N . LYS A 1 302 ? 21.233 9.724 -39.886 1.00 88.94 302 LYS A N 1
ATOM 2376 C CA . LYS A 1 302 ? 21.266 8.274 -40.090 1.00 88.94 302 LYS A CA 1
ATOM 2377 C C . LYS A 1 302 ? 20.117 7.624 -39.340 1.00 88.94 302 LYS A C 1
ATOM 2379 O O . LYS A 1 302 ? 19.681 8.112 -38.300 1.00 88.94 302 LYS A O 1
ATOM 2384 N N . LEU A 1 303 ? 19.644 6.502 -39.872 1.00 86.50 303 LEU A N 1
ATOM 2385 C CA . LEU A 1 303 ? 18.636 5.697 -39.203 1.00 86.50 303 LEU A CA 1
ATOM 2386 C C . LEU A 1 303 ? 19.286 5.013 -37.995 1.00 86.50 303 LEU A C 1
ATOM 2388 O O . LEU A 1 303 ? 20.037 4.052 -38.144 1.00 86.50 303 LEU A O 1
ATOM 2392 N N . ILE A 1 304 ? 19.037 5.556 -36.807 1.00 86.25 304 ILE A N 1
ATOM 2393 C CA . ILE A 1 304 ? 19.412 4.924 -35.546 1.00 86.25 304 ILE A CA 1
ATOM 2394 C C . ILE A 1 304 ? 18.223 4.061 -35.130 1.00 86.25 304 ILE A C 1
ATOM 2396 O O . ILE A 1 304 ? 17.192 4.575 -34.706 1.00 86.25 304 ILE A O 1
ATOM 2400 N N . GLU A 1 305 ? 18.359 2.747 -35.289 1.00 80.06 305 GLU A N 1
ATOM 2401 C CA . GLU A 1 305 ? 17.291 1.798 -34.946 1.00 80.06 305 GLU A CA 1
ATOM 2402 C C . GLU A 1 305 ? 17.119 1.667 -33.432 1.00 80.06 305 GLU A C 1
ATOM 2404 O O . GLU A 1 305 ? 16.004 1.522 -32.935 1.00 80.06 305 GLU A O 1
ATOM 2409 N N . PHE A 1 306 ? 18.222 1.758 -32.686 1.00 81.69 306 PHE A N 1
ATOM 2410 C CA . PHE A 1 306 ? 18.206 1.543 -31.251 1.00 81.69 306 PHE A CA 1
ATOM 2411 C C . PHE A 1 306 ? 19.207 2.440 -30.521 1.00 81.69 306 PHE A C 1
ATOM 2413 O O . PHE A 1 306 ? 20.347 2.617 -30.952 1.00 81.69 306 PHE A O 1
ATOM 2420 N N . VAL A 1 307 ? 18.789 2.967 -29.371 1.00 84.38 307 VAL A N 1
ATOM 2421 C CA . VAL A 1 307 ? 19.662 3.636 -28.406 1.00 84.38 307 VAL A CA 1
ATOM 2422 C C . VAL A 1 307 ? 19.399 3.045 -27.024 1.00 84.38 307 VAL A C 1
ATOM 2424 O O . VAL A 1 307 ? 18.253 2.929 -26.601 1.00 84.38 307 VAL A O 1
ATOM 2427 N N . ALA A 1 308 ? 20.459 2.677 -26.307 1.00 82.44 308 ALA A N 1
ATOM 2428 C CA . ALA A 1 308 ? 20.388 2.367 -24.883 1.00 82.44 308 ALA A CA 1
ATOM 2429 C C . ALA A 1 308 ? 21.317 3.292 -24.112 1.00 82.44 308 ALA A C 1
ATOM 2431 O O . ALA A 1 308 ? 22.448 3.551 -24.519 1.00 82.44 308 ALA A O 1
ATOM 2432 N N . VAL A 1 309 ? 20.834 3.743 -22.959 1.00 81.25 309 VAL A N 1
ATOM 2433 C CA . VAL A 1 309 ? 21.625 4.492 -21.989 1.00 81.25 309 VAL A CA 1
ATOM 2434 C C . VAL A 1 309 ? 21.588 3.705 -20.689 1.00 81.25 309 VAL A C 1
ATOM 2436 O O . VAL A 1 309 ? 20.539 3.593 -20.059 1.00 81.25 309 VAL A O 1
ATOM 2439 N N . GLY A 1 310 ? 22.724 3.116 -20.321 1.00 75.25 310 GLY A N 1
ATOM 2440 C CA . GLY A 1 310 ? 22.889 2.427 -19.045 1.00 75.25 310 GLY A CA 1
ATOM 2441 C C . GLY A 1 310 ? 23.236 3.393 -17.906 1.00 75.25 310 GLY A C 1
ATOM 2442 O O . GLY A 1 310 ? 23.597 4.551 -18.152 1.00 75.25 310 GLY A O 1
ATOM 2443 N N . PRO A 1 311 ? 23.140 2.947 -16.644 1.00 69.19 311 PRO A N 1
ATOM 2444 C CA . PRO A 1 311 ? 23.706 3.686 -15.524 1.00 69.19 311 PRO A CA 1
ATOM 2445 C C . PRO A 1 311 ? 25.220 3.819 -15.725 1.00 69.19 311 PRO A C 1
ATOM 2447 O O . PRO A 1 311 ? 25.930 2.827 -15.849 1.00 69.19 311 PRO A O 1
ATOM 2450 N N . VAL A 1 312 ? 25.713 5.057 -15.773 1.00 61.97 312 VAL A N 1
ATOM 2451 C CA . VAL A 1 312 ? 27.154 5.318 -15.761 1.00 61.97 312 VAL A CA 1
ATOM 2452 C C . VAL A 1 312 ? 27.635 5.070 -14.337 1.00 61.97 312 VAL A C 1
ATOM 2454 O O . VAL A 1 312 ? 27.351 5.872 -13.441 1.00 61.97 312 VAL A O 1
ATOM 2457 N N . GLU A 1 313 ? 28.348 3.970 -14.109 1.00 55.56 313 GLU A N 1
ATOM 2458 C CA . GLU A 1 313 ? 29.155 3.842 -12.901 1.00 55.56 313 GLU A CA 1
ATOM 2459 C C . GLU A 1 313 ? 30.244 4.914 -12.978 1.00 55.56 313 GLU A C 1
ATOM 2461 O O . GLU A 1 313 ? 31.151 4.860 -13.802 1.00 55.56 313 GLU A O 1
ATOM 2466 N N . ARG A 1 314 ? 30.115 5.971 -12.168 1.00 48.75 314 ARG A N 1
ATOM 2467 C CA . ARG A 1 314 ? 31.154 6.999 -12.056 1.00 48.75 314 ARG A CA 1
ATOM 2468 C C . ARG A 1 314 ? 32.368 6.390 -11.359 1.00 48.75 314 ARG A C 1
ATOM 2470 O O . ARG A 1 314 ? 32.518 6.540 -10.148 1.00 48.75 314 ARG A O 1
ATOM 2477 N N . THR A 1 315 ? 33.251 5.733 -12.097 1.00 41.59 315 THR A N 1
ATOM 2478 C CA . THR A 1 315 ? 34.637 5.592 -11.653 1.00 41.59 315 THR A CA 1
ATOM 2479 C C . THR A 1 315 ? 35.343 6.901 -11.991 1.00 41.59 315 THR A C 1
ATOM 2481 O O . THR A 1 315 ? 35.527 7.233 -13.158 1.00 41.59 315 THR A O 1
ATOM 2484 N N . TYR A 1 316 ? 35.623 7.700 -10.961 1.00 33.84 316 TYR A N 1
ATOM 2485 C CA . TYR A 1 316 ? 36.329 8.974 -11.071 1.00 33.84 316 TYR A CA 1
ATOM 2486 C C . TYR A 1 316 ? 37.793 8.730 -11.462 1.00 33.84 316 TYR A C 1
ATOM 2488 O O . TYR A 1 316 ? 38.626 8.566 -10.580 1.00 33.84 316 TYR A O 1
ATOM 2496 N N . ASP A 1 317 ? 38.085 8.745 -12.760 1.00 42.06 317 ASP A N 1
ATOM 2497 C CA . ASP A 1 317 ? 39.393 9.122 -13.301 1.00 42.06 317 ASP A CA 1
ATOM 2498 C C . ASP A 1 317 ? 39.127 10.169 -14.395 1.00 42.06 317 ASP A C 1
ATOM 2500 O O . ASP A 1 317 ? 38.549 9.874 -15.440 1.00 42.06 317 ASP A O 1
ATOM 2504 N N . GLU A 1 318 ? 39.436 11.435 -14.097 1.00 42.72 318 GLU A N 1
ATOM 2505 C CA . GLU A 1 318 ? 38.990 12.610 -14.868 1.00 42.72 318 GLU A CA 1
ATOM 2506 C C . GLU A 1 318 ? 39.638 12.746 -16.259 1.00 42.72 318 GLU A C 1
ATOM 2508 O O . GLU A 1 318 ? 39.164 13.548 -17.062 1.00 42.72 318 GLU A O 1
ATOM 2513 N N . ASP A 1 319 ? 40.645 11.930 -16.584 1.00 40.38 319 ASP A N 1
ATOM 2514 C CA . ASP A 1 319 ? 41.459 12.100 -17.795 1.00 40.38 319 ASP A CA 1
ATOM 2515 C C . ASP A 1 319 ? 41.379 10.941 -18.809 1.00 40.38 319 ASP A C 1
ATOM 2517 O O . ASP A 1 319 ? 41.897 11.078 -19.915 1.00 40.38 319 ASP A O 1
ATOM 2521 N N . ASP A 1 320 ? 40.670 9.848 -18.503 1.00 39.25 320 ASP A N 1
ATOM 2522 C CA . ASP A 1 320 ? 40.471 8.722 -19.430 1.00 39.25 320 ASP A CA 1
ATOM 2523 C C . ASP A 1 320 ? 39.007 8.257 -19.408 1.00 39.25 320 ASP A C 1
ATOM 2525 O O . ASP A 1 320 ? 38.642 7.196 -18.898 1.00 39.25 320 ASP A O 1
ATOM 2529 N N . ILE A 1 321 ? 38.123 9.060 -20.012 1.00 38.50 321 ILE A N 1
ATOM 2530 C CA . ILE A 1 321 ? 36.800 8.572 -20.421 1.00 38.50 321 ILE A CA 1
ATOM 2531 C C . ILE A 1 321 ? 37.019 7.656 -21.629 1.00 38.50 321 ILE A C 1
ATOM 2533 O O . ILE A 1 321 ? 36.725 8.006 -22.775 1.00 38.50 321 ILE A O 1
ATOM 2537 N N . HIS A 1 322 ? 37.543 6.458 -21.387 1.00 39.44 322 HIS A N 1
ATOM 2538 C CA . HIS A 1 322 ? 37.232 5.357 -22.275 1.00 39.44 322 HIS A CA 1
ATOM 2539 C C . HIS A 1 322 ? 35.708 5.214 -22.249 1.00 39.44 322 HIS A C 1
ATOM 2541 O O . HIS A 1 322 ? 35.131 5.207 -21.159 1.00 39.44 322 HIS A O 1
ATOM 2547 N N . PRO A 1 323 ? 35.022 5.165 -23.405 1.00 46.72 323 PRO A N 1
ATOM 2548 C CA . PRO A 1 323 ? 33.635 4.738 -23.431 1.00 46.72 323 PRO A CA 1
ATOM 2549 C C . PRO A 1 323 ? 33.629 3.326 -22.844 1.00 46.72 323 PRO A C 1
ATOM 2551 O O . PRO A 1 323 ? 33.969 2.372 -23.537 1.00 46.72 323 PRO A O 1
ATOM 2554 N N . GLN A 1 324 ? 33.379 3.216 -21.536 1.00 51.00 324 GLN A N 1
ATOM 2555 C CA . GLN A 1 324 ? 33.306 1.941 -20.844 1.00 51.00 324 GLN A CA 1
ATOM 2556 C C . GLN A 1 324 ? 32.229 1.154 -21.570 1.00 51.00 324 GLN A C 1
ATOM 2558 O O . GLN A 1 324 ? 31.081 1.593 -21.680 1.00 51.00 324 GLN A O 1
ATOM 2563 N N . GLY A 1 325 ? 32.705 0.095 -22.221 1.00 66.25 325 GLY A N 1
ATOM 2564 C CA . GLY A 1 325 ? 31.997 -0.611 -23.263 1.00 66.25 325 GLY A CA 1
ATOM 2565 C C . GLY A 1 325 ? 30.706 -1.224 -22.757 1.00 66.25 325 GLY A C 1
ATOM 2566 O O . GLY A 1 325 ? 30.425 -1.296 -21.560 1.00 66.25 325 GLY A O 1
ATOM 2567 N N . LEU A 1 326 ? 29.926 -1.712 -23.714 1.00 80.00 326 LEU A N 1
ATOM 2568 C CA . LEU A 1 326 ? 28.902 -2.700 -23.415 1.00 80.00 326 LEU A CA 1
ATOM 2569 C C . LEU A 1 326 ? 29.525 -3.807 -22.539 1.00 80.00 326 LEU A C 1
ATOM 2571 O O . LEU A 1 326 ? 30.700 -4.122 -22.742 1.00 80.00 326 LEU A O 1
ATOM 2575 N N . PRO A 1 327 ? 28.778 -4.392 -21.585 1.00 85.56 327 PRO A N 1
ATOM 2576 C CA . PRO A 1 327 ? 29.276 -5.510 -20.789 1.00 85.56 327 PRO A CA 1
ATOM 2577 C C . PRO A 1 327 ? 29.943 -6.556 -21.689 1.00 85.56 327 PRO A C 1
ATOM 2579 O O . PRO A 1 327 ? 29.380 -6.882 -22.732 1.00 85.56 327 PRO A O 1
ATOM 2582 N N . ASP A 1 328 ? 31.108 -7.092 -21.312 1.00 88.31 328 ASP A N 1
ATOM 2583 C CA . ASP A 1 328 ? 31.886 -7.995 -22.185 1.00 88.31 328 ASP A CA 1
ATOM 2584 C C . ASP A 1 328 ? 31.044 -9.164 -22.717 1.00 88.31 328 ASP A C 1
ATOM 2586 O O . ASP A 1 328 ? 31.138 -9.529 -23.887 1.00 88.31 328 ASP A O 1
ATOM 2590 N N . GLY A 1 329 ? 30.149 -9.696 -21.875 1.00 89.88 329 GLY A N 1
ATOM 2591 C CA . GLY A 1 329 ? 29.196 -10.728 -22.278 1.00 89.88 329 GLY A CA 1
ATOM 2592 C C . GLY A 1 329 ? 28.235 -10.264 -23.377 1.00 89.88 329 GLY A C 1
ATOM 2593 O O . GLY A 1 329 ? 27.995 -11.007 -24.317 1.00 89.88 329 GLY A O 1
ATOM 2594 N N . LEU A 1 330 ? 27.743 -9.024 -23.315 1.00 90.25 330 LEU A N 1
ATOM 2595 C CA . LEU A 1 330 ? 26.893 -8.460 -24.364 1.00 90.25 330 LEU A CA 1
ATOM 2596 C C . LEU A 1 330 ? 27.685 -8.253 -25.658 1.00 90.25 330 LEU A C 1
ATOM 2598 O O . LEU A 1 330 ? 27.180 -8.552 -26.735 1.00 90.25 330 LEU A O 1
ATOM 2602 N N . VAL A 1 331 ? 28.930 -7.773 -25.575 1.00 89.81 331 VAL A N 1
ATOM 2603 C CA . VAL A 1 331 ? 29.801 -7.640 -26.757 1.00 89.81 331 VAL A CA 1
ATOM 2604 C C . VAL A 1 331 ? 30.001 -8.997 -27.424 1.00 89.81 331 VAL A C 1
ATOM 2606 O O . VAL A 1 331 ? 29.884 -9.100 -28.644 1.00 89.81 331 VAL A O 1
ATOM 2609 N N . GLN A 1 332 ? 30.266 -10.032 -26.625 1.00 91.50 332 GLN A N 1
ATOM 2610 C CA . GLN A 1 332 ? 30.410 -11.400 -27.102 1.00 91.50 332 GLN A CA 1
ATOM 2611 C C . GLN A 1 332 ? 29.121 -11.901 -27.763 1.00 91.50 332 GLN A C 1
ATOM 2613 O O . GLN A 1 332 ? 29.179 -12.374 -28.895 1.00 91.50 332 GLN A O 1
ATOM 2618 N N . GLU A 1 333 ? 27.960 -11.735 -27.126 1.00 92.31 333 GLU A N 1
ATOM 2619 C CA . GLU A 1 333 ? 26.673 -12.163 -27.689 1.00 92.31 333 GLU A CA 1
ATOM 2620 C C . GLU A 1 333 ? 26.337 -11.451 -29.007 1.00 92.31 333 GLU A C 1
ATOM 2622 O O . GLU A 1 333 ? 25.891 -12.093 -29.962 1.00 92.31 333 GLU A O 1
ATOM 2627 N N . LEU A 1 334 ? 26.598 -10.142 -29.098 1.00 90.12 334 LEU A N 1
ATOM 2628 C CA . LEU A 1 334 ? 26.421 -9.372 -30.332 1.00 90.12 334 LEU A CA 1
ATOM 2629 C C . LEU A 1 334 ? 27.358 -9.866 -31.446 1.00 90.12 334 LEU A C 1
ATOM 2631 O O . LEU A 1 334 ? 26.938 -9.977 -32.599 1.00 90.12 334 LEU A O 1
ATOM 2635 N N . HIS A 1 335 ? 28.607 -10.205 -31.107 1.00 91.19 335 HIS A N 1
ATOM 2636 C CA . HIS A 1 335 ? 29.581 -10.749 -32.055 1.00 91.19 335 HIS A CA 1
ATOM 2637 C C . HIS A 1 335 ? 29.235 -12.167 -32.526 1.00 91.19 335 HIS A C 1
ATOM 2639 O O . HIS A 1 335 ? 29.391 -12.471 -33.709 1.00 91.19 335 HIS A O 1
ATOM 2645 N N . GLU A 1 336 ? 28.793 -13.035 -31.616 1.00 92.69 336 GLU A N 1
ATOM 2646 C CA . GLU A 1 336 ? 28.489 -14.442 -31.895 1.00 92.69 336 GLU A CA 1
ATOM 2647 C C . GLU A 1 336 ? 27.179 -14.614 -32.662 1.00 92.69 336 GLU A C 1
ATOM 2649 O O . GLU A 1 336 ? 27.077 -15.477 -33.537 1.00 92.69 336 GLU A O 1
ATOM 2654 N N . CYS A 1 337 ? 26.163 -13.802 -32.356 1.00 91.44 337 CYS A N 1
ATOM 2655 C CA . CYS A 1 337 ? 24.868 -13.944 -33.006 1.00 91.44 337 CYS A CA 1
ATOM 2656 C C . CYS A 1 337 ? 24.868 -13.389 -34.429 1.00 91.44 337 CYS A C 1
ATOM 2658 O O . CYS A 1 337 ? 24.180 -13.965 -35.277 1.00 91.44 337 CYS A O 1
ATOM 2660 N N . GLY A 1 338 ? 25.600 -12.293 -34.685 1.00 88.19 338 GLY A N 1
ATOM 2661 C CA . GLY A 1 338 ? 25.692 -11.626 -35.992 1.00 88.19 338 GLY A CA 1
ATOM 2662 C C . GLY A 1 338 ? 24.350 -11.161 -36.579 1.00 88.19 338 GLY A C 1
ATOM 2663 O O . GLY A 1 338 ? 24.288 -10.792 -37.750 1.00 88.19 338 GLY A O 1
ATOM 2664 N N . GLY A 1 339 ? 23.273 -11.231 -35.793 1.00 89.00 339 GLY A N 1
ATOM 2665 C CA . GLY A 1 339 ? 21.910 -10.913 -36.195 1.00 89.00 339 GLY A CA 1
ATOM 2666 C C . GLY A 1 339 ? 21.518 -9.489 -35.821 1.00 89.00 339 GLY A C 1
ATOM 2667 O O . GLY A 1 339 ? 22.145 -8.848 -34.979 1.00 89.00 339 GLY A O 1
ATOM 2668 N N . THR A 1 340 ? 20.441 -9.005 -36.432 1.00 90.50 340 THR A N 1
ATOM 2669 C CA . THR A 1 340 ? 19.855 -7.709 -36.087 1.00 90.50 340 THR A CA 1
ATOM 2670 C C . THR A 1 340 ? 19.210 -7.788 -34.706 1.00 90.50 340 THR A C 1
ATOM 2672 O O . THR A 1 340 ? 18.399 -8.680 -34.439 1.00 90.50 340 THR A O 1
ATOM 2675 N N . VAL A 1 341 ? 19.568 -6.855 -33.827 1.00 90.38 341 VAL A N 1
ATOM 2676 C CA . VAL A 1 341 ? 18.976 -6.731 -32.491 1.00 90.38 341 VAL A CA 1
ATOM 2677 C C . VAL A 1 341 ? 17.535 -6.237 -32.627 1.00 90.38 341 VAL A C 1
ATOM 2679 O O . VAL A 1 341 ? 17.281 -5.227 -33.277 1.00 90.38 341 VAL A O 1
A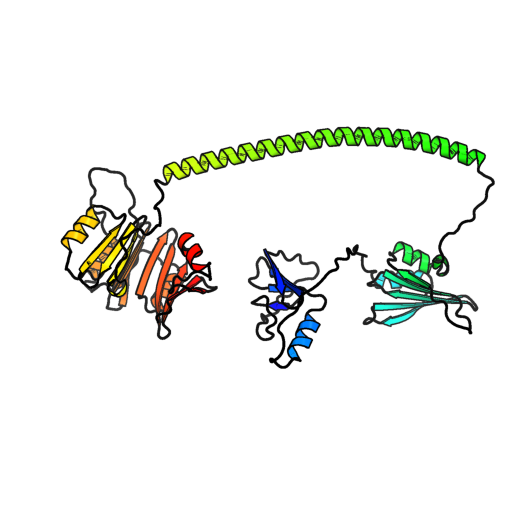TOM 2682 N N . ARG A 1 342 ? 16.590 -6.959 -32.022 1.00 91.38 342 ARG A N 1
ATOM 2683 C CA . ARG A 1 342 ? 15.168 -6.596 -31.929 1.00 91.38 342 ARG A CA 1
ATOM 2684 C C . ARG A 1 342 ? 14.903 -5.733 -30.700 1.00 91.38 342 ARG A C 1
ATOM 2686 O O . ARG A 1 342 ? 14.226 -4.717 -30.794 1.00 91.38 342 ARG A O 1
ATOM 2693 N N . LEU A 1 343 ? 15.431 -6.149 -29.552 1.00 90.19 343 LEU A N 1
ATOM 2694 C CA . LEU A 1 343 ? 15.212 -5.497 -28.267 1.00 90.19 343 LEU A CA 1
ATOM 2695 C C . LEU A 1 343 ? 16.494 -5.562 -27.446 1.00 90.19 343 LEU A C 1
ATOM 2697 O O . LEU A 1 343 ? 17.136 -6.604 -27.368 1.00 90.19 343 LEU A O 1
ATOM 2701 N N . MET A 1 344 ? 16.864 -4.457 -26.809 1.00 92.31 344 MET A N 1
ATOM 2702 C CA . MET A 1 344 ? 17.993 -4.425 -25.888 1.00 92.31 344 MET A CA 1
ATOM 2703 C C . MET A 1 344 ? 17.641 -3.588 -24.662 1.00 92.31 344 MET A C 1
ATOM 2705 O O . MET A 1 344 ? 16.916 -2.605 -24.747 1.00 92.31 344 MET A O 1
ATOM 2709 N N . ALA A 1 345 ? 18.144 -3.976 -23.500 1.00 90.62 345 ALA A N 1
ATOM 2710 C CA . ALA A 1 345 ? 18.013 -3.205 -22.277 1.00 90.62 345 ALA A CA 1
ATOM 2711 C C . ALA A 1 345 ? 19.315 -3.297 -21.491 1.00 90.62 345 ALA A C 1
ATOM 2713 O O . ALA A 1 345 ? 19.830 -4.389 -21.266 1.00 90.62 345 ALA A O 1
ATOM 2714 N N . LEU A 1 346 ? 19.832 -2.151 -21.054 1.00 88.81 346 LEU A N 1
ATOM 2715 C CA . LEU A 1 346 ? 20.979 -2.089 -20.155 1.00 88.81 346 LEU A CA 1
ATOM 2716 C C . LEU A 1 346 ? 20.484 -1.809 -18.742 1.00 88.81 346 LEU A C 1
ATOM 2718 O O . LEU A 1 346 ? 19.632 -0.947 -18.529 1.00 88.81 346 LEU A O 1
ATOM 2722 N N . GLY A 1 347 ? 21.017 -2.562 -17.792 1.00 86.25 347 GLY A N 1
ATOM 2723 C CA . GLY A 1 347 ? 20.756 -2.432 -16.373 1.00 86.25 347 GLY A CA 1
ATOM 2724 C C . GLY A 1 347 ? 22.031 -2.132 -15.580 1.00 86.25 347 GLY A C 1
ATOM 2725 O O . GLY A 1 347 ? 23.132 -2.094 -16.128 1.00 86.25 347 GLY A O 1
ATOM 2726 N N . PRO A 1 348 ? 21.882 -1.909 -14.272 1.00 83.31 348 PRO A N 1
ATOM 2727 C CA . PRO A 1 348 ? 22.994 -1.695 -13.347 1.00 83.31 348 PRO A CA 1
ATOM 2728 C C . PRO A 1 348 ? 23.861 -2.943 -13.181 1.00 83.31 348 PRO A C 1
ATOM 2730 O O . PRO A 1 348 ? 23.414 -4.062 -13.449 1.00 83.31 348 PRO A O 1
ATOM 2733 N N . ASP A 1 349 ? 25.092 -2.744 -12.706 1.00 84.25 349 ASP A N 1
ATOM 2734 C CA . ASP A 1 349 ? 26.085 -3.797 -12.455 1.00 84.25 349 ASP A CA 1
ATOM 2735 C C . ASP A 1 349 ? 26.433 -4.620 -13.714 1.00 84.25 349 ASP A C 1
ATOM 2737 O O . ASP A 1 349 ? 26.627 -5.836 -13.648 1.00 84.25 349 ASP A O 1
ATOM 2741 N N . GLY A 1 350 ? 26.410 -3.990 -14.893 1.00 84.19 350 GLY A N 1
ATOM 2742 C CA . GLY A 1 350 ? 26.661 -4.666 -16.169 1.00 84.19 350 GLY A CA 1
ATOM 2743 C C . GLY A 1 350 ? 25.575 -5.665 -16.586 1.00 84.19 350 GLY A C 1
ATOM 2744 O O . GLY A 1 350 ? 25.803 -6.482 -17.479 1.00 84.19 350 GLY A O 1
ATOM 2745 N N . LYS A 1 351 ? 24.390 -5.628 -15.961 1.00 88.88 351 LYS A N 1
ATOM 2746 C CA . LYS A 1 351 ? 23.251 -6.440 -16.399 1.00 88.88 351 LYS A CA 1
ATOM 2747 C C . LYS A 1 351 ? 22.744 -5.947 -17.739 1.00 88.88 351 LYS A C 1
ATOM 2749 O O . LYS A 1 351 ? 22.680 -4.749 -17.992 1.00 88.88 351 LYS A O 1
ATOM 2754 N N . TYR A 1 352 ? 22.319 -6.875 -18.575 1.00 92.31 352 TYR A N 1
ATOM 2755 C CA . TYR A 1 352 ? 21.705 -6.546 -19.846 1.00 92.31 352 TYR A CA 1
ATOM 2756 C C . TYR A 1 352 ? 20.657 -7.587 -20.217 1.00 92.31 352 TYR A C 1
ATOM 2758 O O . TYR A 1 352 ? 20.577 -8.665 -19.632 1.00 92.31 352 TYR A O 1
ATOM 2766 N N . PHE A 1 353 ? 19.847 -7.232 -21.195 1.00 93.88 353 PHE A N 1
ATOM 2767 C CA . PHE A 1 353 ? 19.031 -8.154 -21.955 1.00 93.88 353 PHE A CA 1
ATOM 2768 C C . PHE A 1 353 ? 19.186 -7.779 -23.421 1.00 93.88 353 PHE A C 1
ATOM 2770 O O . PHE A 1 353 ? 19.147 -6.593 -23.752 1.00 93.88 353 PHE A O 1
ATOM 2777 N N . VAL A 1 354 ? 19.360 -8.771 -24.280 1.00 94.38 354 VAL A N 1
ATOM 2778 C CA . VAL A 1 354 ? 19.333 -8.601 -25.729 1.00 94.38 354 VAL A CA 1
ATOM 2779 C C . VAL A 1 354 ? 18.468 -9.692 -26.333 1.00 94.38 354 VAL A C 1
ATOM 2781 O O . VAL A 1 354 ? 18.502 -10.840 -25.903 1.00 94.38 354 VAL A O 1
ATOM 2784 N N . GLU A 1 355 ? 17.680 -9.329 -27.329 1.00 94.44 355 GLU A N 1
ATOM 2785 C CA . GLU A 1 355 ? 16.886 -10.235 -28.139 1.00 94.44 355 GLU A CA 1
ATOM 2786 C C . GLU A 1 355 ? 17.093 -9.874 -29.602 1.00 94.44 355 GLU A C 1
ATOM 2788 O O . GLU A 1 355 ? 17.070 -8.700 -29.976 1.00 94.44 355 GLU A O 1
ATOM 2793 N N . PHE A 1 356 ? 17.307 -10.885 -30.429 1.00 94.56 356 PHE A N 1
ATOM 2794 C CA . PHE A 1 356 ? 17.562 -10.769 -31.854 1.00 94.56 356 PHE A CA 1
ATOM 2795 C C . PHE A 1 356 ? 16.282 -11.037 -32.648 1.00 94.56 356 PHE A C 1
ATOM 2797 O O . PHE A 1 356 ? 15.343 -11.669 -32.167 1.00 94.56 356 PHE A O 1
ATOM 2804 N N . GLN A 1 357 ? 16.235 -10.575 -33.898 1.00 92.94 357 GLN A N 1
ATOM 2805 C CA . GLN A 1 357 ? 15.072 -10.785 -34.773 1.00 92.94 357 GLN A CA 1
ATOM 2806 C C . GLN A 1 357 ? 14.758 -12.266 -35.051 1.00 92.94 357 GLN A C 1
ATOM 2808 O O . GLN A 1 357 ? 13.637 -12.587 -35.435 1.00 92.94 357 GLN A O 1
ATOM 2813 N N . ASP A 1 358 ? 15.720 -13.169 -34.855 1.00 93.12 358 ASP A N 1
ATOM 2814 C CA . ASP A 1 358 ? 15.527 -14.617 -34.988 1.00 93.12 358 ASP A CA 1
ATOM 2815 C C . ASP A 1 358 ? 14.947 -15.284 -33.723 1.00 93.12 358 ASP A C 1
ATOM 2817 O O . ASP A 1 358 ? 14.791 -16.505 -33.687 1.00 93.12 358 ASP A O 1
ATOM 2821 N N . GLY A 1 359 ? 14.619 -14.492 -32.696 1.00 92.50 359 GLY A N 1
ATOM 2822 C CA . GLY A 1 359 ? 14.060 -14.951 -31.427 1.00 92.50 359 GLY A CA 1
ATOM 2823 C C . GLY A 1 359 ? 15.099 -15.471 -30.433 1.00 92.50 359 GLY A C 1
ATOM 2824 O O . GLY A 1 359 ? 14.726 -15.871 -29.331 1.00 92.50 359 GLY A O 1
ATOM 2825 N N . ARG A 1 360 ? 16.397 -15.472 -30.774 1.00 93.81 360 ARG A N 1
ATOM 2826 C CA . ARG A 1 360 ? 17.443 -15.719 -29.775 1.00 93.81 360 ARG A CA 1
ATOM 2827 C C . ARG A 1 360 ? 17.494 -14.552 -28.799 1.00 93.81 360 ARG A C 1
ATOM 2829 O O . ARG A 1 360 ? 17.359 -13.398 -29.194 1.00 93.81 360 ARG A O 1
ATOM 2836 N N . SER A 1 361 ? 17.752 -14.847 -27.534 1.00 94.19 361 SER A N 1
ATOM 2837 C CA . SER A 1 361 ? 17.947 -13.838 -26.498 1.00 94.19 361 SER A CA 1
ATOM 2838 C C . SER A 1 361 ? 19.099 -14.215 -25.583 1.00 94.19 361 SER A C 1
ATOM 2840 O O . SER A 1 361 ? 19.362 -15.402 -25.384 1.00 94.19 361 SER A O 1
ATOM 2842 N N . GLY A 1 362 ? 19.739 -13.213 -24.994 1.00 93.00 362 GLY A N 1
ATOM 2843 C CA . GLY A 1 362 ? 20.812 -13.397 -24.034 1.00 93.00 362 GLY A CA 1
ATOM 2844 C C . GLY A 1 362 ? 20.787 -12.356 -22.920 1.00 93.00 362 GLY A C 1
ATOM 2845 O O . GLY A 1 362 ? 20.203 -11.271 -23.034 1.00 93.00 362 GLY A O 1
ATOM 2846 N N . TRP A 1 363 ? 21.323 -12.760 -21.773 1.00 91.88 363 TRP A N 1
ATOM 2847 C CA . TRP A 1 363 ? 21.378 -11.967 -20.552 1.00 91.88 363 TRP A CA 1
ATOM 2848 C C . TRP A 1 363 ? 22.408 -12.571 -19.584 1.00 91.88 363 TRP A C 1
ATOM 2850 O O . TRP A 1 363 ? 22.573 -13.793 -19.511 1.00 91.88 363 TRP A O 1
ATOM 2860 N N . PRO A 1 364 ? 23.073 -11.755 -18.750 1.00 86.62 364 PRO A N 1
ATOM 2861 C CA . PRO A 1 364 ? 24.021 -12.257 -17.777 1.00 86.62 364 PRO A CA 1
ATOM 2862 C C . PRO A 1 364 ? 23.278 -12.774 -16.533 1.00 86.62 364 PRO A C 1
ATOM 2864 O O . PRO A 1 364 ? 22.658 -12.016 -15.783 1.00 86.62 364 PRO A O 1
ATOM 2867 N N . GLY A 1 365 ? 23.371 -14.082 -16.282 1.00 83.31 365 GLY A N 1
ATOM 2868 C CA . GLY A 1 365 ? 22.866 -14.728 -15.064 1.00 83.31 365 GLY A CA 1
ATOM 2869 C C . GLY A 1 365 ? 21.417 -15.222 -15.151 1.00 83.31 365 GLY A C 1
ATOM 2870 O O . GLY A 1 365 ? 20.905 -15.520 -16.222 1.00 83.31 365 GLY A O 1
ATOM 2871 N N . SER A 1 366 ? 20.750 -15.378 -14.004 1.00 78.62 366 SER A N 1
ATOM 2872 C CA . SER A 1 366 ? 19.340 -15.787 -13.954 1.00 78.62 366 SER A CA 1
ATOM 2873 C C . SER A 1 366 ? 18.438 -14.561 -13.820 1.00 78.62 366 SER A C 1
ATOM 2875 O O . SER A 1 366 ? 18.499 -13.863 -12.800 1.00 78.62 366 SER A O 1
ATOM 2877 N N . LEU A 1 367 ? 17.562 -14.323 -14.799 1.00 83.75 367 LEU A N 1
ATOM 2878 C CA . LEU A 1 367 ? 16.448 -13.392 -14.633 1.00 83.75 367 LEU A CA 1
ATOM 2879 C C . LEU A 1 367 ? 15.581 -13.822 -13.445 1.00 83.75 367 LEU A C 1
ATOM 2881 O O . LEU A 1 367 ? 15.521 -14.995 -13.068 1.00 83.75 367 LEU A O 1
ATOM 2885 N N . THR A 1 368 ? 14.866 -12.869 -12.844 1.00 87.12 368 THR A N 1
ATOM 2886 C CA . THR A 1 368 ? 13.822 -13.259 -11.889 1.00 87.12 368 THR A CA 1
ATOM 2887 C C . THR A 1 368 ? 12.809 -14.154 -12.619 1.00 87.12 368 THR A C 1
ATOM 2889 O O . THR A 1 368 ? 12.427 -13.793 -13.734 1.00 87.12 368 THR A O 1
ATOM 2892 N N . PRO A 1 369 ? 12.311 -15.256 -12.020 1.00 87.62 369 PRO A N 1
ATOM 2893 C CA . PRO A 1 369 ? 11.369 -16.159 -12.696 1.00 87.62 369 PRO A CA 1
ATOM 2894 C C . PRO A 1 369 ? 10.134 -15.448 -13.268 1.00 87.62 369 PRO A C 1
ATOM 2896 O O . PRO A 1 369 ? 9.548 -15.876 -14.254 1.00 87.62 369 PRO A O 1
ATOM 2899 N N . ARG A 1 370 ? 9.743 -14.321 -12.657 1.00 89.44 370 ARG A N 1
ATOM 2900 C CA . ARG A 1 370 ? 8.643 -13.483 -13.138 1.00 89.44 370 ARG A CA 1
ATOM 2901 C C . ARG A 1 370 ? 8.994 -12.718 -14.415 1.00 89.44 370 ARG A C 1
ATOM 2903 O O . ARG A 1 370 ? 8.147 -12.637 -15.295 1.00 89.44 370 ARG A O 1
ATOM 2910 N N . LEU A 1 371 ? 10.188 -12.126 -14.494 1.00 90.62 371 LEU A N 1
ATOM 2911 C CA . LEU A 1 371 ? 10.629 -11.435 -15.709 1.00 90.62 371 LEU A CA 1
ATOM 2912 C C . LEU A 1 371 ? 10.822 -12.443 -16.840 1.00 90.62 371 LEU A C 1
ATOM 2914 O O . LEU A 1 371 ? 10.296 -12.226 -17.919 1.00 90.62 371 LEU A O 1
ATOM 2918 N N . ASP A 1 372 ? 11.468 -13.571 -16.549 1.00 91.50 372 ASP A N 1
ATOM 2919 C CA . ASP A 1 372 ? 11.653 -14.673 -17.496 1.00 91.50 372 ASP A CA 1
ATOM 2920 C C . ASP A 1 372 ? 10.318 -15.136 -18.103 1.00 91.50 372 ASP A C 1
ATOM 2922 O O . ASP A 1 372 ? 10.158 -15.166 -19.321 1.00 91.50 372 ASP A O 1
ATOM 2926 N N . TYR A 1 373 ? 9.304 -15.361 -17.259 1.00 91.94 373 TYR A N 1
ATOM 2927 C CA . TYR A 1 373 ? 7.949 -15.669 -17.716 1.00 91.94 373 TYR A CA 1
ATOM 2928 C C . TYR A 1 373 ? 7.365 -14.577 -18.623 1.00 91.94 373 TYR A C 1
ATOM 2930 O O . TYR A 1 373 ? 6.763 -14.890 -19.645 1.00 91.94 373 TYR A O 1
ATOM 2938 N N . ILE A 1 374 ? 7.524 -13.296 -18.270 1.00 91.50 374 ILE A N 1
ATOM 2939 C CA . ILE A 1 374 ? 6.993 -12.184 -19.071 1.00 91.50 374 ILE A CA 1
ATOM 2940 C C . ILE A 1 374 ? 7.654 -12.144 -20.453 1.00 91.50 374 ILE A C 1
ATOM 2942 O O . ILE A 1 374 ? 6.939 -12.042 -21.445 1.00 91.50 374 ILE A O 1
ATOM 2946 N N . LEU A 1 375 ? 8.980 -12.263 -20.522 1.00 91.81 375 LEU A N 1
ATOM 2947 C CA . LEU A 1 375 ? 9.718 -12.195 -21.785 1.00 91.81 375 LEU A CA 1
ATOM 2948 C C . LEU A 1 375 ? 9.365 -13.354 -22.730 1.00 91.81 375 LEU A C 1
ATOM 2950 O O . LEU A 1 375 ? 9.303 -13.149 -23.933 1.00 91.81 375 LEU A O 1
ATOM 2954 N N . HIS A 1 376 ? 9.062 -14.541 -22.196 1.00 91.38 376 HIS A N 1
ATOM 2955 C CA . HIS A 1 376 ? 8.661 -15.698 -23.008 1.00 91.38 376 HIS A CA 1
ATOM 2956 C C . HIS A 1 376 ? 7.168 -15.742 -23.358 1.00 91.38 376 HIS A C 1
ATOM 2958 O O . HIS A 1 376 ? 6.771 -16.470 -24.264 1.00 91.38 376 HIS A O 1
ATOM 2964 N N . THR A 1 377 ? 6.322 -15.022 -22.617 1.00 91.44 377 THR A N 1
ATOM 2965 C CA . THR A 1 377 ? 4.861 -15.087 -22.797 1.00 91.44 377 THR A CA 1
ATOM 2966 C C . THR A 1 377 ? 4.337 -13.988 -23.715 1.00 91.44 377 THR A C 1
ATOM 2968 O O . THR A 1 377 ? 3.318 -14.185 -24.371 1.00 91.44 377 THR A O 1
ATOM 2971 N N . TYR A 1 378 ? 4.987 -12.823 -23.740 1.00 91.12 378 TYR A N 1
ATOM 2972 C CA . TYR A 1 378 ? 4.451 -11.627 -24.388 1.00 91.12 378 TYR A CA 1
ATOM 2973 C C . TYR A 1 378 ? 5.402 -11.079 -25.451 1.00 91.12 378 TYR A C 1
ATOM 2975 O O . TYR A 1 378 ? 6.618 -11.160 -25.306 1.00 91.12 378 TYR A O 1
ATOM 2983 N N . HIS A 1 379 ? 4.841 -10.444 -26.484 1.00 89.50 379 HIS A N 1
ATOM 2984 C CA . HIS A 1 379 ? 5.625 -9.692 -27.458 1.00 89.50 379 HIS A CA 1
ATOM 2985 C C . HIS A 1 379 ? 6.084 -8.365 -26.846 1.00 89.50 379 HIS A C 1
ATOM 2987 O O . HIS A 1 379 ? 5.309 -7.414 -26.709 1.00 89.50 379 HIS A O 1
ATOM 2993 N N . ILE A 1 380 ? 7.343 -8.320 -26.415 1.00 91.38 380 ILE A N 1
ATOM 2994 C CA . ILE A 1 380 ? 7.893 -7.155 -25.723 1.00 91.38 380 ILE A CA 1
ATOM 2995 C C . ILE A 1 380 ? 8.334 -6.102 -26.736 1.00 91.38 380 ILE A C 1
ATOM 2997 O O . ILE A 1 380 ? 9.166 -6.391 -27.594 1.00 91.38 380 ILE A O 1
ATOM 3001 N N . GLU A 1 381 ? 7.815 -4.884 -26.592 1.00 88.50 381 GLU A N 1
ATOM 3002 C CA . GLU A 1 381 ? 8.213 -3.707 -27.378 1.00 88.50 381 GLU A CA 1
ATOM 3003 C C . GLU A 1 381 ? 9.308 -2.901 -26.682 1.00 88.50 381 GLU A C 1
ATOM 3005 O O . GLU A 1 381 ? 10.170 -2.294 -27.311 1.00 88.50 381 GLU A O 1
ATOM 3010 N N . THR A 1 382 ? 9.272 -2.841 -25.351 1.00 85.94 382 THR A N 1
ATOM 3011 C CA . THR A 1 382 ? 10.245 -2.064 -24.581 1.00 85.94 382 THR A CA 1
ATOM 3012 C C . THR A 1 382 ? 10.540 -2.760 -23.268 1.00 85.94 382 THR A C 1
ATOM 3014 O O . THR A 1 382 ? 9.635 -3.197 -22.561 1.00 85.94 382 THR A O 1
ATOM 3017 N N . LEU A 1 383 ? 11.817 -2.823 -22.912 1.00 89.88 383 LEU A N 1
ATOM 3018 C CA . LEU A 1 383 ? 12.290 -3.358 -21.646 1.00 89.88 383 LEU A CA 1
ATOM 3019 C C . LEU A 1 383 ? 13.267 -2.365 -21.026 1.00 89.88 383 LEU A C 1
ATOM 3021 O O . LEU A 1 383 ? 14.157 -1.843 -21.689 1.00 89.88 383 LEU A O 1
ATOM 3025 N N . TRP A 1 384 ?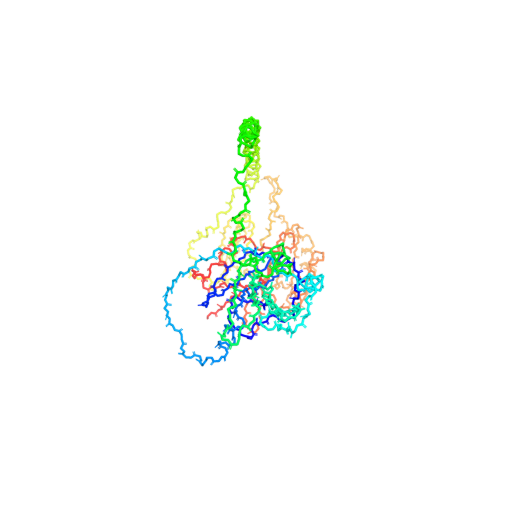 13.115 -2.136 -19.731 1.00 87.62 384 TRP A N 1
ATOM 3026 C CA . TRP A 1 384 ? 14.045 -1.371 -18.922 1.00 87.62 384 TRP A CA 1
ATOM 3027 C C . TRP A 1 384 ? 14.417 -2.172 -17.679 1.00 87.62 384 TRP A C 1
ATOM 3029 O O . TRP A 1 384 ? 13.547 -2.745 -17.013 1.00 87.62 384 TRP A O 1
ATOM 3039 N N . LEU A 1 385 ? 15.711 -2.199 -17.367 1.00 88.06 385 LEU A N 1
ATOM 3040 C CA . LEU A 1 385 ? 16.276 -2.911 -16.227 1.00 88.06 385 LEU A CA 1
ATOM 3041 C C . LEU A 1 385 ? 16.795 -1.894 -15.208 1.00 88.06 385 LEU A C 1
ATOM 3043 O O . LEU A 1 385 ? 17.637 -1.058 -15.517 1.00 88.06 385 LEU A O 1
ATOM 3047 N N . GLY A 1 386 ? 16.290 -1.983 -13.984 1.00 82.56 386 GLY A N 1
ATOM 3048 C CA . GLY A 1 386 ? 16.649 -1.112 -12.874 1.00 82.56 386 GLY A CA 1
ATOM 3049 C C . GLY A 1 386 ? 17.381 -1.826 -11.747 1.00 82.56 386 GLY A C 1
ATOM 3050 O O . GLY A 1 386 ? 17.588 -3.044 -11.748 1.00 82.56 386 GLY A O 1
ATOM 3051 N N . ASP A 1 387 ? 17.731 -1.043 -10.729 1.00 78.88 387 ASP A N 1
ATOM 3052 C CA . ASP A 1 387 ? 18.449 -1.525 -9.550 1.00 78.88 387 ASP A CA 1
ATOM 3053 C C . ASP A 1 387 ? 17.696 -2.633 -8.820 1.00 78.88 387 ASP A C 1
ATOM 3055 O O . ASP A 1 387 ? 16.464 -2.666 -8.741 1.00 78.88 387 ASP A O 1
ATOM 3059 N N . ASN A 1 388 ? 18.462 -3.541 -8.213 1.00 82.38 388 ASN A N 1
ATOM 3060 C CA . ASN A 1 388 ? 17.933 -4.616 -7.378 1.00 82.38 388 ASN A CA 1
ATOM 3061 C C . ASN A 1 388 ? 16.918 -5.522 -8.106 1.00 82.38 388 ASN A C 1
ATOM 3063 O O . ASN A 1 388 ? 16.001 -6.053 -7.471 1.00 82.38 388 ASN A O 1
ATOM 3067 N N . GLY A 1 389 ? 17.052 -5.688 -9.425 1.00 82.12 389 GLY A N 1
ATOM 3068 C CA . GLY A 1 389 ? 16.136 -6.491 -10.237 1.00 82.12 389 GLY A CA 1
ATOM 3069 C C . GLY A 1 389 ? 14.775 -5.832 -10.455 1.00 82.12 389 GLY A C 1
ATOM 3070 O O . GLY A 1 389 ? 13.814 -6.533 -10.765 1.00 82.12 389 GLY A O 1
ATOM 3071 N N . ALA A 1 390 ? 14.670 -4.515 -10.245 1.00 84.19 390 ALA A N 1
ATOM 3072 C CA . ALA A 1 390 ? 13.528 -3.759 -10.729 1.00 84.19 390 ALA A CA 1
ATOM 3073 C C . ALA A 1 390 ? 13.506 -3.798 -12.259 1.00 84.19 390 ALA A C 1
ATOM 3075 O O . ALA A 1 390 ? 14.552 -3.838 -12.901 1.00 84.19 390 ALA A O 1
ATOM 3076 N N . TYR A 1 391 ? 12.320 -3.795 -12.847 1.00 87.50 391 TYR A N 1
ATOM 3077 C CA . TYR A 1 391 ? 12.182 -3.709 -14.295 1.00 87.50 391 TYR A CA 1
ATOM 3078 C C . TYR A 1 391 ? 10.885 -3.017 -14.669 1.00 87.50 391 TYR A C 1
ATOM 3080 O O . TYR A 1 391 ? 9.943 -2.944 -13.872 1.00 87.50 391 TYR A O 1
ATOM 3088 N N . PHE A 1 392 ? 10.850 -2.549 -15.907 1.00 86.94 392 PHE A N 1
ATOM 3089 C CA . PHE A 1 392 ? 9.664 -2.051 -16.574 1.00 86.94 392 PHE A CA 1
ATOM 3090 C C . PHE A 1 392 ? 9.599 -2.670 -17.967 1.00 86.94 392 PHE A C 1
ATOM 3092 O O . PHE A 1 392 ? 10.591 -2.694 -18.686 1.00 86.94 392 PHE A O 1
ATOM 3099 N N . VAL A 1 393 ? 8.442 -3.207 -18.321 1.00 86.88 393 VAL A N 1
ATOM 3100 C CA . VAL A 1 393 ? 8.196 -3.909 -19.578 1.00 86.88 393 VAL A CA 1
ATOM 3101 C C . VAL A 1 393 ? 6.970 -3.293 -20.224 1.00 86.88 393 VAL A C 1
ATOM 3103 O O . VAL A 1 393 ? 5.933 -3.212 -19.572 1.00 86.88 393 VAL A O 1
ATOM 3106 N N . ALA A 1 394 ? 7.072 -2.910 -21.490 1.00 86.31 394 ALA A N 1
ATOM 3107 C CA . ALA A 1 394 ? 5.949 -2.597 -22.358 1.00 86.31 394 ALA A CA 1
ATOM 3108 C C . ALA A 1 394 ? 5.776 -3.740 -23.362 1.00 86.31 394 ALA A C 1
ATOM 3110 O O . ALA A 1 394 ? 6.739 -4.134 -24.019 1.00 86.31 394 ALA A O 1
ATOM 3111 N N . HIS A 1 395 ? 4.567 -4.273 -23.476 1.00 87.12 395 HIS A N 1
ATOM 3112 C CA . HIS A 1 395 ? 4.216 -5.286 -24.468 1.00 87.12 395 HIS A CA 1
ATOM 3113 C C . HIS A 1 395 ? 2.948 -4.879 -25.196 1.00 87.12 395 HIS A C 1
ATOM 3115 O O . HIS A 1 395 ? 2.135 -4.129 -24.651 1.00 87.12 395 HIS A O 1
ATOM 3121 N N . VAL A 1 396 ? 2.806 -5.367 -26.421 1.00 83.06 396 VAL A N 1
ATOM 3122 C CA . VAL A 1 396 ? 1.618 -5.158 -27.245 1.00 83.06 396 VAL A CA 1
ATOM 3123 C C . VAL A 1 396 ? 0.908 -6.489 -27.407 1.00 83.06 396 VAL A C 1
ATOM 3125 O O . VAL A 1 396 ? 1.548 -7.510 -27.665 1.00 83.06 396 VAL A O 1
ATOM 3128 N N . ASP A 1 397 ? -0.405 -6.471 -27.231 1.00 84.94 397 ASP A N 1
ATOM 3129 C CA . ASP A 1 397 ? -1.298 -7.563 -27.599 1.00 84.94 397 ASP A CA 1
ATOM 3130 C C . ASP A 1 397 ? -2.431 -7.035 -28.500 1.00 84.94 397 ASP A C 1
ATOM 3132 O O . ASP A 1 397 ? -2.434 -5.861 -28.888 1.00 84.94 397 ASP A O 1
ATOM 3136 N N . ASP A 1 398 ? -3.379 -7.904 -28.853 1.00 83.81 398 ASP A N 1
ATOM 3137 C CA . ASP A 1 398 ? -4.505 -7.563 -29.734 1.00 83.81 398 ASP A CA 1
ATOM 3138 C C . ASP A 1 398 ? -5.411 -6.445 -29.170 1.00 83.81 398 ASP A C 1
ATOM 3140 O O . ASP A 1 398 ? -6.103 -5.765 -29.930 1.00 83.81 398 ASP A O 1
ATOM 3144 N N . ASP A 1 399 ? -5.394 -6.227 -27.852 1.00 81.25 399 ASP A N 1
ATOM 3145 C CA . ASP A 1 399 ? -6.230 -5.270 -27.128 1.00 81.25 399 ASP A CA 1
ATOM 3146 C C . ASP A 1 399 ? -5.491 -3.950 -26.800 1.00 81.25 399 ASP A C 1
ATOM 3148 O O . ASP A 1 399 ? -6.119 -2.990 -26.337 1.00 81.25 399 ASP A O 1
ATOM 3152 N N . GLY A 1 400 ? -4.174 -3.856 -27.045 1.00 77.94 400 GLY A N 1
ATOM 3153 C CA . GLY A 1 400 ? -3.407 -2.609 -26.935 1.00 77.94 400 GLY A CA 1
ATOM 3154 C C . GLY A 1 400 ? -2.007 -2.733 -26.321 1.00 77.94 400 GLY A C 1
ATOM 3155 O O . GLY A 1 400 ? -1.355 -3.770 -26.392 1.00 77.94 400 GLY A O 1
ATOM 3156 N N . VAL A 1 401 ? -1.516 -1.628 -25.738 1.00 72.50 401 VAL A N 1
ATOM 3157 C CA . VAL A 1 401 ? -0.183 -1.536 -25.110 1.00 72.50 401 VAL A CA 1
ATOM 3158 C C . VAL A 1 401 ? -0.295 -1.655 -23.590 1.00 72.50 401 VAL A C 1
ATOM 3160 O O . VAL A 1 401 ? -0.967 -0.851 -22.934 1.00 72.50 401 VAL A O 1
ATOM 3163 N N . TYR A 1 402 ? 0.440 -2.604 -23.021 1.00 75.69 402 TYR A N 1
ATOM 3164 C CA . TYR A 1 402 ? 0.400 -2.949 -21.607 1.00 75.69 402 TYR A CA 1
ATOM 3165 C C . TYR A 1 402 ? 1.764 -2.803 -20.961 1.00 75.69 402 TYR A C 1
ATOM 3167 O O . TYR A 1 402 ? 2.781 -3.275 -21.474 1.00 75.69 402 TYR A O 1
ATOM 3175 N N . PHE A 1 403 ? 1.773 -2.244 -19.757 1.00 79.81 403 PHE A N 1
ATOM 3176 C CA . PHE A 1 403 ? 2.992 -2.083 -18.979 1.00 79.81 403 PHE A CA 1
ATOM 3177 C C . PHE A 1 403 ? 3.002 -2.996 -17.763 1.00 79.81 403 PHE A C 1
ATOM 3179 O O . PHE A 1 403 ? 1.998 -3.119 -17.065 1.00 79.81 403 PHE A O 1
ATOM 3186 N N . LYS A 1 404 ? 4.152 -3.597 -17.466 1.00 82.31 404 LYS A N 1
ATOM 3187 C CA . LYS A 1 404 ? 4.402 -4.394 -16.262 1.00 82.31 404 LYS A CA 1
ATOM 3188 C C . LYS A 1 404 ? 5.639 -3.860 -15.567 1.00 82.31 404 LYS A C 1
ATOM 3190 O O . LYS A 1 404 ? 6.646 -3.590 -16.213 1.00 82.31 404 LYS A O 1
ATOM 3195 N N . SER A 1 405 ? 5.584 -3.730 -14.247 1.00 82.75 405 SER A N 1
ATOM 3196 C CA . SER A 1 405 ? 6.751 -3.352 -13.452 1.00 82.75 405 SER A CA 1
ATOM 3197 C C . SER A 1 405 ? 6.942 -4.286 -12.263 1.00 82.75 405 SER A C 1
ATOM 3199 O O . SER A 1 405 ? 5.994 -4.908 -11.778 1.00 82.75 405 SER A O 1
ATOM 3201 N N . PHE A 1 406 ? 8.181 -4.412 -11.796 1.00 74.62 406 PHE A N 1
ATOM 3202 C CA . PHE A 1 406 ? 8.504 -5.134 -10.570 1.00 74.62 406 PHE A CA 1
ATOM 3203 C C . PHE A 1 406 ? 9.323 -4.240 -9.650 1.00 74.62 406 PHE A C 1
ATOM 3205 O O . PHE A 1 406 ? 10.339 -3.686 -10.063 1.00 74.62 406 PHE A O 1
ATOM 3212 N N . LYS A 1 407 ? 8.873 -4.146 -8.390 1.00 65.50 407 LYS A N 1
ATOM 3213 C CA . LYS A 1 407 ? 9.277 -3.160 -7.368 1.00 65.50 407 LYS A CA 1
ATOM 3214 C C . LYS A 1 407 ? 8.797 -1.735 -7.675 1.00 65.50 407 LYS A C 1
ATOM 3216 O O . LYS A 1 407 ? 8.436 -1.398 -8.793 1.00 65.50 407 LYS A O 1
ATOM 3221 N N . ASN A 1 408 ? 8.713 -0.911 -6.624 1.00 52.22 408 ASN A N 1
ATOM 3222 C CA . ASN A 1 408 ? 8.164 0.444 -6.695 1.00 52.22 408 ASN A CA 1
ATOM 3223 C C . ASN A 1 408 ? 8.858 1.257 -7.797 1.00 52.22 408 ASN A C 1
ATOM 3225 O O . ASN A 1 408 ? 10.025 1.609 -7.637 1.00 52.22 408 ASN A O 1
ATOM 3229 N N . LEU A 1 409 ? 8.118 1.624 -8.847 1.00 52.25 409 LEU A N 1
ATOM 3230 C CA . LEU A 1 409 ? 8.536 2.682 -9.765 1.00 52.25 409 LEU A CA 1
ATOM 3231 C C . LEU A 1 409 ? 8.951 3.937 -8.979 1.00 52.25 409 LEU A C 1
ATOM 3233 O O . LEU A 1 409 ? 8.383 4.194 -7.903 1.00 52.25 409 LEU A O 1
ATOM 3237 N N . PRO A 1 410 ? 9.895 4.737 -9.508 1.00 47.62 410 PRO A N 1
ATOM 3238 C CA . P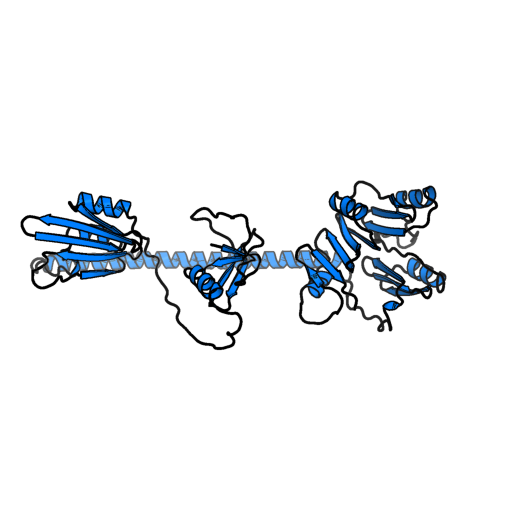RO A 1 410 ? 10.255 6.021 -8.925 1.00 47.62 410 PRO A CA 1
ATOM 3239 C C . PRO A 1 410 ? 8.996 6.818 -8.555 1.00 47.62 410 PRO A C 1
ATOM 3241 O O . PRO A 1 410 ? 8.065 6.937 -9.354 1.00 47.62 410 PRO A O 1
ATOM 3244 N N . ARG A 1 411 ? 8.951 7.371 -7.331 1.00 44.06 411 ARG A N 1
ATOM 3245 C CA . ARG A 1 411 ? 7.801 8.146 -6.816 1.00 44.06 411 ARG A CA 1
ATOM 3246 C C . ARG A 1 411 ? 7.222 9.170 -7.815 1.00 44.06 411 ARG A C 1
ATOM 3248 O O . ARG A 1 411 ? 5.998 9.281 -7.828 1.00 44.06 411 ARG A O 1
ATOM 3255 N N . PRO A 1 412 ? 8.012 9.877 -8.651 1.00 43.03 412 PRO A N 1
ATOM 3256 C CA . PRO A 1 412 ? 7.472 10.811 -9.641 1.00 43.03 412 PRO A CA 1
ATOM 3257 C C . PRO A 1 412 ? 6.489 10.168 -10.634 1.00 43.03 412 PRO A C 1
ATOM 3259 O O . PRO A 1 412 ? 5.416 10.721 -10.863 1.00 43.03 412 PRO A O 1
ATOM 3262 N N . LEU A 1 413 ? 6.771 8.954 -11.126 1.00 43.66 413 LEU A N 1
ATOM 3263 C CA . LEU A 1 413 ? 5.860 8.213 -12.013 1.00 43.66 413 LEU A CA 1
ATOM 3264 C C . LEU A 1 413 ? 4.567 7.802 -11.287 1.00 43.66 413 LEU A C 1
ATOM 3266 O O . LEU A 1 413 ? 3.485 7.848 -11.867 1.00 43.66 413 LEU A O 1
ATOM 3270 N N . LYS A 1 414 ? 4.646 7.499 -9.980 1.00 41.38 414 LYS A N 1
ATOM 3271 C CA . LYS A 1 414 ? 3.465 7.210 -9.143 1.00 41.38 414 LYS A CA 1
ATOM 3272 C C . LYS A 1 414 ? 2.595 8.441 -8.873 1.00 41.38 414 LYS A C 1
ATOM 3274 O O . LYS A 1 414 ? 1.375 8.310 -8.823 1.00 41.38 414 LYS A O 1
ATOM 3279 N N . VAL A 1 415 ? 3.183 9.624 -8.675 1.00 40.12 415 VAL A N 1
ATOM 3280 C CA . VAL A 1 415 ? 2.437 10.869 -8.384 1.00 40.12 415 VAL A CA 1
ATOM 3281 C C . VAL A 1 415 ? 1.633 11.339 -9.600 1.00 40.12 415 VAL A C 1
ATOM 3283 O O . VAL A 1 415 ? 0.504 11.802 -9.441 1.00 40.12 415 VAL A O 1
ATOM 3286 N N . HIS A 1 416 ? 2.162 11.157 -10.811 1.00 40.31 416 HIS A N 1
ATOM 3287 C CA . HIS A 1 416 ? 1.425 11.470 -12.037 1.00 40.31 416 HIS A CA 1
ATOM 3288 C C . HIS A 1 416 ? 0.368 10.410 -12.384 1.00 40.31 416 HIS A C 1
ATOM 3290 O O . HIS A 1 416 ? -0.711 10.772 -12.840 1.00 40.31 416 HIS A O 1
ATOM 3296 N N . ALA A 1 417 ? 0.605 9.133 -12.063 1.00 38.84 417 ALA A N 1
ATOM 3297 C CA . ALA A 1 417 ? -0.363 8.052 -12.284 1.00 38.84 417 ALA A CA 1
ATOM 3298 C C . ALA A 1 417 ? -1.532 8.002 -11.271 1.00 38.84 417 ALA A C 1
ATOM 3300 O O . ALA A 1 417 ? -2.563 7.396 -11.552 1.00 38.84 417 ALA A O 1
ATOM 3301 N N . SER A 1 418 ? -1.393 8.602 -10.081 1.00 38.34 418 SER A N 1
ATOM 3302 C CA . SER A 1 418 ? -2.372 8.477 -8.979 1.00 38.34 418 SER A CA 1
ATOM 3303 C C . SER A 1 418 ? -3.369 9.640 -8.862 1.00 38.34 418 SER A C 1
ATOM 3305 O O . SER A 1 418 ? -4.374 9.524 -8.157 1.00 38.34 418 SER A O 1
ATOM 3307 N N . ASN A 1 419 ? -3.148 10.744 -9.579 1.00 35.62 419 ASN A N 1
ATOM 3308 C CA . ASN A 1 419 ? -4.059 11.887 -9.607 1.00 35.62 419 ASN A CA 1
ATOM 3309 C C . ASN A 1 419 ? -5.057 11.767 -10.766 1.00 35.62 419 ASN A C 1
ATOM 3311 O O . ASN A 1 419 ? -4.887 12.379 -11.815 1.00 35.62 419 ASN A O 1
ATOM 3315 N N . GLY A 1 420 ? -6.155 11.040 -10.548 1.00 39.78 420 GLY A N 1
ATOM 3316 C CA . GLY A 1 420 ? -7.250 10.858 -11.515 1.00 39.78 420 GLY A CA 1
ATOM 3317 C C . GLY A 1 420 ? -8.039 12.117 -11.922 1.00 39.78 420 GLY A C 1
ATOM 3318 O O . GLY A 1 420 ? -9.180 11.989 -12.351 1.00 39.78 420 GLY A O 1
ATOM 3319 N N . ARG A 1 421 ? -7.491 13.331 -11.771 1.00 34.00 421 ARG A N 1
ATOM 3320 C CA . ARG A 1 421 ? -8.083 14.596 -12.245 1.00 34.00 421 ARG A CA 1
ATOM 3321 C C . ARG A 1 421 ? -7.009 15.647 -12.538 1.00 34.00 421 ARG A C 1
ATOM 3323 O O . ARG A 1 421 ? -6.893 16.636 -11.820 1.00 34.00 421 ARG A O 1
ATOM 3330 N N . ARG A 1 422 ? -6.232 15.422 -13.592 1.00 30.59 422 ARG A N 1
ATOM 3331 C CA . ARG A 1 422 ? -5.701 16.430 -14.527 1.00 30.59 422 ARG A CA 1
ATOM 3332 C C . ARG A 1 422 ? -5.083 15.641 -15.674 1.00 30.59 422 ARG A C 1
ATOM 3334 O O . ARG A 1 422 ? -4.210 14.816 -15.443 1.00 30.59 422 ARG A O 1
ATOM 3341 N N . GLU A 1 423 ? -5.632 15.831 -16.863 1.00 28.73 423 GLU A N 1
ATOM 3342 C CA . GLU A 1 423 ? -5.293 15.094 -18.076 1.00 28.73 423 GLU A CA 1
ATOM 3343 C C . GLU A 1 423 ? -3.795 15.214 -18.388 1.00 28.73 423 GLU A C 1
ATOM 3345 O O . GLU A 1 423 ? -3.313 16.248 -18.836 1.00 28.73 423 GLU A O 1
ATOM 3350 N N . ILE A 1 424 ? -3.063 14.129 -18.153 1.00 31.88 424 ILE A N 1
ATOM 3351 C CA . ILE A 1 424 ? -2.077 13.655 -19.119 1.00 31.88 424 ILE A CA 1
ATOM 3352 C C . ILE A 1 424 ? -2.844 12.549 -19.858 1.00 31.88 424 ILE A C 1
ATOM 3354 O O . ILE A 1 424 ? -3.185 11.563 -19.203 1.00 31.88 424 ILE A O 1
ATOM 3358 N N . PRO A 1 425 ? -3.213 12.697 -21.143 1.00 30.38 425 PRO A N 1
ATOM 3359 C CA . PRO A 1 425 ? -4.251 11.860 -21.764 1.00 30.38 425 PRO A CA 1
ATOM 3360 C C . PRO A 1 425 ? -3.929 10.357 -21.896 1.00 30.38 425 PRO A C 1
ATOM 3362 O O . PRO A 1 425 ? -4.739 9.613 -22.434 1.00 30.38 425 PRO A O 1
ATOM 3365 N N . TRP A 1 426 ? -2.772 9.888 -21.420 1.00 43.19 426 TRP A N 1
ATOM 3366 C CA . TRP A 1 426 ? -2.137 8.692 -21.972 1.00 43.19 426 TRP A CA 1
ATOM 3367 C C . TRP A 1 426 ? -1.647 7.653 -20.952 1.00 43.19 426 TRP A C 1
ATOM 3369 O O . TRP A 1 426 ? -1.037 6.679 -21.366 1.00 43.19 426 TRP A O 1
ATOM 3379 N N . LEU A 1 427 ? -1.878 7.797 -19.640 1.00 32.31 427 LEU A N 1
ATOM 3380 C CA . LEU A 1 427 ? -1.380 6.805 -18.668 1.00 32.31 427 LEU A CA 1
ATOM 3381 C C . LEU A 1 427 ? -2.390 6.518 -17.547 1.00 32.31 427 LEU A C 1
ATOM 3383 O O . LEU A 1 427 ? -2.633 7.365 -16.689 1.00 32.31 427 LEU A O 1
ATOM 3387 N N . VAL A 1 428 ? -2.953 5.307 -17.524 1.00 36.75 428 VAL A N 1
ATOM 3388 C CA . VAL A 1 428 ? -3.831 4.822 -16.439 1.00 36.75 428 VAL A CA 1
ATOM 3389 C C . VAL A 1 428 ? -3.148 3.655 -15.732 1.00 36.75 428 VAL A C 1
ATOM 3391 O O . VAL A 1 428 ? -2.566 2.811 -16.395 1.00 36.75 428 VAL A O 1
ATOM 3394 N N . CYS A 1 429 ? -3.193 3.600 -14.400 1.00 34.44 429 CYS A N 1
ATOM 3395 C CA . CYS A 1 429 ? -2.590 2.535 -13.593 1.00 34.44 429 CYS A CA 1
ATOM 3396 C C . CYS A 1 429 ? -3.692 1.710 -12.901 1.00 34.44 429 CYS A C 1
ATOM 3398 O O . CYS A 1 429 ? -4.550 2.298 -12.239 1.00 34.44 429 CYS A O 1
ATOM 3400 N N . ASP A 1 430 ? -3.681 0.380 -13.037 1.00 36.81 430 ASP A N 1
ATOM 3401 C CA . ASP A 1 430 ? -4.586 -0.531 -12.308 1.00 36.81 430 ASP A CA 1
ATOM 3402 C C . ASP A 1 430 ? -3.874 -1.235 -11.132 1.00 36.81 430 ASP A C 1
ATOM 3404 O O . ASP A 1 430 ? -2.673 -1.096 -10.901 1.00 36.81 430 ASP A O 1
ATOM 3408 N N . ARG A 1 431 ? -4.654 -1.974 -10.343 1.00 28.23 431 ARG A N 1
ATOM 3409 C CA . ARG A 1 431 ? -4.366 -2.592 -9.047 1.00 28.23 431 ARG A CA 1
ATOM 3410 C C . ARG A 1 431 ? -3.201 -3.581 -9.014 1.00 28.23 431 ARG A C 1
ATOM 3412 O O . ARG A 1 431 ? -2.745 -3.867 -7.909 1.00 28.23 431 ARG A O 1
ATOM 3419 N N . ASP A 1 432 ? -2.711 -4.039 -10.162 1.00 31.91 432 ASP A N 1
ATOM 3420 C CA . ASP A 1 432 ? -1.601 -4.998 -10.280 1.00 31.91 432 ASP A CA 1
ATOM 3421 C C . ASP A 1 432 ? -0.275 -4.351 -10.739 1.00 31.91 432 ASP A C 1
ATOM 3423 O O . ASP A 1 432 ? 0.616 -5.042 -11.233 1.00 31.91 432 ASP A O 1
ATOM 3427 N N . ASP A 1 433 ? -0.134 -3.024 -10.589 1.00 37.91 433 ASP A N 1
ATOM 3428 C CA . ASP A 1 433 ? 0.972 -2.225 -11.152 1.00 37.91 433 ASP A CA 1
ATOM 3429 C C . ASP A 1 433 ? 1.060 -2.344 -12.693 1.00 37.91 433 ASP A C 1
ATOM 3431 O O . ASP A 1 433 ? 2.134 -2.213 -13.292 1.00 37.91 433 ASP A O 1
ATOM 3435 N N . HIS A 1 434 ? -0.089 -2.587 -13.334 1.00 31.84 434 HIS A N 1
ATOM 3436 C CA . HIS A 1 434 ? -0.249 -2.499 -14.780 1.00 31.84 434 HIS A CA 1
ATOM 3437 C C . HIS A 1 434 ? -0.522 -1.052 -15.177 1.00 31.84 434 HIS A C 1
ATOM 3439 O O . HIS A 1 434 ? -1.383 -0.404 -14.577 1.00 31.84 434 HIS A O 1
ATOM 3445 N N . PHE A 1 435 ? 0.191 -0.549 -16.182 1.00 38.88 435 PHE A N 1
ATOM 3446 C CA . PHE A 1 435 ? -0.145 0.728 -16.812 1.00 38.88 435 PHE A CA 1
ATOM 3447 C C . PHE A 1 435 ? -0.800 0.449 -18.165 1.00 38.88 435 PHE A C 1
ATOM 3449 O O . PHE A 1 435 ? -0.478 -0.547 -18.814 1.00 38.88 435 PHE A O 1
ATOM 3456 N N . PHE A 1 436 ? -1.700 1.330 -18.581 1.00 31.12 436 PHE A N 1
ATOM 3457 C CA . PHE A 1 436 ? -2.377 1.296 -19.871 1.00 31.12 436 PHE A CA 1
ATOM 3458 C C . PHE A 1 436 ? -2.056 2.581 -20.619 1.00 31.12 436 PHE A C 1
ATOM 3460 O O . PHE A 1 436 ? -2.220 3.676 -20.066 1.00 31.12 436 PHE A O 1
ATOM 3467 N N . LEU A 1 437 ? -1.655 2.430 -21.879 1.00 32.09 437 LEU A N 1
ATOM 3468 C CA . LEU A 1 437 ? -1.700 3.487 -22.881 1.00 32.09 437 LEU A CA 1
ATOM 3469 C C . LEU A 1 437 ? -2.928 3.218 -23.752 1.00 32.09 437 LEU A C 1
ATOM 3471 O O . LEU A 1 437 ? -2.944 2.270 -24.533 1.00 32.09 437 LEU A O 1
ATOM 3475 N N . ARG A 1 438 ? -3.977 4.032 -23.606 1.00 27.59 438 ARG A N 1
ATOM 3476 C CA . ARG A 1 438 ? -5.102 4.014 -24.544 1.00 27.59 438 ARG A CA 1
ATOM 3477 C C . ARG A 1 438 ? -4.755 4.949 -25.695 1.00 27.59 438 ARG A C 1
ATOM 3479 O O . ARG A 1 438 ? -4.742 6.159 -25.497 1.00 27.59 438 ARG A O 1
ATOM 3486 N N . TYR A 1 439 ? -4.485 4.394 -26.872 1.00 26.44 439 TYR A N 1
ATOM 3487 C CA . TYR A 1 439 ? -4.486 5.184 -28.100 1.00 26.44 439 TYR A CA 1
ATOM 3488 C C . TYR A 1 439 ? -5.929 5.564 -28.460 1.00 26.44 439 TYR A C 1
ATOM 3490 O O . TYR A 1 439 ? -6.857 4.767 -28.282 1.00 26.44 439 TYR A O 1
ATOM 3498 N N . SER A 1 440 ? -6.111 6.802 -28.914 1.00 27.30 440 SER A N 1
ATOM 3499 C CA . SER A 1 440 ? -7.295 7.256 -29.650 1.00 27.30 440 SER A CA 1
ATOM 3500 C C . SER A 1 440 ? -7.053 7.135 -31.141 1.00 27.30 440 SER A C 1
ATOM 3502 O O . SER A 1 440 ? -5.952 7.580 -31.542 1.00 27.30 440 SER A O 1
#

Secondary structure (DSSP, 8-state):
-EEESSSS--GGGB-SS---PPTT----EEEEEE-TTS-EEEEESSSSSEEEE-SSHHHHHHHHHTS-TT-----------------PPPPHHHHHHHHHHTTPEEEEEETTTTEEEEEEEETTEEEEEEEETTTTEEEEEES--TT----EEESS--HHHHHHHHH-GGGGG-------SS-HHHHHHHHHHHHHHHHHHHHHHHHHHHHHHHHHHHHHHHHHHHHHHHHHHHHHHHHHHHHHS-SPP-----S---S-GGGEEEEEEETTEEEEEETTS-EEEES--HHHHHHHHHTTTS---------------TT-----PSPHHHHHHHHHH-SPEEEEEE-STT-EEEEETTS-EE-SSPPPHHHHHHHHHS-EEEEEE-GGG-EEEEEEETTEEEEEEES---HHHHHHHH-SSS--TT-EE-TTSEEEE---

Foldseek 3Di:
DWKFLDPDLDPVGTDDDDPDDDPPDDFDFDDWDQDPVRWIWTHTDPDSITDGDDPCVVVVSVVVVPDDPDDDDDDDDDDDDDDDDDLPFADVVLLVVLLVVLQWDWDDDDVVQQKTKTWHDDPQKIKIWIANRRFRKIWIFIRQDPPGTPIQIDTSHHPVNSSVCSNPVVCSVDDPPDDDDPCCPVVVVVVVVVVVVVVVVVVVVVVVVVVVVVVVVVVVVVVVVVVVVVVVVVVVVVVVVVVVVPDDQDPPPPDDPPPDPVQFQDKEDEDRKIKTAGQQLQIDMDRDDPVVVVVSVVSRRPGDNDDYDEYPPPPDDPPDPPVPDQQPVVVVVCVVVVAAWQAKEYEPPSWIWTAGPVGDIDTPDDQDVVVVCDSVPFAWNYKYAYPPNWIWTWGADPVGIKIDIDPDDDVVVVVVQPPPPDDPPAWHADPRRMIGGDDD

pLDDT: mean 75.33, std 21.22, range [26.44, 98.31]

Sequence (440 aa):
MALRRFPDYNSSERVEPNVAFKSDTVIMATHRVVGAHGDVYIRSMGHVVWLFESREGFMTLERLSDIPHAALRSTTASTATLVRRSTEALDFRHVREMAAMNGFREIQCNRTSRVLGFVRTRGESTERIQVYYTTGTVGTAVDPPRQGKTQLFRRGVDLRTLERLFENPRTHTGVDDHSTNDHLEDEETALTRALASIETQALVIQAQHADSRGKTADWQREAVRQREAKRQQIAVTEAQEARRAGPYCDWQLRCAEPDDMSDVGCVAVGNGGYVAVYKSGSCAWHGIPSALAKELEKQHNKLIEFVAVGPVERTYDEDDIHPQGLPDGLVQELHECGGTVRLMALGPDGKYFVEFQDGRSGWPGSLTPRLDYILHTYHIETLWLGDNGAYFVAHVDDDGVYFKSFKNLPRPLKVHASNGRREIPWLVCDRDDHFFLRYS

Radius of gyration: 39.25 Å; chains: 1; bounding box: 99×45×110 Å